Protein AF-A0A8S3PPD3-F1 (afdb_monomer_lite)

Structure (mmCIF, N/CA/C/O backbone):
data_AF-A0A8S3PPD3-F1
#
_entry.id   AF-A0A8S3PPD3-F1
#
loop_
_atom_site.group_PDB
_atom_site.id
_atom_site.type_symbol
_atom_site.label_atom_id
_atom_site.label_alt_id
_atom_site.label_comp_id
_atom_site.label_asym_id
_atom_site.label_entity_id
_atom_site.label_seq_id
_atom_site.pdbx_PDB_ins_code
_atom_site.Cartn_x
_atom_site.Cartn_y
_atom_site.Cartn_z
_atom_site.occupancy
_atom_site.B_iso_or_equiv
_atom_site.auth_seq_id
_atom_site.auth_comp_id
_atom_site.auth_asym_id
_atom_site.auth_atom_id
_atom_site.pdbx_PDB_model_num
ATOM 1 N N . MET A 1 1 ? 20.292 -18.242 -23.404 1.00 45.41 1 MET A N 1
ATOM 2 C CA . MET A 1 1 ? 20.779 -17.813 -22.073 1.00 45.41 1 MET A CA 1
ATOM 3 C C . MET A 1 1 ? 21.221 -16.346 -22.029 1.00 45.41 1 MET A C 1
ATOM 5 O O . MET A 1 1 ? 21.034 -15.741 -20.989 1.00 45.41 1 MET A O 1
ATOM 9 N N . ALA A 1 2 ? 21.745 -15.741 -23.108 1.00 45.78 2 ALA A N 1
ATOM 10 C CA . ALA A 1 2 ? 22.081 -14.305 -23.113 1.00 45.78 2 ALA A CA 1
ATOM 11 C C . ALA A 1 2 ? 20.842 -13.375 -23.102 1.00 45.78 2 ALA A C 1
ATOM 13 O O . ALA A 1 2 ? 20.784 -12.457 -22.293 1.00 45.78 2 ALA A O 1
ATOM 14 N N . GLY A 1 3 ? 19.808 -13.676 -23.903 1.00 55.38 3 GLY A N 1
ATOM 15 C CA . GLY A 1 3 ? 18.603 -12.830 -23.998 1.00 55.38 3 GLY A CA 1
ATOM 16 C C . GLY A 1 3 ? 17.792 -12.694 -22.700 1.00 55.38 3 GLY A C 1
ATOM 17 O O . GLY A 1 3 ? 17.202 -11.651 -22.455 1.00 55.38 3 GLY A O 1
ATOM 18 N N . THR A 1 4 ? 17.827 -13.696 -21.817 1.00 67.12 4 THR A N 1
ATOM 19 C CA . THR A 1 4 ? 17.145 -13.640 -20.510 1.00 67.12 4 THR A CA 1
ATOM 20 C C . THR A 1 4 ? 17.831 -12.687 -19.528 1.00 67.12 4 THR A C 1
ATOM 22 O O . THR A 1 4 ? 17.169 -12.085 -18.693 1.00 67.12 4 THR A O 1
ATOM 25 N N . LEU A 1 5 ? 19.156 -12.521 -19.627 1.00 77.75 5 LEU A N 1
ATOM 26 C CA . LEU A 1 5 ? 19.912 -11.634 -18.735 1.00 77.75 5 LEU A CA 1
ATOM 27 C C . LEU A 1 5 ? 19.758 -10.158 -19.135 1.00 77.75 5 LEU A C 1
ATOM 29 O O . LEU A 1 5 ? 19.720 -9.277 -18.275 1.00 77.75 5 LEU A O 1
ATOM 33 N N . GLU A 1 6 ? 19.676 -9.886 -20.438 1.00 85.25 6 GLU A N 1
ATOM 34 C CA . GLU A 1 6 ? 19.395 -8.547 -20.966 1.00 85.25 6 GLU A CA 1
ATOM 35 C C . GLU A 1 6 ? 17.991 -8.085 -20.568 1.00 85.25 6 GLU A C 1
ATOM 37 O O . GLU A 1 6 ? 17.833 -6.981 -20.045 1.00 85.25 6 GLU A O 1
ATOM 42 N N . GLU A 1 7 ? 16.995 -8.960 -20.721 1.00 85.56 7 GLU A N 1
ATOM 43 C CA . GLU A 1 7 ? 15.620 -8.715 -20.286 1.00 85.56 7 GLU A CA 1
ATOM 44 C C . GLU A 1 7 ? 15.545 -8.418 -18.780 1.00 85.56 7 GLU A C 1
ATOM 46 O O . GLU A 1 7 ? 14.998 -7.392 -18.376 1.00 85.56 7 GLU A O 1
ATOM 51 N N . GLU A 1 8 ? 16.177 -9.246 -17.938 1.00 86.88 8 GLU A N 1
ATOM 52 C CA . GLU A 1 8 ? 16.233 -9.019 -16.489 1.00 86.88 8 GLU A CA 1
ATOM 53 C C . GLU A 1 8 ? 16.840 -7.662 -16.127 1.00 86.88 8 GLU A C 1
ATOM 55 O O . GLU A 1 8 ? 16.386 -6.993 -15.190 1.00 86.88 8 GLU A O 1
ATOM 60 N N . ARG A 1 9 ? 17.874 -7.236 -16.856 1.00 91.50 9 ARG A N 1
ATOM 61 C CA . ARG A 1 9 ? 18.538 -5.952 -16.633 1.00 91.50 9 ARG A CA 1
ATOM 62 C C . ARG A 1 9 ? 17.625 -4.784 -16.995 1.00 91.50 9 ARG A C 1
ATOM 64 O O . ARG A 1 9 ? 17.488 -3.863 -16.191 1.00 91.50 9 ARG A O 1
ATOM 71 N N . VAL A 1 10 ? 16.970 -4.840 -18.153 1.00 92.75 10 VAL A N 1
ATOM 72 C CA . VAL A 1 10 ? 16.033 -3.797 -18.592 1.00 92.75 10 VAL A CA 1
ATOM 73 C C . VAL A 1 10 ? 14.841 -3.710 -17.640 1.00 92.75 10 VAL A C 1
ATOM 75 O O . VAL A 1 10 ? 14.527 -2.627 -17.150 1.00 92.75 10 VAL A O 1
ATOM 78 N N . ASN A 1 11 ? 14.238 -4.841 -17.276 1.00 91.12 11 ASN A N 1
ATOM 79 C CA . ASN A 1 11 ? 13.141 -4.886 -16.308 1.00 91.12 11 ASN A CA 1
ATOM 80 C C . ASN A 1 11 ? 13.554 -4.331 -14.939 1.00 91.12 11 ASN A C 1
ATOM 82 O O . ASN A 1 11 ? 12.767 -3.658 -14.280 1.00 91.12 11 ASN A O 1
ATOM 86 N N . SER A 1 12 ? 14.803 -4.550 -14.520 1.00 92.88 12 SER A N 1
ATOM 87 C CA . SER A 1 12 ? 15.338 -3.956 -13.288 1.00 92.88 12 SER A CA 1
ATOM 88 C C . SER A 1 12 ? 15.370 -2.434 -13.353 1.00 92.88 12 SER A C 1
ATOM 90 O O . SER A 1 12 ? 14.947 -1.769 -12.411 1.00 92.88 12 SER A O 1
ATOM 92 N N . TRP A 1 13 ? 15.835 -1.878 -14.472 1.00 95.19 13 TRP A N 1
ATOM 93 C CA . TRP A 1 13 ? 15.856 -0.436 -14.697 1.00 95.19 13 TRP A CA 1
ATOM 94 C C . TRP A 1 13 ? 14.452 0.165 -14.740 1.00 95.19 13 TRP A C 1
ATOM 96 O O . TRP A 1 13 ? 14.219 1.222 -14.150 1.00 95.19 13 TRP A O 1
ATOM 106 N N . ILE A 1 14 ? 13.514 -0.528 -15.390 1.00 93.94 14 ILE A N 1
ATOM 107 C CA . ILE A 1 14 ? 12.107 -0.134 -15.429 1.00 93.94 14 ILE A CA 1
ATOM 108 C C . ILE A 1 14 ? 11.523 -0.157 -14.014 1.00 93.94 14 ILE A C 1
ATOM 110 O O . ILE A 1 14 ? 10.925 0.833 -13.606 1.00 93.94 14 ILE A O 1
ATOM 114 N N . LEU A 1 15 ? 11.734 -1.222 -13.235 1.00 92.50 15 LEU A N 1
ATOM 115 C CA . LEU A 1 15 ? 11.273 -1.325 -11.846 1.00 92.50 15 LEU A CA 1
ATOM 116 C C . LEU A 1 15 ? 11.822 -0.188 -10.971 1.00 92.50 15 LEU A C 1
ATOM 118 O O . LEU A 1 15 ? 11.056 0.456 -10.255 1.00 92.50 15 LEU A O 1
ATOM 122 N N . ASP A 1 16 ? 13.129 0.076 -11.052 1.00 94.69 16 ASP A N 1
ATOM 123 C CA . ASP A 1 16 ? 13.794 1.133 -10.283 1.00 94.69 16 ASP A CA 1
ATOM 124 C C . ASP A 1 16 ? 13.198 2.517 -10.610 1.00 94.69 16 ASP A C 1
ATOM 126 O O . ASP A 1 16 ? 12.883 3.292 -9.705 1.00 94.69 16 ASP A O 1
ATOM 130 N N . TYR A 1 17 ? 12.971 2.808 -11.895 1.00 93.62 17 TYR A N 1
ATOM 131 C CA . TYR A 1 17 ? 12.319 4.045 -12.338 1.00 93.62 17 TYR A CA 1
ATOM 132 C C . TYR A 1 17 ? 10.849 4.127 -11.898 1.00 93.62 17 TYR A C 1
ATOM 134 O O . TYR A 1 17 ? 10.391 5.168 -11.426 1.00 93.62 17 TYR A O 1
ATOM 142 N N . SER A 1 18 ? 10.116 3.018 -12.014 1.00 91.00 18 SER A N 1
ATOM 143 C CA . SER A 1 18 ? 8.699 2.919 -11.637 1.00 91.00 18 SER A CA 1
ATOM 144 C C . SER A 1 18 ? 8.497 3.233 -10.160 1.00 91.00 18 SER A C 1
ATOM 146 O O . SER A 1 18 ? 7.611 4.008 -9.807 1.00 91.00 18 SER A O 1
ATOM 148 N N . TYR A 1 19 ? 9.359 2.671 -9.307 1.00 93.69 19 TYR A N 1
ATOM 149 C CA . TYR A 1 19 ? 9.385 2.970 -7.882 1.00 93.69 19 TYR A CA 1
ATOM 150 C C . TYR A 1 19 ? 9.611 4.464 -7.626 1.00 93.69 19 TYR A C 1
ATOM 152 O O . TYR A 1 19 ? 8.834 5.073 -6.895 1.00 93.69 19 TYR A O 1
ATOM 160 N N . GLN A 1 20 ? 10.627 5.071 -8.252 1.00 93.19 20 GLN A N 1
ATOM 161 C CA . GLN A 1 20 ? 10.942 6.490 -8.048 1.00 93.19 20 GLN A CA 1
ATOM 162 C C . GLN A 1 20 ? 9.770 7.395 -8.434 1.00 93.19 20 GLN A C 1
ATOM 164 O O . GLN A 1 20 ? 9.452 8.354 -7.727 1.00 93.19 20 GLN A O 1
ATOM 169 N N . ARG A 1 21 ? 9.108 7.077 -9.550 1.00 90.56 21 ARG A N 1
ATOM 170 C CA . ARG A 1 21 ? 7.933 7.811 -10.016 1.00 90.56 21 ARG A CA 1
ATOM 171 C C . ARG A 1 21 ? 6.769 7.687 -9.034 1.00 90.56 21 ARG A C 1
ATOM 173 O O . ARG A 1 21 ? 6.219 8.710 -8.640 1.00 90.56 21 ARG A O 1
ATOM 180 N N . ALA A 1 22 ? 6.440 6.466 -8.612 1.00 91.06 22 ALA A N 1
ATOM 181 C CA . ALA A 1 22 ? 5.359 6.216 -7.661 1.00 91.06 22 ALA A CA 1
ATOM 182 C C . ALA A 1 22 ? 5.630 6.865 -6.294 1.00 91.06 22 ALA A C 1
ATOM 184 O O . ALA A 1 22 ? 4.721 7.430 -5.694 1.00 91.06 22 ALA A O 1
ATOM 185 N N . TRP A 1 23 ? 6.881 6.841 -5.824 1.00 93.94 23 TRP A N 1
ATOM 186 C CA . TRP A 1 23 ? 7.288 7.525 -4.600 1.00 93.94 23 TRP A CA 1
ATOM 187 C C . TRP A 1 23 ? 7.068 9.037 -4.691 1.00 93.94 23 TRP A C 1
ATOM 189 O O . TRP A 1 23 ? 6.458 9.619 -3.796 1.00 93.94 23 TRP A O 1
ATOM 199 N N . LYS A 1 24 ? 7.525 9.674 -5.778 1.00 91.69 24 LYS A N 1
ATOM 200 C CA . LYS A 1 24 ? 7.346 11.117 -5.994 1.00 91.69 24 LYS A CA 1
ATOM 201 C C . LYS A 1 24 ? 5.865 11.493 -6.054 1.00 91.69 24 LYS A C 1
ATOM 203 O O . LYS A 1 24 ? 5.446 12.437 -5.395 1.00 91.69 24 LYS A O 1
ATOM 208 N N . GLU A 1 25 ? 5.078 10.734 -6.812 1.00 89.69 25 GLU A N 1
ATOM 209 C CA . GLU A 1 25 ? 3.637 10.949 -6.951 1.00 89.69 25 GLU A CA 1
ATOM 210 C C . GLU A 1 25 ? 2.911 10.814 -5.608 1.00 89.69 25 GLU A C 1
ATOM 212 O O . GLU A 1 25 ? 2.180 11.724 -5.213 1.00 89.69 25 GLU A O 1
ATOM 217 N N . PHE A 1 26 ? 3.177 9.737 -4.866 1.00 91.88 26 PHE A N 1
ATOM 218 C CA . PHE A 1 26 ? 2.572 9.506 -3.558 1.00 91.88 26 PHE A CA 1
ATOM 219 C C . PHE A 1 26 ? 3.004 10.548 -2.525 1.00 91.88 26 PHE A C 1
ATOM 221 O O . PHE A 1 26 ? 2.173 11.033 -1.764 1.00 91.88 26 PHE A O 1
ATOM 228 N N . SER A 1 27 ? 4.276 10.948 -2.518 1.00 91.44 27 SER A N 1
ATOM 229 C CA . SER A 1 27 ? 4.781 11.956 -1.578 1.00 91.44 27 SER A CA 1
ATOM 230 C C . SER A 1 27 ? 4.134 13.326 -1.789 1.00 91.44 27 SER A C 1
ATOM 232 O O . SER A 1 27 ? 3.940 14.065 -0.829 1.00 91.44 27 SER A O 1
ATOM 234 N N . SER A 1 28 ? 3.770 13.664 -3.030 1.00 88.56 28 SER A N 1
ATOM 235 C CA . SER A 1 28 ? 3.112 14.936 -3.348 1.00 88.56 28 SER A CA 1
ATOM 236 C C . SER A 1 28 ? 1.588 14.880 -3.239 1.00 88.56 28 SER A C 1
ATOM 238 O O . SER A 1 28 ? 0.974 15.843 -2.794 1.00 88.56 28 SER A O 1
ATOM 240 N N . THR A 1 29 ? 0.964 13.777 -3.653 1.00 86.19 29 THR A N 1
ATOM 241 C CA . THR A 1 29 ? -0.501 13.698 -3.820 1.00 86.19 29 THR A CA 1
ATOM 242 C C . THR A 1 29 ? -1.188 12.791 -2.805 1.00 86.19 29 THR A C 1
ATOM 244 O O . THR A 1 29 ? -2.415 12.752 -2.746 1.00 86.19 29 THR A O 1
ATOM 247 N N . SER A 1 30 ? -0.420 12.043 -2.004 1.00 85.38 30 SER A N 1
ATOM 248 C CA . SER A 1 30 ? -0.921 10.963 -1.142 1.00 85.38 30 SER A CA 1
ATOM 249 C C . SER A 1 30 ? -1.735 9.900 -1.902 1.00 85.38 30 SER A C 1
ATOM 251 O O . SER A 1 30 ? -2.558 9.193 -1.321 1.00 85.38 30 SER A O 1
ATOM 253 N N . ASN A 1 31 ? -1.515 9.790 -3.213 1.00 82.12 31 ASN A N 1
ATOM 254 C CA . ASN A 1 31 ? -2.191 8.873 -4.117 1.00 82.12 31 ASN A CA 1
ATOM 255 C C . ASN A 1 31 ? -1.187 8.351 -5.160 1.00 82.12 31 ASN A C 1
ATOM 257 O O . ASN A 1 31 ? -0.106 8.901 -5.346 1.00 82.12 31 ASN A O 1
ATOM 261 N N . ILE A 1 32 ? -1.539 7.256 -5.817 1.00 79.56 32 ILE A N 1
ATOM 262 C CA . ILE A 1 32 ? -0.849 6.707 -6.984 1.00 79.56 32 ILE A CA 1
ATOM 263 C C . ILE A 1 32 ? -1.956 6.425 -7.988 1.00 79.56 32 ILE A C 1
ATOM 265 O O . ILE A 1 32 ? -2.876 5.695 -7.615 1.00 79.56 32 ILE A O 1
ATOM 269 N N . ASP A 1 33 ? -1.876 6.957 -9.217 1.00 68.44 33 ASP A N 1
ATOM 270 C CA . ASP A 1 33 ? -2.872 6.723 -10.274 1.00 68.44 33 ASP A CA 1
ATOM 271 C C . ASP A 1 33 ? -3.251 5.234 -10.346 1.00 68.44 33 ASP A C 1
ATOM 273 O O . ASP A 1 33 ? -2.504 4.364 -10.806 1.00 68.44 33 ASP A O 1
ATOM 277 N N . LEU A 1 34 ? -4.449 4.952 -9.835 1.00 55.00 34 LEU A N 1
ATOM 278 C CA . LEU A 1 34 ? -4.896 3.609 -9.496 1.00 55.00 34 LEU A CA 1
ATOM 279 C C . LEU A 1 34 ? -5.211 2.756 -10.716 1.00 55.00 34 LEU A C 1
ATOM 281 O O . LEU A 1 34 ? -5.407 1.553 -10.552 1.00 55.00 34 LEU A O 1
ATOM 285 N N . GLN A 1 35 ? -5.311 3.351 -11.904 1.00 54.78 35 GLN A N 1
ATOM 286 C CA . GLN A 1 35 ? -5.691 2.623 -13.106 1.00 54.78 35 GLN A CA 1
ATOM 287 C C . GLN A 1 35 ? -4.474 2.369 -13.995 1.00 54.78 35 GLN A C 1
ATOM 289 O O . GLN A 1 35 ? -4.112 1.218 -14.216 1.00 54.78 35 GLN A O 1
ATOM 294 N N . THR A 1 36 ? -3.783 3.419 -14.439 1.00 59.03 36 THR A N 1
ATOM 295 C CA . THR A 1 36 ? -2.658 3.268 -15.376 1.00 59.03 36 THR A CA 1
ATOM 296 C C . THR A 1 36 ? -1.403 2.753 -14.675 1.00 59.03 36 THR A C 1
ATOM 298 O O . THR A 1 36 ? -0.745 1.823 -15.146 1.00 59.03 36 THR A O 1
ATOM 301 N N . THR A 1 37 ? -1.075 3.339 -13.521 1.00 69.19 37 THR A N 1
ATOM 302 C CA . THR A 1 37 ? 0.147 2.999 -12.784 1.00 69.19 37 THR A CA 1
ATOM 303 C C . THR A 1 37 ? 0.003 1.651 -12.086 1.00 69.19 37 THR A C 1
ATOM 305 O O . THR A 1 37 ? 0.972 0.904 -12.004 1.00 69.19 37 THR A O 1
ATOM 308 N N . ARG A 1 38 ? -1.205 1.270 -11.658 1.00 70.06 38 ARG A N 1
ATOM 309 C CA . ARG A 1 38 ? -1.473 -0.048 -11.068 1.00 70.06 38 ARG A CA 1
ATOM 310 C C . ARG A 1 38 ? -1.205 -1.196 -12.030 1.00 70.06 38 ARG A C 1
ATOM 312 O O . ARG A 1 38 ? -0.471 -2.104 -11.657 1.00 70.06 38 ARG A O 1
ATOM 319 N N . ASP A 1 39 ? -1.795 -1.176 -13.223 1.00 72.31 39 ASP A N 1
ATOM 320 C CA . ASP A 1 39 ? -1.636 -2.270 -14.191 1.00 72.31 39 ASP A CA 1
ATOM 321 C C . ASP A 1 39 ? -0.163 -2.434 -14.575 1.00 72.31 39 ASP A C 1
ATOM 323 O O . ASP A 1 39 ? 0.359 -3.544 -14.688 1.00 72.31 39 ASP A O 1
ATOM 327 N N . PHE A 1 40 ? 0.539 -1.309 -14.668 1.00 80.62 40 PHE A N 1
ATOM 328 C CA . PHE A 1 40 ? 1.968 -1.287 -14.902 1.00 80.62 40 PHE A CA 1
ATOM 329 C C . PHE A 1 40 ? 2.788 -1.819 -13.716 1.00 80.62 40 PHE A C 1
ATOM 331 O O . PHE A 1 40 ? 3.659 -2.660 -13.927 1.00 80.62 40 PHE A O 1
ATOM 338 N N . ILE A 1 41 ? 2.499 -1.405 -12.473 1.00 82.00 41 ILE A N 1
ATOM 339 C CA . ILE A 1 41 ? 3.146 -1.942 -11.262 1.00 82.00 41 ILE A CA 1
ATOM 340 C C . ILE A 1 41 ? 2.892 -3.450 -11.166 1.00 82.00 41 ILE A C 1
ATOM 342 O O . ILE A 1 41 ? 3.817 -4.223 -10.942 1.00 82.00 41 ILE A O 1
ATOM 346 N N . GLN A 1 42 ? 1.647 -3.874 -11.371 1.00 77.25 42 GLN A N 1
ATOM 347 C CA . GLN A 1 42 ? 1.222 -5.269 -11.368 1.00 77.25 42 GLN A CA 1
ATOM 348 C C . GLN A 1 42 ? 1.989 -6.091 -12.404 1.00 77.25 42 GLN A C 1
ATOM 350 O O . GLN A 1 42 ? 2.397 -7.216 -12.118 1.00 77.25 42 GLN A O 1
ATOM 355 N N . TRP A 1 43 ? 2.197 -5.534 -13.594 1.00 83.50 43 TRP A N 1
ATOM 356 C CA . TRP A 1 43 ? 2.994 -6.163 -14.630 1.00 83.50 43 TRP A CA 1
ATOM 357 C C . TRP A 1 43 ? 4.473 -6.221 -14.233 1.00 83.50 43 TRP A C 1
ATOM 359 O O . TRP A 1 43 ? 5.024 -7.319 -14.159 1.00 83.50 43 TRP A O 1
ATOM 369 N N . ILE A 1 44 ? 5.109 -5.094 -13.895 1.00 85.69 44 ILE A N 1
ATOM 370 C CA . ILE A 1 44 ? 6.564 -5.038 -13.679 1.00 85.69 44 ILE A CA 1
ATOM 371 C C . ILE A 1 44 ? 7.025 -5.884 -12.487 1.00 85.69 44 ILE A C 1
ATOM 373 O O . ILE A 1 44 ? 8.067 -6.527 -12.565 1.00 85.69 44 ILE A O 1
ATOM 377 N N . VAL A 1 45 ? 6.237 -5.978 -11.408 1.00 82.31 45 VAL A N 1
ATOM 378 C CA . VAL A 1 45 ? 6.576 -6.834 -10.250 1.00 82.31 45 VAL A CA 1
ATOM 379 C C . VAL A 1 45 ? 6.463 -8.333 -10.550 1.00 82.31 45 VAL A C 1
ATOM 381 O O . VAL A 1 45 ? 6.931 -9.153 -9.760 1.00 82.31 45 VAL A O 1
ATOM 384 N N . THR A 1 46 ? 5.847 -8.703 -11.678 1.00 79.56 46 THR A N 1
ATOM 385 C CA . THR A 1 46 ? 5.793 -10.092 -12.166 1.00 79.56 46 THR A CA 1
ATOM 386 C C . THR A 1 46 ? 6.876 -10.408 -13.195 1.00 79.56 46 THR A C 1
ATOM 388 O O . THR A 1 46 ? 7.090 -11.584 -13.490 1.00 79.56 46 THR A O 1
ATOM 391 N N . GLN A 1 47 ? 7.578 -9.393 -13.709 1.00 81.62 47 GLN A N 1
ATOM 392 C CA . GLN A 1 47 ? 8.618 -9.569 -14.718 1.00 81.62 47 GLN A CA 1
ATOM 393 C C . GLN A 1 47 ? 9.952 -10.017 -14.104 1.00 81.62 47 GLN A C 1
ATOM 395 O O . GLN A 1 47 ? 10.288 -9.583 -12.997 1.00 81.62 47 GLN A O 1
ATOM 400 N N . PRO A 1 48 ? 10.744 -10.846 -14.818 1.00 77.94 48 PRO A N 1
ATOM 401 C CA . PRO A 1 48 ? 12.092 -11.234 -14.402 1.00 77.94 48 PRO A CA 1
ATOM 402 C C . PRO A 1 48 ? 12.965 -9.998 -14.209 1.00 77.94 48 PRO A C 1
ATOM 404 O O . PRO A 1 48 ? 13.059 -9.163 -15.100 1.00 77.94 48 PRO A O 1
ATOM 407 N N . CYS A 1 49 ? 13.593 -9.869 -13.040 1.00 83.88 49 CYS A N 1
ATOM 408 C CA . CYS A 1 49 ? 14.495 -8.768 -12.725 1.00 83.88 49 CYS A CA 1
ATOM 409 C C . CYS A 1 49 ? 15.681 -9.250 -11.883 1.00 83.88 49 CYS A C 1
ATOM 411 O O . CYS A 1 49 ? 15.627 -10.282 -11.208 1.00 83.88 49 CYS A O 1
ATOM 413 N N . MET A 1 50 ? 16.762 -8.475 -11.896 1.00 84.19 50 MET A N 1
ATOM 414 C CA . MET A 1 50 ? 17.955 -8.723 -11.101 1.00 84.19 50 MET A CA 1
ATOM 415 C C . MET A 1 50 ? 17.651 -8.488 -9.623 1.00 84.19 50 MET A C 1
ATOM 417 O O . MET A 1 50 ? 17.567 -7.350 -9.159 1.00 84.19 50 MET A O 1
ATOM 421 N N . ILE A 1 51 ? 17.515 -9.570 -8.866 1.00 83.75 51 ILE A N 1
ATOM 422 C CA . ILE A 1 51 ? 17.087 -9.516 -7.469 1.00 83.75 51 ILE A CA 1
ATOM 423 C C . ILE A 1 51 ? 18.217 -8.988 -6.578 1.00 83.75 51 ILE A C 1
ATOM 425 O O . ILE A 1 51 ? 19.240 -9.643 -6.395 1.00 83.75 51 ILE A O 1
ATOM 429 N N . THR A 1 52 ? 17.993 -7.832 -5.957 1.00 89.88 52 THR A N 1
ATOM 430 C CA . THR A 1 52 ? 18.860 -7.244 -4.924 1.00 89.88 52 THR A CA 1
ATOM 431 C C . THR A 1 52 ? 18.046 -6.947 -3.666 1.00 89.88 52 THR A C 1
ATOM 433 O O . THR A 1 52 ? 16.815 -6.885 -3.723 1.00 89.88 52 THR A O 1
ATOM 436 N N . THR A 1 53 ? 18.707 -6.753 -2.520 1.00 90.38 53 THR A N 1
ATOM 437 C CA . THR A 1 53 ? 18.026 -6.332 -1.280 1.00 90.38 53 THR A CA 1
ATOM 438 C C . THR A 1 53 ? 17.259 -5.026 -1.488 1.00 90.38 53 THR A C 1
ATOM 440 O O . THR A 1 53 ? 16.085 -4.957 -1.139 1.00 90.38 53 THR A O 1
ATOM 443 N N . GLU A 1 54 ? 17.879 -4.047 -2.154 1.00 92.88 54 GLU A N 1
ATOM 444 C CA . GLU A 1 54 ? 17.254 -2.767 -2.505 1.00 92.88 54 GLU A CA 1
ATOM 445 C C . GLU A 1 54 ? 15.990 -2.956 -3.352 1.00 92.88 54 GLU A C 1
ATOM 447 O O . GLU A 1 54 ? 14.943 -2.398 -3.041 1.00 92.88 54 GLU A O 1
ATOM 452 N N . ARG A 1 55 ? 16.019 -3.809 -4.384 1.00 91.81 55 ARG A N 1
ATOM 453 C CA . ARG A 1 55 ? 14.827 -4.041 -5.218 1.00 91.81 55 ARG A CA 1
ATOM 454 C C . ARG A 1 55 ? 13.725 -4.786 -4.488 1.00 91.81 55 ARG A C 1
ATOM 456 O O . ARG A 1 55 ? 12.556 -4.483 -4.704 1.00 91.81 55 ARG A O 1
ATOM 463 N N . LYS A 1 56 ? 14.069 -5.712 -3.588 1.00 90.94 56 LYS A N 1
ATOM 464 C CA . LYS A 1 56 ? 13.069 -6.321 -2.703 1.00 90.94 56 LYS A CA 1
ATOM 465 C C . LYS A 1 56 ? 12.407 -5.255 -1.827 1.00 90.94 56 LYS A C 1
ATOM 467 O O . LYS A 1 56 ? 11.184 -5.241 -1.741 1.00 90.94 56 LYS A O 1
ATOM 472 N N . GLN A 1 57 ? 13.181 -4.333 -1.246 1.00 93.00 57 GLN A N 1
ATOM 473 C CA . GLN A 1 57 ? 12.629 -3.211 -0.479 1.00 93.00 57 GLN A CA 1
ATOM 474 C C . GLN A 1 57 ? 11.730 -2.328 -1.359 1.00 93.00 57 GLN A C 1
ATOM 476 O O . GLN A 1 57 ? 10.585 -2.089 -0.987 1.00 93.00 57 GLN A O 1
ATOM 481 N N . LYS A 1 58 ? 12.192 -1.925 -2.553 1.00 94.12 58 LYS A N 1
ATOM 482 C CA . LYS A 1 58 ? 11.415 -1.123 -3.517 1.00 94.12 58 LYS A CA 1
ATOM 483 C C . LYS A 1 58 ? 10.085 -1.777 -3.876 1.00 94.12 58 LYS A C 1
ATOM 485 O O . LYS A 1 58 ? 9.063 -1.106 -3.816 1.00 94.12 58 LYS A O 1
ATOM 490 N N . VAL A 1 59 ? 10.067 -3.074 -4.194 1.00 91.94 59 VAL A N 1
ATOM 491 C CA . VAL A 1 59 ? 8.826 -3.810 -4.499 1.00 91.94 59 VAL A CA 1
ATOM 492 C C . VAL A 1 59 ? 7.878 -3.787 -3.304 1.00 91.94 59 VAL A C 1
ATOM 494 O O . VAL A 1 59 ? 6.704 -3.467 -3.463 1.00 91.94 59 VAL A O 1
ATOM 497 N N . GLN A 1 60 ? 8.368 -4.088 -2.101 1.00 92.62 60 GLN A N 1
ATOM 498 C CA . GLN A 1 60 ? 7.503 -4.129 -0.923 1.00 92.62 60 GLN A CA 1
ATOM 499 C C . GLN A 1 60 ? 6.956 -2.746 -0.555 1.00 92.62 60 GLN A C 1
ATOM 501 O O . GLN A 1 60 ? 5.776 -2.634 -0.231 1.00 92.62 60 GLN A O 1
ATOM 506 N N . ILE A 1 61 ? 7.772 -1.693 -0.663 1.00 94.31 61 ILE A N 1
ATOM 507 C CA . ILE A 1 61 ? 7.330 -0.311 -0.450 1.00 94.31 61 ILE A CA 1
ATOM 508 C C . ILE A 1 61 ? 6.319 0.086 -1.526 1.00 94.31 61 ILE A C 1
ATOM 510 O O . ILE A 1 61 ? 5.256 0.591 -1.195 1.00 94.31 61 ILE A O 1
ATOM 514 N N . LEU A 1 62 ? 6.585 -0.198 -2.800 1.00 92.44 62 LEU A N 1
ATOM 515 C CA . LEU A 1 62 ? 5.676 0.112 -3.905 1.00 92.44 62 LEU A CA 1
ATOM 516 C C . LEU A 1 62 ? 4.285 -0.505 -3.690 1.00 92.44 62 LEU A C 1
ATOM 518 O O . LEU A 1 62 ? 3.269 0.180 -3.787 1.00 92.44 62 LEU A O 1
ATOM 522 N N . LEU A 1 63 ? 4.241 -1.785 -3.316 1.00 90.62 63 LEU A N 1
ATOM 523 C CA . LEU A 1 63 ? 3.000 -2.496 -3.007 1.00 90.62 63 LEU A CA 1
ATOM 524 C C . LEU A 1 63 ? 2.308 -1.989 -1.740 1.00 90.62 63 LEU A C 1
ATOM 526 O O . LEU A 1 63 ? 1.073 -1.999 -1.670 1.00 90.62 63 LEU A O 1
ATOM 530 N N . PHE A 1 64 ? 3.088 -1.552 -0.752 1.00 93.75 64 PHE A N 1
ATOM 531 C CA . PHE A 1 64 ? 2.585 -0.904 0.450 1.00 93.75 64 PHE A CA 1
ATOM 532 C C . PHE A 1 64 ? 1.914 0.434 0.115 1.00 93.75 64 PHE A C 1
ATOM 534 O O . PHE A 1 64 ? 0.769 0.642 0.509 1.00 93.75 64 PHE A O 1
ATOM 541 N N . LEU A 1 65 ? 2.557 1.293 -0.684 1.00 93.06 65 LEU A N 1
ATOM 542 C CA . LEU A 1 65 ? 2.003 2.585 -1.101 1.00 93.06 65 LEU A CA 1
ATOM 543 C C . LEU A 1 65 ? 0.691 2.428 -1.877 1.00 93.06 65 LEU A C 1
ATOM 545 O O . LEU A 1 65 ? -0.259 3.169 -1.628 1.00 93.06 65 LEU A O 1
ATOM 549 N N . CYS A 1 66 ? 0.584 1.429 -2.761 1.00 89.19 66 CYS A N 1
ATOM 550 C CA . CYS A 1 66 ? -0.680 1.145 -3.442 1.00 89.19 66 CYS A CA 1
ATOM 551 C C . CYS A 1 66 ? -1.810 0.821 -2.451 1.00 89.19 66 CYS A C 1
ATOM 553 O O . CYS A 1 66 ? -2.907 1.362 -2.567 1.00 89.19 66 CYS A O 1
ATOM 555 N N . ARG A 1 67 ? -1.533 -0.006 -1.435 1.00 90.69 67 ARG A N 1
ATOM 556 C CA . ARG A 1 67 ? -2.517 -0.356 -0.398 1.00 90.69 67 ARG A CA 1
ATOM 557 C C . ARG A 1 67 ? -2.869 0.829 0.495 1.00 90.69 67 ARG A C 1
ATOM 559 O O . ARG A 1 67 ? -4.012 0.926 0.929 1.00 90.69 67 ARG A O 1
ATOM 566 N N . LEU A 1 68 ? -1.925 1.736 0.748 1.00 93.69 68 LEU A N 1
ATOM 567 C CA . LEU A 1 68 ? -2.209 2.997 1.432 1.00 93.69 68 LEU A CA 1
ATOM 568 C C . LEU A 1 68 ? -3.090 3.918 0.581 1.00 93.69 68 LEU A C 1
ATOM 570 O O . LEU A 1 68 ? -3.989 4.554 1.118 1.00 93.69 68 LEU A O 1
ATOM 574 N N . SER A 1 69 ? -2.896 3.968 -0.735 1.00 90.56 69 SER A N 1
ATOM 575 C CA . SER A 1 69 ? -3.770 4.753 -1.616 1.00 90.56 69 SER A CA 1
ATOM 576 C C . SER A 1 69 ? -5.223 4.241 -1.568 1.00 90.56 69 SER A C 1
ATOM 578 O O . SER A 1 69 ? -6.171 5.009 -1.382 1.00 90.56 69 SER A O 1
ATOM 580 N N . ASP A 1 70 ? -5.408 2.917 -1.618 1.00 87.56 70 ASP A N 1
ATOM 581 C CA . ASP A 1 70 ? -6.737 2.291 -1.518 1.00 87.56 70 ASP A CA 1
ATOM 582 C C . ASP A 1 70 ? -7.322 2.262 -0.109 1.00 87.56 70 ASP A C 1
ATOM 584 O O . ASP A 1 70 ? -8.529 2.104 0.057 1.00 87.56 70 ASP A O 1
ATOM 588 N N . GLY A 1 71 ? -6.479 2.382 0.915 1.00 91.00 71 GLY A N 1
ATOM 589 C CA . GLY A 1 71 ? -6.858 2.169 2.308 1.00 91.00 71 GLY A CA 1
ATOM 590 C C . GLY A 1 71 ? -7.869 3.171 2.860 1.00 91.00 71 GLY A C 1
ATOM 591 O O . GLY A 1 71 ? -8.372 2.961 3.959 1.00 91.00 71 GLY A O 1
ATOM 592 N N . SER A 1 72 ? -8.187 4.226 2.103 1.00 91.06 72 SER A N 1
ATOM 593 C CA . SER A 1 72 ? -9.284 5.152 2.399 1.00 91.06 72 SER A CA 1
ATOM 594 C C . SER A 1 72 ? -10.668 4.506 2.266 1.00 91.06 72 SER A C 1
ATOM 596 O O . SER A 1 72 ? -11.615 4.977 2.891 1.00 91.06 72 SER A O 1
ATOM 598 N N . ASP A 1 73 ? -10.787 3.418 1.501 1.00 89.25 73 ASP A N 1
ATOM 599 C CA . ASP A 1 73 ? -12.009 2.634 1.340 1.00 89.25 73 ASP A CA 1
ATOM 600 C C . ASP A 1 73 ? -11.892 1.290 2.079 1.00 89.25 73 ASP A C 1
ATOM 602 O O . ASP A 1 73 ? -11.210 0.356 1.641 1.00 89.25 73 ASP A O 1
ATOM 606 N N . HIS A 1 74 ? -12.622 1.159 3.192 1.00 90.06 74 HIS A N 1
ATOM 607 C CA . HIS A 1 74 ? -12.641 -0.069 3.991 1.00 90.06 74 HIS A CA 1
ATOM 608 C C . HIS A 1 74 ? -13.301 -1.260 3.280 1.00 90.06 74 HIS A C 1
ATOM 610 O O . HIS A 1 74 ? -13.267 -2.364 3.824 1.00 90.06 74 HIS A O 1
ATOM 616 N N . THR A 1 75 ? -13.910 -1.090 2.102 1.00 88.62 75 THR A N 1
ATOM 617 C CA . THR A 1 75 ? -14.555 -2.164 1.324 1.00 88.62 75 THR A CA 1
ATOM 618 C C . THR A 1 75 ? -13.649 -2.758 0.243 1.00 88.62 75 THR A C 1
ATOM 620 O O . THR A 1 75 ? -13.943 -3.836 -0.285 1.00 88.62 75 THR A O 1
ATOM 623 N N . THR A 1 76 ? -12.505 -2.125 -0.041 1.00 86.25 76 THR A N 1
ATOM 624 C CA . THR A 1 76 ? -11.531 -2.631 -1.013 1.00 86.25 76 THR A CA 1
ATOM 625 C C . THR A 1 76 ? -10.864 -3.919 -0.508 1.00 86.25 76 THR A C 1
ATOM 627 O O . THR A 1 76 ? -10.406 -4.001 0.635 1.00 86.25 76 THR A O 1
ATOM 630 N N . ARG A 1 77 ? -10.827 -4.956 -1.360 1.00 82.88 77 ARG A N 1
ATOM 631 C CA . ARG A 1 77 ? -10.283 -6.292 -1.053 1.00 82.88 77 ARG A CA 1
ATOM 632 C C . ARG A 1 77 ? -9.264 -6.722 -2.093 1.00 82.88 77 ARG A C 1
ATOM 634 O O . ARG A 1 77 ? -9.515 -6.619 -3.289 1.00 82.88 77 ARG A O 1
ATOM 641 N N . TYR A 1 78 ? -8.150 -7.269 -1.620 1.00 76.94 78 TYR A N 1
ATOM 642 C CA . TYR A 1 78 ? -7.046 -7.754 -2.451 1.00 76.94 78 TYR A CA 1
ATOM 643 C C . TYR A 1 78 ? -7.061 -9.272 -2.675 1.00 76.94 78 TYR A C 1
ATOM 645 O O . TYR A 1 78 ? -6.347 -9.760 -3.545 1.00 76.94 78 TYR A O 1
ATOM 653 N N . SER A 1 79 ? -7.914 -10.010 -1.966 1.00 74.00 79 SER A N 1
ATOM 654 C CA . SER A 1 79 ? -8.141 -11.442 -2.183 1.00 74.00 79 SER A CA 1
ATOM 655 C C . SER A 1 79 ? -9.632 -11.710 -2.374 1.00 74.00 79 SER A C 1
ATOM 657 O O . SER A 1 79 ? -10.474 -11.142 -1.672 1.00 74.00 79 SER A O 1
ATOM 659 N N . VAL A 1 80 ? -9.960 -12.559 -3.350 1.00 62.16 80 VAL A N 1
ATOM 660 C CA . VAL A 1 80 ? -11.328 -13.030 -3.597 1.00 62.16 80 VAL A CA 1
ATOM 661 C C . VAL A 1 80 ? -11.708 -13.921 -2.410 1.00 62.16 80 VAL A C 1
ATOM 663 O O . VAL A 1 80 ? -10.979 -14.855 -2.108 1.00 62.16 80 VAL A O 1
ATOM 666 N N . ASN A 1 81 ? -12.806 -13.615 -1.714 1.00 64.44 81 ASN A N 1
ATOM 667 C CA . ASN A 1 81 ? -13.279 -14.304 -0.492 1.00 64.44 81 ASN A CA 1
ATOM 668 C C . ASN A 1 81 ? -12.560 -13.950 0.821 1.00 64.44 81 ASN A C 1
ATOM 670 O O . ASN A 1 81 ? -12.652 -14.695 1.792 1.00 64.44 81 ASN A O 1
ATOM 674 N N . SER A 1 82 ? -11.875 -12.808 0.878 1.00 77.12 82 SER A N 1
ATOM 675 C CA . SER A 1 82 ? -11.274 -12.317 2.117 1.00 77.12 82 SER A CA 1
ATOM 676 C C . SER A 1 82 ? -12.038 -11.118 2.677 1.00 77.12 82 SER A C 1
ATOM 678 O O . SER A 1 82 ? -12.368 -10.189 1.938 1.00 77.12 82 SER A O 1
ATOM 680 N N . ASP A 1 83 ? -12.259 -11.104 3.992 1.00 82.81 83 ASP A N 1
ATOM 681 C CA . ASP A 1 83 ? -12.783 -9.942 4.730 1.00 82.81 83 ASP A CA 1
ATOM 682 C C . ASP A 1 83 ? -11.681 -8.961 5.156 1.00 82.81 83 ASP A C 1
ATOM 684 O O . ASP A 1 83 ? -11.950 -7.948 5.806 1.00 82.81 83 ASP A O 1
ATOM 688 N N . ILE A 1 84 ? -10.436 -9.251 4.775 1.00 89.38 84 ILE A N 1
ATOM 689 C CA . ILE A 1 84 ? -9.259 -8.458 5.108 1.00 89.38 84 ILE A CA 1
ATOM 690 C C . ILE A 1 84 ? -9.229 -7.190 4.248 1.00 89.38 84 ILE A C 1
ATOM 692 O O . ILE A 1 84 ? -9.237 -7.237 3.015 1.00 89.38 84 ILE A O 1
ATOM 696 N N . THR A 1 85 ? -9.196 -6.039 4.913 1.00 91.75 85 THR A N 1
ATOM 697 C CA . THR A 1 85 ? -9.133 -4.717 4.276 1.00 91.75 85 THR A CA 1
ATOM 698 C C . THR A 1 85 ? -7.773 -4.452 3.620 1.00 91.75 85 THR A C 1
ATOM 700 O O . THR A 1 85 ? -6.768 -5.091 3.940 1.00 91.75 85 THR A O 1
ATOM 703 N N . ALA A 1 86 ? -7.706 -3.460 2.725 1.00 91.75 86 ALA A N 1
ATOM 704 C CA . ALA A 1 86 ? -6.449 -3.053 2.086 1.00 91.75 86 ALA A CA 1
ATOM 705 C C . ALA A 1 86 ? -5.351 -2.672 3.102 1.00 91.75 86 ALA A C 1
ATOM 707 O O . ALA A 1 86 ? -4.190 -3.036 2.920 1.00 91.75 86 ALA A O 1
ATOM 708 N N . LEU A 1 87 ? -5.715 -2.001 4.202 1.00 95.38 87 LEU A N 1
ATOM 709 C CA . LEU A 1 87 ? -4.771 -1.621 5.261 1.00 95.38 87 LEU A CA 1
ATOM 710 C C . LEU A 1 87 ? -4.308 -2.812 6.107 1.00 95.38 87 LEU A C 1
ATOM 712 O O . LEU A 1 87 ? -3.162 -2.836 6.547 1.00 95.38 87 LEU A O 1
ATOM 716 N N . GLU A 1 88 ? -5.156 -3.820 6.311 1.00 94.38 88 GLU A N 1
ATOM 717 C CA . GLU A 1 88 ? -4.729 -5.067 6.949 1.00 94.38 88 GLU A CA 1
ATOM 718 C C . GLU A 1 88 ? -3.743 -5.840 6.058 1.00 94.38 88 GLU A C 1
ATOM 720 O O . GLU A 1 88 ? -2.719 -6.317 6.544 1.00 94.38 88 GLU A O 1
ATOM 725 N N . GLU A 1 89 ? -3.991 -5.903 4.745 1.00 91.19 89 GLU A N 1
ATOM 726 C CA . GLU A 1 89 ? -3.041 -6.474 3.781 1.00 91.19 89 GLU A CA 1
ATOM 727 C C . GLU A 1 89 ? -1.715 -5.700 3.745 1.00 91.19 89 GLU A C 1
ATOM 729 O O . GLU A 1 89 ? -0.652 -6.302 3.594 1.00 91.19 89 GLU A O 1
ATOM 734 N N . ALA A 1 90 ? -1.749 -4.379 3.945 1.00 94.56 90 ALA A N 1
ATOM 735 C CA . ALA A 1 90 ? -0.555 -3.533 3.963 1.00 94.56 90 ALA A CA 1
ATOM 736 C C . ALA A 1 90 ? 0.426 -3.920 5.083 1.00 94.56 90 ALA A C 1
ATOM 738 O O . ALA A 1 90 ? 1.640 -3.771 4.929 1.00 94.56 90 ALA A O 1
ATOM 739 N N . LEU A 1 91 ? -0.067 -4.487 6.191 1.00 94.50 91 LEU A N 1
ATOM 740 C CA . LEU A 1 91 ? 0.782 -4.964 7.287 1.00 94.50 91 LEU A CA 1
ATOM 741 C C . LEU A 1 91 ? 1.717 -6.101 6.854 1.00 94.50 91 LEU A C 1
ATOM 743 O O . LEU A 1 91 ? 2.822 -6.212 7.391 1.00 94.50 91 LEU A O 1
ATOM 747 N N . LYS A 1 92 ? 1.320 -6.910 5.860 1.00 92.44 92 LYS A N 1
ATOM 748 C CA . LYS A 1 92 ? 2.176 -7.969 5.301 1.00 92.44 92 LYS A CA 1
ATOM 749 C C . LYS A 1 92 ? 3.399 -7.383 4.597 1.00 92.44 92 LYS A C 1
ATOM 751 O O . LYS A 1 92 ? 4.494 -7.934 4.713 1.00 92.44 92 LYS A O 1
ATOM 756 N N . ASN A 1 93 ? 3.246 -6.240 3.921 1.00 92.44 93 ASN A N 1
ATOM 757 C CA . ASN A 1 93 ? 4.373 -5.552 3.292 1.00 92.44 93 ASN A CA 1
ATOM 758 C C . ASN A 1 93 ? 5.339 -4.998 4.343 1.00 92.44 93 ASN A C 1
ATOM 760 O O . ASN A 1 93 ? 6.542 -5.177 4.194 1.00 92.44 93 ASN A O 1
ATOM 764 N N . ILE A 1 94 ? 4.839 -4.425 5.445 1.00 93.69 94 ILE A N 1
ATOM 765 C CA . ILE A 1 94 ? 5.703 -3.970 6.551 1.00 93.69 94 ILE A CA 1
ATOM 766 C C . ILE A 1 94 ? 6.514 -5.138 7.123 1.00 93.69 94 ILE A C 1
ATOM 768 O O . ILE A 1 94 ? 7.728 -5.024 7.275 1.00 93.69 94 ILE A O 1
ATOM 772 N N . ALA A 1 95 ? 5.863 -6.275 7.388 1.00 92.19 95 ALA A N 1
ATOM 773 C CA . ALA A 1 95 ? 6.541 -7.481 7.867 1.00 92.19 95 ALA A CA 1
ATOM 774 C C . ALA A 1 95 ? 7.586 -8.012 6.867 1.00 92.19 95 ALA A C 1
ATOM 776 O O . ALA A 1 95 ? 8.601 -8.564 7.277 1.00 92.19 95 ALA A O 1
ATOM 777 N N . SER A 1 96 ? 7.366 -7.811 5.565 1.00 90.94 96 SER A N 1
ATOM 778 C CA . SER A 1 96 ? 8.309 -8.200 4.508 1.00 90.94 96 SER A CA 1
ATOM 779 C C . SER A 1 96 ? 9.482 -7.222 4.358 1.00 90.94 96 SER A C 1
ATOM 781 O O . SER A 1 96 ? 10.565 -7.630 3.948 1.00 90.94 96 SER A O 1
ATOM 783 N N . ILE A 1 97 ? 9.288 -5.941 4.692 1.00 91.12 97 ILE A N 1
ATOM 784 C CA . ILE A 1 97 ? 10.334 -4.903 4.678 1.00 91.12 97 ILE A CA 1
ATOM 785 C C . ILE A 1 97 ? 11.256 -5.044 5.890 1.00 91.12 97 ILE A C 1
ATOM 787 O O . ILE A 1 97 ? 12.464 -4.886 5.752 1.00 91.12 97 ILE A O 1
ATOM 791 N N . GLU A 1 98 ? 10.710 -5.367 7.062 1.00 91.12 98 GLU A N 1
ATOM 792 C CA . GLU A 1 98 ? 11.440 -5.450 8.333 1.00 91.12 98 GLU A CA 1
ATOM 793 C C . GLU A 1 98 ? 12.734 -6.287 8.293 1.00 91.12 98 GLU A C 1
ATOM 795 O O . GLU A 1 98 ? 13.766 -5.760 8.706 1.00 91.12 98 GLU A O 1
ATOM 800 N N . PRO A 1 99 ? 12.766 -7.522 7.748 1.00 90.81 99 PRO A N 1
ATOM 801 C CA . PRO A 1 99 ? 14.010 -8.289 7.649 1.00 90.81 99 PRO A CA 1
ATOM 802 C C . PRO A 1 99 ? 14.977 -7.746 6.589 1.00 90.81 99 PRO A C 1
ATOM 804 O O . PRO A 1 99 ? 16.156 -8.094 6.596 1.00 90.81 99 PRO A O 1
ATOM 807 N N . LEU A 1 100 ? 14.488 -6.933 5.649 1.00 88.81 100 LEU A N 1
ATOM 808 C CA . LEU A 1 100 ? 15.299 -6.350 4.583 1.00 88.81 100 LEU A CA 1
ATOM 809 C C . LEU A 1 100 ? 15.966 -5.049 5.022 1.00 88.81 100 LEU A C 1
ATOM 811 O O . LEU A 1 100 ? 16.927 -4.630 4.381 1.00 88.81 100 LEU A O 1
ATOM 815 N N . VAL A 1 101 ? 15.465 -4.391 6.068 1.00 86.19 101 VAL A N 1
ATOM 816 C CA . VAL A 1 101 ? 16.014 -3.126 6.556 1.00 86.19 101 VAL A CA 1
ATOM 817 C C . VAL A 1 101 ? 16.858 -3.335 7.811 1.00 86.19 101 VAL A C 1
ATOM 819 O O . VAL A 1 101 ? 16.602 -4.205 8.639 1.00 86.19 101 VAL A O 1
ATOM 822 N N . GLY A 1 102 ? 17.910 -2.531 7.959 1.00 83.44 102 GLY A N 1
ATOM 823 C CA . GLY A 1 102 ? 18.767 -2.598 9.140 1.00 83.44 102 GLY A CA 1
ATOM 824 C C . GLY A 1 102 ? 18.023 -2.212 10.424 1.00 83.44 102 GLY A C 1
ATOM 825 O O . GLY A 1 102 ? 17.053 -1.453 10.392 1.00 83.44 102 GLY A O 1
ATOM 826 N N . LYS A 1 103 ? 18.550 -2.648 11.580 1.00 86.75 103 LYS A N 1
ATOM 827 C CA . LYS A 1 103 ? 17.987 -2.368 12.921 1.00 86.75 103 LYS A CA 1
ATOM 828 C C . LYS A 1 103 ? 17.702 -0.883 13.189 1.00 86.75 103 LYS A C 1
ATOM 830 O O . LYS A 1 103 ? 16.831 -0.577 13.995 1.00 86.75 103 LYS A O 1
ATOM 835 N N . LYS A 1 104 ? 18.392 0.029 12.492 1.00 88.56 104 LYS A N 1
ATOM 836 C CA . LYS A 1 104 ? 18.177 1.482 12.578 1.00 88.56 104 LYS A CA 1
ATOM 837 C C . LYS A 1 104 ? 16.726 1.903 12.290 1.00 88.56 104 LYS A C 1
ATOM 839 O O . LYS A 1 104 ? 16.255 2.860 12.888 1.00 88.56 104 LYS A O 1
ATOM 844 N N . HIS A 1 105 ? 16.000 1.164 11.446 1.00 88.25 105 HIS A N 1
ATOM 845 C CA . HIS A 1 105 ? 14.615 1.489 11.080 1.00 88.25 105 HIS A CA 1
ATOM 846 C C . HIS A 1 105 ? 13.554 0.733 11.896 1.00 88.25 105 HIS A C 1
ATOM 848 O O . HIS A 1 105 ? 12.365 0.960 11.684 1.00 88.25 105 HIS A O 1
ATOM 854 N N . ALA A 1 106 ? 13.938 -0.140 12.835 1.00 88.19 106 ALA A N 1
ATOM 855 C CA . ALA A 1 106 ? 12.989 -0.997 13.556 1.00 88.19 106 ALA A CA 1
ATOM 856 C C . ALA A 1 106 ? 11.925 -0.190 14.326 1.00 88.19 106 ALA A C 1
ATOM 858 O O . ALA A 1 106 ? 10.732 -0.460 14.213 1.00 88.19 106 ALA A O 1
ATOM 859 N N . ASN A 1 107 ? 12.339 0.863 15.038 1.00 87.88 107 ASN A N 1
ATOM 860 C CA . ASN A 1 107 ? 11.420 1.727 15.792 1.00 87.88 107 ASN A CA 1
ATOM 861 C C . ASN A 1 107 ? 10.449 2.491 14.876 1.00 87.88 107 ASN A C 1
ATOM 863 O O . ASN A 1 107 ? 9.278 2.689 15.214 1.00 87.88 107 ASN A O 1
ATOM 867 N N . CYS A 1 108 ? 10.942 2.917 13.712 1.00 90.25 108 CYS A N 1
ATOM 868 C CA . CYS A 1 108 ? 10.153 3.611 12.705 1.00 90.25 108 CYS A CA 1
ATOM 869 C C . CYS A 1 108 ? 9.092 2.675 12.100 1.00 90.25 108 CYS A C 1
ATOM 871 O O . CYS A 1 108 ? 7.904 3.000 12.095 1.00 90.25 108 CYS A O 1
ATOM 873 N N . LEU A 1 109 ? 9.497 1.463 11.701 1.00 90.75 109 LEU A N 1
ATOM 874 C CA . LEU A 1 109 ? 8.588 0.437 11.188 1.00 90.75 109 LEU A CA 1
ATOM 875 C C . LEU A 1 109 ? 7.538 0.009 12.218 1.00 90.75 109 LEU A C 1
ATOM 877 O O . LEU A 1 109 ? 6.381 -0.190 11.852 1.00 90.75 109 LEU A O 1
ATOM 881 N N . GLU A 1 110 ? 7.899 -0.082 13.498 1.00 90.62 110 GLU A N 1
ATOM 882 C CA . GLU A 1 110 ? 6.951 -0.400 14.570 1.00 90.62 110 GLU A CA 1
ATOM 883 C C . GLU A 1 110 ? 5.908 0.714 14.766 1.00 90.62 110 GLU A C 1
ATOM 885 O O . GLU A 1 110 ? 4.704 0.458 14.909 1.00 90.62 110 GLU A O 1
ATOM 890 N N . SER A 1 111 ? 6.347 1.972 14.690 1.00 91.62 111 SER A N 1
ATOM 891 C CA . SER A 1 111 ? 5.454 3.135 14.735 1.00 91.62 111 SER A CA 1
ATOM 892 C C . SER A 1 111 ? 4.511 3.159 13.529 1.00 91.62 111 SER A C 1
ATOM 894 O O . SER A 1 111 ? 3.301 3.350 13.686 1.00 91.62 111 SER A O 1
ATOM 896 N N . MET A 1 112 ? 5.035 2.883 12.332 1.00 94.12 112 MET A N 1
ATOM 897 C CA . MET A 1 112 ? 4.257 2.782 11.098 1.00 94.12 112 MET A CA 1
ATOM 898 C C . MET A 1 112 ? 3.235 1.641 11.167 1.00 94.12 112 MET A C 1
ATOM 900 O O . MET A 1 112 ? 2.058 1.859 10.885 1.00 94.12 112 MET A O 1
ATOM 904 N N . ARG A 1 113 ? 3.643 0.454 11.631 1.00 94.75 113 ARG A N 1
ATOM 905 C CA . ARG A 1 113 ? 2.773 -0.711 11.860 1.00 94.75 113 ARG A CA 1
ATOM 906 C C . ARG A 1 113 ? 1.606 -0.360 12.777 1.00 94.75 113 ARG A C 1
ATOM 908 O O . ARG A 1 113 ? 0.453 -0.621 12.437 1.00 94.75 113 ARG A O 1
ATOM 915 N N . THR A 1 114 ? 1.892 0.275 13.910 1.00 94.19 114 THR A N 1
ATOM 916 C CA . THR A 1 114 ? 0.867 0.719 14.865 1.00 94.19 114 THR A CA 1
ATOM 917 C C . THR A 1 114 ? -0.081 1.744 14.233 1.00 94.19 114 THR A C 1
ATOM 919 O O . THR A 1 114 ? -1.298 1.676 14.418 1.00 94.19 114 THR A O 1
ATOM 922 N N . SER A 1 115 ? 0.458 2.674 13.441 1.00 95.38 115 SER A N 1
ATOM 923 C CA . SER A 1 115 ? -0.319 3.695 12.733 1.00 95.38 115 SER A CA 1
ATOM 924 C C . SER A 1 115 ? -1.274 3.088 11.696 1.00 95.38 115 SER A C 1
ATOM 926 O O . SER A 1 115 ? -2.455 3.440 11.679 1.00 95.38 115 SER A O 1
ATOM 928 N N . VAL A 1 116 ? -0.802 2.116 10.905 1.00 97.06 116 VAL A N 1
ATOM 929 C CA . VAL A 1 116 ? -1.616 1.369 9.931 1.00 97.06 116 VAL A CA 1
ATOM 930 C C . VAL A 1 116 ? -2.728 0.591 10.633 1.00 97.06 116 VAL A C 1
ATOM 932 O O . VAL A 1 116 ? -3.888 0.718 10.245 1.00 97.06 116 VAL A O 1
ATOM 935 N N . LYS A 1 117 ? -2.418 -0.146 11.713 1.00 96.44 117 LYS A N 1
ATOM 936 C CA . LYS A 1 117 ? -3.437 -0.874 12.496 1.00 96.44 117 LYS A CA 1
ATOM 937 C C . LYS A 1 117 ? -4.527 0.055 13.026 1.00 96.44 117 LYS A C 1
ATOM 939 O O . LYS A 1 117 ? -5.709 -0.279 12.984 1.00 96.44 117 LYS A O 1
ATOM 944 N N . LYS A 1 118 ? -4.128 1.223 13.538 1.00 96.12 118 LYS A N 1
ATOM 945 C CA . LYS A 1 118 ? -5.060 2.237 14.036 1.00 96.12 118 LYS A CA 1
ATOM 946 C C . LYS A 1 118 ? -5.963 2.739 12.910 1.00 96.12 118 LYS A C 1
ATOM 948 O O . LYS A 1 118 ? -7.174 2.807 13.088 1.00 96.12 118 LYS A O 1
ATOM 953 N N . GLN A 1 119 ? -5.394 3.072 11.752 1.00 97.44 119 GLN A N 1
ATOM 954 C CA . GLN A 1 119 ? -6.178 3.600 10.637 1.00 97.44 119 GLN A CA 1
ATOM 955 C C . GLN A 1 119 ? -7.091 2.568 9.984 1.00 97.44 119 GLN A C 1
ATOM 957 O O . GLN A 1 119 ? -8.195 2.937 9.602 1.00 97.44 119 GLN A O 1
ATOM 962 N N . ALA A 1 120 ? -6.708 1.290 9.948 1.00 97.25 120 ALA A N 1
ATOM 963 C CA . ALA A 1 120 ? -7.580 0.216 9.468 1.00 97.25 120 ALA A CA 1
ATOM 964 C C . ALA A 1 120 ? -8.939 0.201 10.195 1.00 97.25 120 ALA A C 1
ATOM 966 O O . ALA A 1 120 ? -9.981 0.023 9.569 1.00 97.25 120 ALA A O 1
ATOM 967 N N . VAL A 1 121 ? -8.937 0.472 11.504 1.00 97.06 121 VAL A N 1
ATOM 968 C CA . VAL A 1 121 ? -10.163 0.601 12.307 1.00 97.06 121 VAL A CA 1
ATOM 969 C C . VAL A 1 121 ? -10.864 1.933 12.034 1.00 97.06 121 VAL A C 1
ATOM 971 O O . VAL A 1 121 ? -12.059 1.961 11.751 1.00 97.06 121 VAL A O 1
ATOM 974 N N . LEU A 1 122 ? -10.127 3.049 12.092 1.00 96.75 122 LEU A N 1
ATOM 975 C CA . LEU A 1 122 ? -10.724 4.383 11.982 1.00 96.75 122 LEU A CA 1
ATOM 976 C C . LEU A 1 122 ? -11.366 4.651 10.615 1.00 96.75 122 LEU A C 1
ATOM 978 O O . LEU A 1 122 ? -12.319 5.419 10.544 1.00 96.75 122 LEU A O 1
ATOM 982 N N . VAL A 1 123 ? -10.863 4.054 9.531 1.00 96.25 123 VAL A N 1
ATOM 983 C CA . VAL A 1 123 ? -11.482 4.188 8.202 1.00 96.25 123 VAL A CA 1
ATOM 984 C C . VAL A 1 123 ? -12.876 3.556 8.179 1.00 96.25 123 VAL A C 1
ATOM 986 O O . VAL A 1 123 ? -13.783 4.155 7.609 1.00 96.25 123 VAL A O 1
ATOM 989 N N . CYS A 1 124 ? -13.082 2.428 8.866 1.00 95.62 124 CYS A N 1
ATOM 990 C CA . CYS A 1 124 ? -14.413 1.832 9.013 1.00 95.62 124 CYS A CA 1
ATOM 991 C C . CYS A 1 124 ? -15.351 2.769 9.794 1.00 95.62 124 CYS A C 1
ATOM 993 O O . CYS A 1 124 ? -16.446 3.078 9.337 1.00 95.62 124 CYS A O 1
ATOM 995 N N . CYS A 1 125 ? -14.881 3.316 10.923 1.00 95.38 125 CYS A N 1
ATOM 996 C CA . CYS A 1 125 ? -15.657 4.259 11.737 1.00 95.38 125 CYS A CA 1
ATOM 997 C C . CYS A 1 125 ? -16.034 5.546 10.981 1.00 95.38 125 CYS A C 1
ATOM 999 O O . CYS A 1 125 ? -17.145 6.041 11.131 1.00 95.38 125 CYS A O 1
ATOM 1001 N N . ARG A 1 126 ? -15.139 6.085 10.141 1.00 94.81 126 ARG A N 1
ATOM 1002 C CA . ARG A 1 126 ? -15.441 7.262 9.299 1.00 94.81 126 ARG A CA 1
ATOM 1003 C C . ARG A 1 126 ? -16.511 6.988 8.248 1.00 94.81 126 ARG A C 1
ATOM 1005 O O . ARG A 1 126 ? -17.215 7.914 7.859 1.00 94.81 126 ARG A O 1
ATOM 1012 N N . ALA A 1 127 ? -16.613 5.744 7.791 1.00 93.69 127 ALA A N 1
ATOM 1013 C CA . ALA A 1 127 ? -17.633 5.302 6.850 1.00 93.69 127 ALA A CA 1
ATOM 1014 C C . ALA A 1 127 ? -18.961 4.922 7.531 1.00 93.69 127 ALA A C 1
ATOM 1016 O O . ALA A 1 127 ? -19.856 4.429 6.852 1.00 93.69 127 ALA A O 1
ATOM 1017 N N . ASP A 1 128 ? -19.094 5.159 8.845 1.00 94.56 128 ASP A N 1
ATOM 1018 C CA . ASP A 1 128 ? -20.258 4.778 9.659 1.00 94.56 128 ASP A CA 1
ATOM 1019 C C . ASP A 1 128 ? -20.448 3.247 9.796 1.00 94.56 128 ASP A C 1
ATOM 1021 O O . ASP A 1 128 ? -21.483 2.772 10.257 1.00 94.56 128 ASP A O 1
ATOM 1025 N N . ASP A 1 129 ? -19.428 2.452 9.441 1.00 94.75 129 ASP A N 1
ATOM 1026 C CA . ASP A 1 129 ? -19.427 0.987 9.548 1.00 94.75 129 ASP A CA 1
ATOM 1027 C C . ASP A 1 129 ? -18.663 0.529 10.805 1.00 94.75 129 ASP A C 1
ATOM 1029 O O . ASP A 1 129 ? -17.527 0.038 10.772 1.00 94.75 129 ASP A O 1
ATOM 1033 N N . PHE A 1 130 ? -19.288 0.741 11.965 1.00 94.62 130 PHE A N 1
ATOM 1034 C CA . PHE A 1 130 ? -18.713 0.379 13.265 1.00 94.62 130 PHE A CA 1
ATOM 1035 C C . PHE A 1 130 ? -18.609 -1.131 13.486 1.00 94.62 130 PHE A C 1
ATOM 1037 O O . PHE A 1 130 ? -17.731 -1.570 14.230 1.00 94.62 130 PHE A O 1
ATOM 1044 N N . GLU A 1 131 ? -19.459 -1.934 12.843 1.00 94.00 131 GLU A N 1
ATOM 1045 C CA . GLU A 1 131 ? -19.377 -3.394 12.928 1.00 94.00 131 GLU A CA 1
ATOM 1046 C C . GLU A 1 131 ? -18.137 -3.911 12.189 1.00 94.00 131 GLU A C 1
ATOM 1048 O O . GLU A 1 131 ? -17.337 -4.636 12.788 1.00 94.00 131 GLU A O 1
ATOM 1053 N N . ALA A 1 132 ? -17.870 -3.437 10.964 1.00 93.75 132 ALA A N 1
ATOM 1054 C CA . ALA A 1 132 ? -16.604 -3.735 10.296 1.00 93.75 132 ALA A CA 1
ATOM 1055 C C . ALA A 1 132 ? -15.404 -3.231 11.115 1.00 93.75 132 ALA A C 1
ATOM 1057 O O . ALA A 1 132 ? -14.404 -3.941 11.254 1.00 93.75 132 ALA A O 1
ATOM 1058 N N . GLY A 1 133 ? -15.515 -2.044 11.724 1.00 95.31 133 GLY A N 1
ATOM 1059 C CA . GLY A 1 133 ? -14.493 -1.499 12.621 1.00 95.31 133 GLY A CA 1
ATOM 1060 C C . GLY A 1 133 ? -14.193 -2.409 13.819 1.00 95.31 133 GLY A C 1
ATOM 1061 O O . GLY A 1 133 ? -13.022 -2.649 14.128 1.00 95.31 133 GLY A O 1
ATOM 1062 N N . LYS A 1 134 ? -15.225 -2.975 14.463 1.00 95.44 134 LYS A N 1
ATOM 1063 C CA . LYS A 1 134 ? -15.091 -3.960 15.554 1.00 95.44 134 LYS A CA 1
ATOM 1064 C C . LYS A 1 134 ? -14.383 -5.222 15.088 1.00 95.44 134 LYS A C 1
ATOM 1066 O O . LYS A 1 134 ? -13.524 -5.737 15.806 1.00 95.44 134 LYS A O 1
ATOM 1071 N N . ASP A 1 135 ? -14.722 -5.723 13.908 1.00 95.06 135 ASP A N 1
ATOM 1072 C CA . ASP A 1 135 ? -14.133 -6.953 13.389 1.00 95.06 135 ASP A CA 1
ATOM 1073 C C . ASP A 1 135 ? -12.664 -6.765 13.006 1.00 95.06 135 ASP A C 1
ATOM 1075 O O . ASP A 1 135 ? -11.819 -7.566 13.417 1.00 95.06 135 ASP A O 1
ATOM 1079 N N . VAL A 1 136 ? -12.326 -5.663 12.328 1.00 95.81 136 VAL A N 1
ATOM 1080 C CA . VAL A 1 136 ? -10.931 -5.269 12.068 1.00 95.81 136 VAL A CA 1
ATOM 1081 C C . VAL A 1 136 ? -10.169 -5.109 13.386 1.00 95.81 136 VAL A C 1
ATOM 1083 O O . VAL A 1 136 ? -9.060 -5.628 13.539 1.00 95.81 136 VAL A O 1
ATOM 1086 N N . PHE A 1 137 ? -10.773 -4.449 14.380 1.00 96.25 137 PHE A N 1
ATOM 1087 C CA . PHE A 1 137 ? -10.162 -4.255 15.691 1.00 96.25 137 PHE A CA 1
ATOM 1088 C C . PHE A 1 137 ? -9.833 -5.593 16.375 1.00 96.25 137 PHE A C 1
ATOM 1090 O O . PHE A 1 137 ? -8.692 -5.809 16.794 1.00 96.25 137 PHE A O 1
ATOM 1097 N N . LYS A 1 138 ? -10.790 -6.532 16.419 1.00 94.69 138 LYS A N 1
ATOM 1098 C CA . LYS A 1 138 ? -10.595 -7.880 16.986 1.00 94.69 138 LYS A CA 1
ATOM 1099 C C . LYS A 1 138 ? -9.507 -8.670 16.255 1.00 94.69 138 LYS A C 1
ATOM 1101 O O . LYS A 1 138 ? -8.782 -9.437 16.891 1.00 94.69 138 LYS A O 1
ATOM 1106 N N . ARG A 1 139 ? -9.385 -8.520 14.930 1.00 94.31 139 ARG A N 1
ATOM 1107 C CA . ARG A 1 139 ? -8.351 -9.209 14.142 1.00 94.31 139 ARG A CA 1
ATOM 1108 C C . ARG A 1 139 ? -6.951 -8.675 14.442 1.00 94.31 139 ARG A C 1
ATOM 1110 O O . ARG A 1 139 ? -6.042 -9.482 14.641 1.00 94.31 139 ARG A O 1
ATOM 1117 N N . LEU A 1 140 ? -6.790 -7.353 14.521 1.00 93.00 140 LEU A N 1
ATOM 1118 C CA . LEU A 1 140 ? -5.482 -6.691 14.603 1.00 93.00 140 LEU A CA 1
ATOM 1119 C C . LEU A 1 140 ? -4.919 -6.518 16.020 1.00 93.00 140 LEU A C 1
ATOM 1121 O O . LEU A 1 140 ? -3.698 -6.497 16.189 1.00 93.00 140 LEU A O 1
ATOM 1125 N N . TRP A 1 141 ? -5.778 -6.398 17.035 1.00 92.88 141 TRP A N 1
ATOM 1126 C CA . TRP A 1 141 ? -5.383 -5.972 18.386 1.00 92.88 141 TRP A CA 1
ATOM 1127 C C . TRP A 1 141 ? -5.473 -7.080 19.448 1.00 92.88 141 TRP A C 1
ATOM 1129 O O . TRP A 1 141 ? -5.659 -6.804 20.629 1.00 92.88 141 TRP A O 1
ATOM 1139 N N . LYS A 1 142 ? -5.299 -8.350 19.055 1.00 87.69 142 LYS A N 1
ATOM 1140 C CA . LYS A 1 142 ? -5.408 -9.511 19.966 1.00 87.69 142 LYS A CA 1
ATOM 1141 C C . LYS A 1 142 ? -4.420 -9.487 21.140 1.00 87.69 142 LYS A C 1
ATOM 1143 O O . LYS A 1 142 ? -4.734 -10.004 22.207 1.00 87.69 142 LYS A O 1
ATOM 1148 N N . LYS A 1 143 ? -3.208 -8.963 20.928 1.00 84.31 143 LYS A N 1
ATOM 1149 C CA . LYS A 1 143 ? -2.120 -8.944 21.921 1.00 84.31 143 LYS A CA 1
ATOM 1150 C C . LYS A 1 143 ? -1.319 -7.635 21.824 1.00 84.31 143 LYS A C 1
ATOM 1152 O O . LYS A 1 143 ? -0.275 -7.635 21.176 1.00 84.31 143 LYS A O 1
ATOM 1157 N N . PRO A 1 144 ? -1.795 -6.526 22.421 1.00 83.06 144 PRO A N 1
ATOM 1158 C CA . PRO A 1 144 ? -1.044 -5.274 22.449 1.00 83.06 144 PRO A CA 1
ATOM 1159 C C . PRO A 1 144 ? 0.186 -5.422 23.352 1.00 83.06 144 PRO A C 1
ATOM 1161 O O . PRO A 1 144 ? 0.075 -5.742 24.538 1.00 83.06 144 PRO A O 1
ATOM 1164 N N . SER A 1 145 ? 1.363 -5.197 22.782 1.00 79.94 145 SER A N 1
ATOM 1165 C CA . SER A 1 145 ? 2.650 -5.440 23.438 1.00 79.94 145 SER A CA 1
ATOM 1166 C C . SER A 1 145 ? 3.264 -4.155 23.996 1.00 79.94 145 SER A C 1
ATOM 1168 O O . SER A 1 145 ? 3.684 -4.110 25.155 1.00 79.94 145 SER A O 1
ATOM 1170 N N . SER A 1 146 ? 3.260 -3.082 23.204 1.00 84.81 146 SER A N 1
ATOM 1171 C CA . SER A 1 146 ? 3.906 -1.817 23.551 1.00 84.81 146 SER A CA 1
ATOM 1172 C C . SER A 1 146 ? 2.969 -0.864 24.302 1.00 84.81 146 SER A C 1
ATOM 1174 O O . SER A 1 146 ? 1.742 -0.944 24.204 1.00 84.81 146 SER A O 1
ATOM 1176 N N . LYS A 1 147 ? 3.539 0.096 25.045 1.00 85.38 147 LYS A N 1
ATOM 1177 C CA . LYS A 1 147 ? 2.762 1.175 25.689 1.00 85.38 147 LYS A CA 1
ATOM 1178 C C . LYS A 1 147 ? 1.956 1.981 24.661 1.00 85.38 147 LYS A C 1
ATOM 1180 O O . LYS A 1 147 ? 0.830 2.382 24.937 1.00 85.38 147 LYS A O 1
ATOM 1185 N N . VAL A 1 148 ? 2.518 2.173 23.467 1.00 85.38 148 VAL A N 1
ATOM 1186 C CA . VAL A 1 148 ? 1.860 2.872 22.355 1.00 85.38 148 VAL A CA 1
ATOM 1187 C C . VAL A 1 148 ? 0.651 2.077 21.859 1.00 85.38 148 VAL A C 1
ATOM 1189 O O . VAL A 1 148 ? -0.421 2.651 21.679 1.00 85.38 148 VAL A O 1
ATOM 1192 N N . GLU A 1 149 ? 0.795 0.757 21.705 1.00 89.25 149 GLU A N 1
ATOM 1193 C CA . GLU A 1 149 ? -0.305 -0.125 21.313 1.00 89.25 149 GLU A CA 1
ATOM 1194 C C . GLU A 1 149 ? -1.427 -0.143 22.360 1.00 89.25 149 GLU A C 1
ATOM 1196 O O . GLU A 1 149 ? -2.595 -0.045 21.998 1.00 89.25 149 GLU A O 1
ATOM 1201 N N . LYS A 1 150 ? -1.093 -0.193 23.656 1.00 90.94 150 LYS A N 1
ATOM 1202 C CA . LYS A 1 150 ? -2.085 -0.150 24.747 1.00 90.94 150 LYS A CA 1
ATOM 1203 C C . LYS A 1 150 ? -2.895 1.150 24.743 1.00 90.94 150 LYS A C 1
ATOM 1205 O O . LYS A 1 150 ? -4.122 1.102 24.737 1.00 90.94 150 LYS A O 1
ATOM 1210 N N . ASN A 1 151 ? -2.227 2.299 24.628 1.00 90.25 151 ASN A N 1
ATOM 1211 C CA . ASN A 1 151 ? -2.905 3.594 24.523 1.00 90.25 151 ASN A CA 1
ATOM 1212 C C . ASN A 1 151 ? -3.792 3.684 23.267 1.00 90.25 151 ASN A C 1
ATOM 1214 O O . ASN A 1 151 ? -4.854 4.307 23.291 1.00 90.25 151 ASN A O 1
ATOM 1218 N N . ALA A 1 152 ? -3.363 3.097 22.144 1.00 91.50 152 ALA A N 1
ATOM 1219 C CA . ALA A 1 152 ? -4.175 3.051 20.931 1.00 91.50 152 ALA A CA 1
ATOM 1220 C C . ALA A 1 152 ? -5.431 2.191 21.134 1.00 91.50 152 ALA A C 1
ATOM 1222 O O . ALA A 1 152 ? -6.520 2.625 20.768 1.00 91.50 152 ALA A O 1
ATOM 1223 N N . VAL A 1 153 ? -5.294 1.023 21.768 1.00 94.19 153 VAL A N 1
ATOM 1224 C CA . VAL A 1 153 ? -6.408 0.125 22.103 1.00 94.19 153 VAL A CA 1
ATOM 1225 C C . VAL A 1 153 ? -7.465 0.827 22.951 1.00 94.19 153 VAL A C 1
ATOM 1227 O O . VAL A 1 153 ? -8.633 0.805 22.575 1.00 94.19 153 VAL A O 1
ATOM 1230 N N . GLU A 1 154 ? -7.071 1.502 24.032 1.00 93.69 154 GLU A N 1
ATOM 1231 C CA . GLU A 1 154 ? -8.010 2.208 24.917 1.00 93.69 154 GLU A CA 1
ATOM 1232 C C . GLU A 1 154 ? -8.807 3.292 24.178 1.00 93.69 154 GLU A C 1
ATOM 1234 O O . GLU A 1 154 ? -10.023 3.406 24.335 1.00 93.69 154 GLU A O 1
ATOM 1239 N N . ASN A 1 155 ? -8.137 4.082 23.334 1.00 93.88 155 ASN A N 1
ATOM 1240 C CA . ASN A 1 155 ? -8.801 5.129 22.558 1.00 93.88 155 ASN A CA 1
ATOM 1241 C C . ASN A 1 155 ? -9.725 4.551 21.479 1.00 93.88 155 ASN A C 1
ATOM 1243 O O . ASN A 1 155 ? -10.838 5.039 21.301 1.00 93.88 155 ASN A O 1
ATOM 1247 N N . LEU A 1 156 ? -9.291 3.499 20.778 1.00 95.06 156 LEU A N 1
ATOM 1248 C CA . LEU A 1 156 ? -10.104 2.833 19.760 1.00 95.06 156 LEU A CA 1
ATOM 1249 C C . LEU A 1 156 ? -11.341 2.165 20.369 1.00 95.06 156 LEU A C 1
ATOM 1251 O O . LEU A 1 156 ? -12.414 2.247 19.783 1.00 95.06 156 LEU A O 1
ATOM 1255 N N . GLN A 1 157 ? -11.226 1.565 21.556 1.00 94.69 157 GLN A N 1
ATOM 1256 C CA . GLN A 1 157 ? -12.371 1.000 22.273 1.00 94.69 157 GLN A CA 1
ATOM 1257 C C . GLN A 1 157 ? -13.416 2.067 22.609 1.00 94.69 157 GLN A C 1
ATOM 1259 O O . GLN A 1 157 ? -14.601 1.827 22.398 1.00 94.69 157 GLN A O 1
ATOM 1264 N N . LYS A 1 158 ? -12.989 3.252 23.068 1.00 94.69 158 LYS A N 1
ATOM 1265 C CA . LYS A 1 158 ? -13.897 4.382 23.334 1.00 94.69 158 LYS A CA 1
ATOM 1266 C C . LYS A 1 158 ? -14.625 4.837 22.067 1.00 94.69 158 LYS A C 1
ATOM 1268 O O . LYS A 1 158 ? -15.841 4.981 22.097 1.00 94.69 158 LYS A O 1
ATOM 1273 N N . VAL A 1 159 ? -13.898 4.979 20.957 1.00 94.94 159 VAL A N 1
ATOM 1274 C CA . VAL A 1 159 ? -14.461 5.373 19.651 1.00 94.94 159 VAL A CA 1
ATOM 1275 C C . VAL A 1 159 ? -15.465 4.347 19.125 1.00 94.94 159 VAL A C 1
ATOM 1277 O O . VAL A 1 159 ? -16.532 4.700 18.637 1.00 94.94 159 VAL A O 1
ATOM 1280 N N . ILE A 1 160 ? -15.134 3.059 19.220 1.00 94.44 160 ILE A N 1
ATOM 1281 C CA . ILE A 1 160 ? -16.021 1.979 18.779 1.00 94.44 160 ILE A CA 1
ATOM 1282 C C . ILE A 1 160 ? -17.269 1.899 19.667 1.00 94.44 160 ILE A C 1
ATOM 1284 O O . ILE A 1 160 ? -18.355 1.620 19.171 1.00 94.44 160 ILE A O 1
ATOM 1288 N N . ALA A 1 161 ? -17.127 2.116 20.977 1.00 93.56 161 ALA A N 1
ATOM 1289 C CA . ALA A 1 161 ? -18.245 2.074 21.914 1.00 93.56 161 ALA A CA 1
ATOM 1290 C C . ALA A 1 161 ? -19.193 3.269 21.753 1.00 93.56 161 ALA A C 1
ATOM 1292 O O . ALA A 1 161 ? -20.393 3.115 21.967 1.00 93.56 161 ALA A O 1
ATOM 1293 N N . SER A 1 162 ? -18.675 4.440 21.369 1.00 92.69 162 SER A N 1
ATOM 1294 C CA . SER A 1 162 ? -19.499 5.633 21.181 1.00 92.69 162 SER A CA 1
ATOM 1295 C C . SER A 1 162 ? -20.382 5.569 19.933 1.00 92.69 162 SER A C 1
ATOM 1297 O O . SER A 1 162 ? -21.373 6.290 19.891 1.00 92.69 162 SER A O 1
ATOM 1299 N N . ASN A 1 163 ? -20.047 4.730 18.936 1.00 92.88 163 ASN A N 1
ATOM 1300 C CA . ASN A 1 163 ? -20.703 4.688 17.616 1.00 92.88 163 ASN A CA 1
ATOM 1301 C C . ASN A 1 163 ? -20.899 6.092 17.012 1.00 92.88 163 ASN A C 1
ATOM 1303 O O . ASN A 1 163 ? -21.931 6.401 16.422 1.00 92.88 163 ASN A O 1
ATOM 1307 N N . ASP A 1 164 ? -19.908 6.960 17.213 1.00 92.62 164 ASP A N 1
ATOM 1308 C CA . ASP A 1 164 ? -19.959 8.353 16.791 1.00 92.62 164 ASP A CA 1
ATOM 1309 C C . ASP A 1 164 ? -18.893 8.595 15.725 1.00 92.62 164 ASP A C 1
ATOM 1311 O O . ASP A 1 164 ? -17.692 8.576 16.010 1.00 92.62 164 ASP A O 1
ATOM 1315 N N . LYS A 1 165 ? -19.330 8.806 14.480 1.00 91.44 165 LYS A N 1
ATOM 1316 C CA . LYS A 1 165 ? -18.433 9.067 13.343 1.00 91.44 165 LYS A CA 1
ATOM 1317 C C . LYS A 1 165 ? -17.724 10.418 13.464 1.00 91.44 165 LYS A C 1
ATOM 1319 O O . LYS A 1 165 ? -16.667 10.622 12.867 1.00 91.44 165 LYS A O 1
ATOM 1324 N N . ASP A 1 166 ? -18.290 11.320 14.261 1.00 91.62 166 ASP A N 1
ATOM 1325 C CA . ASP A 1 166 ? -17.806 12.668 14.518 1.00 91.62 166 ASP A CA 1
ATOM 1326 C C . ASP A 1 166 ? -16.947 12.763 15.790 1.00 91.62 166 ASP A C 1
ATOM 1328 O O . ASP A 1 166 ? -16.498 13.861 16.143 1.00 91.62 166 ASP A O 1
ATOM 1332 N N . HIS A 1 167 ? -16.650 11.622 16.428 1.00 94.38 167 HIS A N 1
ATOM 1333 C CA . HIS A 1 167 ? -15.859 11.539 17.651 1.00 94.38 167 HIS A CA 1
ATOM 1334 C C . HIS A 1 167 ? -14.521 12.283 17.500 1.00 94.38 167 HI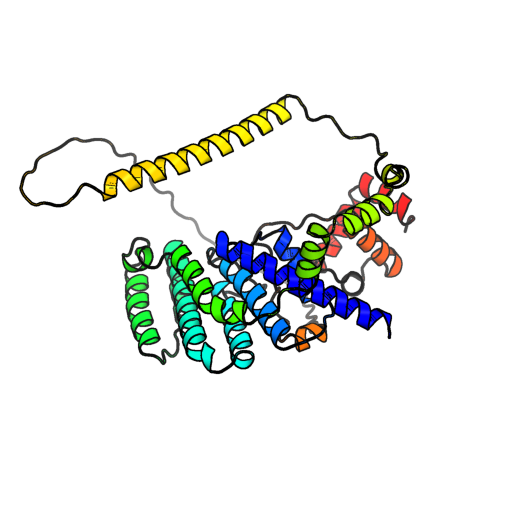S A C 1
ATOM 1336 O O . HIS A 1 167 ? -13.787 12.108 16.521 1.00 94.38 167 HIS A O 1
ATOM 1342 N N . SER A 1 168 ? -14.143 13.073 18.511 1.00 94.06 168 SER A N 1
ATOM 1343 C CA . SER A 1 168 ? -12.951 13.945 18.497 1.00 94.06 168 SER A CA 1
ATOM 1344 C C . SER A 1 168 ? -11.668 13.218 18.072 1.00 94.06 168 SER A C 1
ATOM 1346 O O . SER A 1 168 ? -10.890 13.711 17.256 1.00 94.06 168 SER A O 1
ATOM 1348 N N . TYR A 1 169 ? -11.477 11.991 18.562 1.00 94.06 169 TYR A N 1
ATOM 1349 C CA . TYR A 1 169 ? -10.361 11.125 18.173 1.00 94.06 169 TYR A CA 1
ATOM 1350 C C . TYR A 1 169 ? -10.329 10.779 16.672 1.00 94.06 169 TYR A C 1
ATOM 1352 O O . TYR A 1 169 ? -9.240 10.708 16.099 1.00 94.06 169 TYR A O 1
ATOM 1360 N N . ILE A 1 170 ? -11.480 10.581 16.019 1.00 93.50 170 ILE A N 1
ATOM 1361 C CA . ILE A 1 170 ? -11.562 10.329 14.572 1.00 93.50 170 ILE A CA 1
ATOM 1362 C C . ILE A 1 170 ? -11.146 11.588 13.805 1.00 93.50 170 ILE A C 1
ATOM 1364 O O . ILE A 1 170 ? -10.294 11.496 12.915 1.00 93.50 170 ILE A O 1
ATOM 1368 N N . LYS A 1 171 ? -11.691 12.752 14.192 1.00 93.00 171 LYS A N 1
ATOM 1369 C CA . LYS A 1 171 ? -11.385 14.062 13.589 1.00 93.00 171 LYS A CA 1
ATOM 1370 C C . LYS A 1 171 ? -9.906 14.427 13.715 1.00 93.00 171 LYS A C 1
ATOM 1372 O O . LYS A 1 171 ? -9.296 14.865 12.748 1.00 93.00 171 LYS A O 1
ATOM 1377 N N . PHE A 1 172 ? -9.293 14.166 14.870 1.00 93.69 172 PHE A N 1
ATOM 1378 C CA . PHE A 1 172 ? -7.866 14.428 15.092 1.00 93.69 172 PHE A CA 1
ATOM 1379 C C . PHE A 1 172 ? -6.937 13.514 14.273 1.00 93.69 172 PHE A C 1
ATOM 1381 O O . PHE A 1 172 ? -5.837 13.908 13.868 1.00 93.69 172 PHE A O 1
ATOM 1388 N N . ASN A 1 173 ? -7.345 12.262 14.054 1.00 94.00 173 ASN A N 1
ATOM 1389 C CA . ASN A 1 173 ? -6.546 11.265 13.349 1.00 94.00 173 ASN A CA 1
ATOM 1390 C C . ASN A 1 173 ? -6.955 11.170 11.874 1.00 94.00 173 ASN A C 1
ATOM 1392 O O . ASN A 1 173 ? -7.281 10.078 11.428 1.00 94.00 173 ASN A O 1
ATOM 1396 N N . THR A 1 174 ? -6.947 12.256 11.099 1.00 94.94 174 THR A N 1
ATOM 1397 C CA . THR A 1 174 ? -7.348 12.214 9.675 1.00 94.94 174 THR A CA 1
ATOM 1398 C C . THR A 1 174 ? -6.527 11.217 8.841 1.00 94.94 174 THR A C 1
ATOM 1400 O O . THR A 1 174 ? -5.401 10.852 9.198 1.00 94.94 174 THR A O 1
ATOM 1403 N N . TYR A 1 175 ? -7.101 10.755 7.722 1.00 95.44 175 TYR A N 1
ATOM 1404 C CA . TYR A 1 175 ? -6.409 9.837 6.811 1.00 95.44 175 TYR A CA 1
ATOM 1405 C C . TYR A 1 175 ? -5.204 10.509 6.142 1.00 95.44 175 TYR A C 1
ATOM 1407 O O . TYR A 1 175 ? -4.115 9.948 6.123 1.00 95.44 175 TYR A O 1
ATOM 1415 N N . GLU A 1 176 ? -5.359 11.758 5.706 1.00 94.12 176 GLU A N 1
ATOM 1416 C CA . GLU A 1 176 ? -4.285 12.553 5.103 1.00 94.12 176 GLU A CA 1
ATOM 1417 C C . GLU A 1 176 ? -3.068 12.692 6.030 1.00 94.12 176 GLU A C 1
ATOM 1419 O O . GLU A 1 176 ? -1.932 12.442 5.625 1.00 94.12 176 GLU A O 1
ATOM 1424 N N . ARG A 1 177 ? -3.294 13.000 7.316 1.00 94.94 177 ARG A N 1
ATOM 1425 C CA . ARG A 1 177 ? -2.213 13.090 8.309 1.00 94.94 177 ARG A CA 1
ATOM 1426 C C . ARG A 1 177 ? -1.485 11.760 8.483 1.00 94.94 177 ARG A C 1
ATOM 1428 O O . ARG A 1 177 ? -0.288 11.740 8.758 1.00 94.94 177 ARG A O 1
ATOM 1435 N N . PHE A 1 178 ? -2.199 10.646 8.356 1.00 96.62 178 PHE A N 1
ATOM 1436 C CA . PHE A 1 178 ? -1.595 9.320 8.381 1.00 96.62 178 PHE A CA 1
ATOM 1437 C C . PHE A 1 178 ? -0.721 9.050 7.151 1.00 96.62 178 PHE A C 1
ATOM 1439 O O . PHE A 1 178 ? 0.375 8.513 7.315 1.00 96.62 178 PHE A O 1
ATOM 1446 N N . LEU A 1 179 ? -1.168 9.432 5.953 1.00 95.81 179 LEU A N 1
ATOM 1447 C CA . LEU A 1 179 ? -0.390 9.247 4.726 1.00 95.81 179 LEU A CA 1
ATOM 1448 C C . LEU A 1 179 ? 0.897 10.077 4.766 1.00 95.81 179 LEU A C 1
ATOM 1450 O O . LEU A 1 179 ? 1.970 9.519 4.553 1.00 95.81 179 LEU A O 1
ATOM 1454 N N . LYS A 1 180 ? 0.813 11.350 5.180 1.00 95.00 180 LYS A N 1
ATOM 1455 C CA . LYS A 1 180 ? 1.984 12.223 5.393 1.00 95.00 180 LYS A CA 1
ATOM 1456 C C . LYS A 1 180 ? 3.002 11.599 6.356 1.00 95.00 180 LYS A C 1
ATOM 1458 O O . LYS A 1 180 ? 4.164 11.437 6.000 1.00 95.00 180 LYS A O 1
ATOM 1463 N N . LYS A 1 181 ? 2.550 11.116 7.519 1.00 95.19 181 LYS A N 1
ATOM 1464 C CA . LYS A 1 181 ? 3.419 10.390 8.466 1.00 95.19 181 LYS A CA 1
ATOM 1465 C C . LYS A 1 181 ? 4.012 9.106 7.888 1.00 95.19 181 LYS A C 1
ATOM 1467 O O . LYS A 1 181 ? 5.118 8.726 8.248 1.00 95.19 181 LYS A O 1
ATOM 1472 N N . SER A 1 182 ? 3.281 8.411 7.019 1.00 95.12 182 SER A N 1
ATOM 1473 C CA . SER A 1 182 ? 3.782 7.191 6.377 1.00 95.12 182 SER A CA 1
ATOM 1474 C C . SER A 1 182 ? 4.919 7.494 5.400 1.00 95.12 182 SER A C 1
ATOM 1476 O O . SER A 1 182 ? 5.859 6.709 5.323 1.00 95.12 182 SER A O 1
ATOM 1478 N N . VAL A 1 183 ? 4.869 8.640 4.711 1.00 95.44 183 VAL A N 1
ATOM 1479 C CA . VAL A 1 183 ? 5.992 9.140 3.903 1.00 95.44 183 VAL A CA 1
ATOM 1480 C C . VAL A 1 183 ? 7.184 9.445 4.806 1.00 95.44 183 VAL A C 1
ATOM 1482 O O . VAL A 1 183 ? 8.246 8.885 4.571 1.00 95.44 183 VAL A O 1
ATOM 1485 N N . GLU A 1 184 ? 6.994 10.213 5.888 1.00 94.38 184 GLU A N 1
ATOM 1486 C CA . GLU A 1 184 ? 8.061 10.532 6.858 1.00 94.38 184 GLU A CA 1
ATOM 1487 C C . GLU A 1 184 ? 8.774 9.273 7.377 1.00 94.38 184 GLU A C 1
ATOM 1489 O O . GLU A 1 184 ? 9.999 9.235 7.452 1.00 94.38 184 GLU A O 1
ATOM 1494 N N . TYR A 1 185 ? 8.022 8.213 7.689 1.00 93.44 185 TYR A N 1
ATOM 1495 C CA . TYR A 1 185 ? 8.596 6.951 8.158 1.00 93.44 185 TYR A CA 1
ATOM 1496 C C . TYR A 1 185 ? 9.443 6.223 7.107 1.00 93.44 185 TYR A C 1
ATOM 1498 O O . TYR A 1 185 ? 10.389 5.508 7.451 1.00 93.44 185 TYR A O 1
ATOM 1506 N N . LEU A 1 186 ? 9.087 6.367 5.834 1.00 94.12 186 LEU A N 1
ATOM 1507 C CA . LEU A 1 186 ? 9.742 5.688 4.723 1.00 94.12 186 LEU A CA 1
ATOM 1508 C C . LEU A 1 186 ? 10.851 6.531 4.078 1.00 94.12 186 LEU A C 1
ATOM 1510 O O . LEU A 1 186 ? 11.681 5.947 3.383 1.00 94.12 186 LEU A O 1
ATOM 1514 N N . SER A 1 187 ? 10.903 7.847 4.320 1.00 94.12 187 SER A N 1
ATOM 1515 C CA . SER A 1 187 ? 11.881 8.761 3.712 1.00 94.12 187 SER A CA 1
ATOM 1516 C C . SER A 1 187 ? 13.319 8.310 3.946 1.00 94.12 187 SER A C 1
ATOM 1518 O O . SER A 1 187 ? 14.040 8.102 2.980 1.00 94.12 187 SER A O 1
ATOM 1520 N N . ASP A 1 188 ? 13.706 7.995 5.187 1.00 92.56 188 ASP A N 1
ATOM 1521 C CA . ASP A 1 188 ? 15.077 7.544 5.482 1.00 92.56 188 ASP A CA 1
ATOM 1522 C C . ASP A 1 188 ? 15.465 6.254 4.734 1.00 92.56 188 ASP A C 1
ATOM 1524 O O . ASP A 1 188 ? 16.643 5.995 4.477 1.00 92.56 188 ASP A O 1
ATOM 1528 N N . ILE A 1 189 ? 14.481 5.394 4.437 1.00 93.12 189 ILE A N 1
ATOM 1529 C CA . ILE A 1 189 ? 14.695 4.173 3.654 1.00 93.12 189 ILE A CA 1
ATOM 1530 C C . ILE A 1 189 ? 14.819 4.547 2.173 1.00 93.12 189 ILE A C 1
ATOM 1532 O O . ILE A 1 189 ? 15.757 4.097 1.518 1.00 93.12 189 ILE A O 1
ATOM 1536 N N . HIS A 1 190 ? 13.914 5.385 1.661 1.00 94.12 190 HIS A N 1
ATOM 1537 C CA . HIS A 1 190 ? 13.937 5.876 0.285 1.00 94.12 190 HIS A CA 1
ATOM 1538 C C . HIS A 1 190 ? 15.250 6.592 -0.052 1.00 94.12 190 HIS A C 1
ATOM 1540 O O . HIS A 1 190 ? 15.872 6.271 -1.061 1.00 94.12 190 HIS A O 1
ATOM 1546 N N . ASP A 1 191 ? 15.705 7.488 0.820 1.00 94.31 191 ASP A N 1
ATOM 1547 C CA . ASP A 1 191 ? 16.910 8.301 0.630 1.00 94.31 191 ASP A CA 1
ATOM 1548 C C . ASP A 1 191 ? 18.192 7.456 0.621 1.00 94.31 191 ASP A C 1
ATOM 1550 O O . ASP A 1 191 ? 19.235 7.889 0.134 1.00 94.31 191 ASP A O 1
ATOM 1554 N N . SER A 1 192 ? 18.126 6.222 1.132 1.00 93.25 192 SER A N 1
ATOM 1555 C CA . SER A 1 192 ? 19.237 5.271 1.062 1.00 93.25 192 SER A CA 1
ATOM 1556 C C . SER A 1 192 ? 19.368 4.566 -0.293 1.00 93.25 192 SER A C 1
ATOM 1558 O O . SER A 1 192 ? 20.353 3.860 -0.515 1.00 93.25 192 SER A O 1
ATOM 1560 N N . PHE A 1 193 ? 18.386 4.714 -1.188 1.00 94.81 193 PHE A N 1
ATOM 1561 C CA . PHE A 1 193 ? 18.364 4.021 -2.473 1.00 94.81 193 PHE A CA 1
ATOM 1562 C C . PHE A 1 193 ? 19.171 4.740 -3.545 1.00 94.81 193 PHE A C 1
ATOM 1564 O O . PHE A 1 193 ? 19.334 5.959 -3.554 1.00 94.81 193 PHE A O 1
ATOM 1571 N N . SER A 1 194 ? 19.655 3.953 -4.502 1.00 94.06 194 SER A N 1
ATOM 1572 C CA . SER A 1 194 ? 20.365 4.485 -5.656 1.00 94.06 194 SER A CA 1
ATOM 1573 C C . SER A 1 194 ? 19.408 5.198 -6.615 1.00 94.06 194 SER A C 1
ATOM 1575 O O . SER A 1 194 ? 18.289 4.738 -6.873 1.00 94.06 194 SER A O 1
ATOM 1577 N N . ILE A 1 195 ? 19.875 6.310 -7.194 1.00 93.38 195 ILE A N 1
ATOM 1578 C CA . ILE A 1 195 ? 19.151 7.017 -8.256 1.00 93.38 195 ILE A CA 1
ATOM 1579 C C . ILE A 1 195 ? 18.968 6.049 -9.439 1.00 93.38 195 ILE A C 1
ATOM 1581 O O . ILE A 1 195 ? 19.964 5.486 -9.904 1.00 93.38 195 ILE A O 1
ATOM 1585 N N . PRO A 1 196 ? 17.746 5.852 -9.971 1.00 95.31 196 PRO A N 1
ATOM 1586 C CA . PRO A 1 196 ? 17.516 4.910 -11.063 1.00 95.31 196 PRO A CA 1
ATOM 1587 C C . PRO A 1 196 ? 18.343 5.232 -12.309 1.00 95.31 196 PRO A C 1
ATOM 1589 O O . PRO A 1 196 ? 18.380 6.375 -12.760 1.00 95.31 196 PRO A O 1
ATOM 1592 N N . TYR A 1 197 ? 18.933 4.206 -12.927 1.00 95.31 197 TYR A N 1
ATOM 1593 C CA . TYR A 1 197 ? 19.759 4.361 -14.129 1.00 95.31 197 TYR A CA 1
ATOM 1594 C C . TYR A 1 197 ? 19.042 5.117 -15.260 1.00 95.31 197 TYR A C 1
ATOM 1596 O O . TYR A 1 197 ? 19.620 6.030 -15.840 1.00 95.31 197 TYR A O 1
ATOM 1604 N N . LEU A 1 198 ? 17.768 4.802 -15.538 1.00 94.75 198 LEU A N 1
ATOM 1605 C CA . LEU A 1 198 ? 17.000 5.493 -16.587 1.00 94.75 198 LEU A CA 1
ATOM 1606 C C . LEU A 1 198 ? 16.847 6.989 -16.313 1.00 94.75 198 LEU A C 1
ATOM 1608 O O . LEU A 1 198 ? 16.845 7.775 -17.254 1.00 94.75 198 LEU A O 1
ATOM 1612 N N . LEU A 1 199 ? 16.749 7.383 -15.041 1.00 92.44 199 LEU A N 1
ATOM 1613 C CA . LEU A 1 199 ? 16.668 8.790 -14.670 1.00 92.44 199 LEU A CA 1
ATOM 1614 C C . LEU A 1 199 ? 18.015 9.484 -14.898 1.00 92.44 199 LEU A C 1
ATOM 1616 O O . LEU A 1 199 ? 18.056 10.539 -15.520 1.00 92.44 199 LEU A O 1
ATOM 1620 N N . GLN A 1 200 ? 19.119 8.838 -14.508 1.00 93.62 200 GLN A N 1
ATOM 1621 C CA . GLN A 1 200 ? 20.469 9.346 -14.779 1.00 93.62 200 GLN A CA 1
ATOM 1622 C C . GLN A 1 200 ? 20.719 9.532 -16.285 1.00 93.62 200 GLN A C 1
ATOM 1624 O O . GLN A 1 200 ? 21.294 10.535 -16.705 1.00 93.62 200 GLN A O 1
ATOM 1629 N N . GLN A 1 201 ? 20.275 8.577 -17.112 1.00 92.50 201 GLN A N 1
ATOM 1630 C CA . GLN A 1 201 ? 20.404 8.676 -18.568 1.00 92.50 201 GLN A CA 1
ATOM 1631 C C . GLN A 1 201 ? 19.519 9.780 -19.156 1.00 92.50 201 GLN A C 1
ATOM 1633 O O . GLN A 1 201 ? 19.985 10.522 -20.019 1.00 92.50 201 GLN A O 1
ATOM 1638 N N . ALA A 1 202 ? 18.281 9.931 -18.676 1.00 89.81 202 ALA A N 1
ATOM 1639 C CA . ALA A 1 202 ? 17.392 11.007 -19.108 1.00 89.81 202 ALA A CA 1
ATOM 1640 C C . ALA A 1 202 ? 17.987 12.392 -18.798 1.00 89.81 202 ALA A C 1
ATOM 1642 O O . ALA A 1 202 ? 18.065 13.241 -19.683 1.00 89.81 202 ALA A O 1
ATOM 1643 N N . GLU A 1 203 ? 18.507 12.593 -17.586 1.00 89.25 203 GLU A N 1
ATOM 1644 C CA . GLU A 1 203 ? 19.173 13.843 -17.201 1.00 89.25 203 GLU A CA 1
ATOM 1645 C C . GLU A 1 203 ? 20.447 14.107 -18.018 1.00 89.25 203 GLU A C 1
ATOM 1647 O O . GLU A 1 203 ? 20.747 15.249 -18.370 1.00 89.25 203 GLU A O 1
ATOM 1652 N N . SER A 1 204 ? 21.221 13.062 -18.326 1.00 88.06 204 SER A N 1
ATOM 1653 C CA . SER A 1 204 ? 22.412 13.183 -19.173 1.00 88.06 204 SER A CA 1
ATOM 1654 C C . 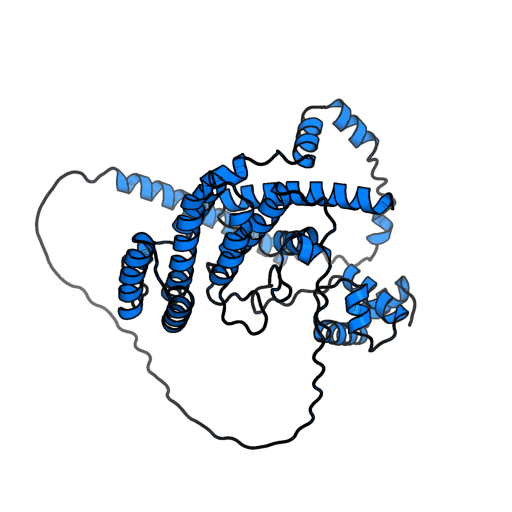SER A 1 204 ? 22.054 13.584 -20.606 1.00 88.06 204 SER A C 1
ATOM 1656 O O . SER A 1 204 ? 22.730 14.431 -21.192 1.00 88.06 204 SER A O 1
ATOM 1658 N N . TYR A 1 205 ? 20.970 13.027 -21.151 1.00 86.44 205 TYR A N 1
ATOM 1659 C CA . TYR A 1 205 ? 20.440 13.386 -22.464 1.00 86.44 205 TYR A CA 1
ATOM 1660 C C . TYR A 1 205 ? 19.950 14.841 -22.510 1.00 86.44 205 TYR A C 1
ATOM 1662 O O . TYR A 1 205 ? 20.266 15.570 -23.450 1.00 86.44 205 TYR A O 1
ATOM 1670 N N . GLU A 1 206 ? 19.242 15.308 -21.480 1.00 84.25 206 GLU A N 1
ATOM 1671 C CA . GLU A 1 206 ? 18.794 16.705 -21.384 1.00 84.25 206 GLU A CA 1
ATOM 1672 C C . GLU A 1 206 ? 19.962 17.702 -21.346 1.00 84.25 206 GLU A C 1
ATOM 1674 O O . GLU A 1 206 ? 19.878 18.781 -21.931 1.00 84.25 206 GLU A O 1
ATOM 1679 N N . LYS A 1 207 ? 21.081 17.326 -20.720 1.00 86.69 207 LYS A N 1
ATOM 1680 C CA . LYS A 1 207 ? 22.289 18.163 -20.625 1.00 86.69 207 LYS A CA 1
ATOM 1681 C C . LYS A 1 207 ? 23.159 18.144 -21.887 1.00 86.69 207 LYS A C 1
ATOM 1683 O O . LYS A 1 207 ? 24.033 18.997 -22.024 1.00 86.69 207 LYS A O 1
ATOM 1688 N N . ASN A 1 208 ? 22.963 17.187 -22.796 1.00 83.75 208 ASN A N 1
ATOM 1689 C CA . ASN A 1 208 ? 23.828 16.986 -23.958 1.00 83.75 208 ASN A CA 1
ATOM 1690 C C . ASN A 1 208 ? 23.095 17.264 -25.281 1.00 83.75 208 ASN A C 1
ATOM 1692 O O . ASN A 1 208 ? 22.509 16.364 -25.887 1.00 83.75 208 ASN A O 1
ATOM 1696 N N . SER A 1 209 ? 23.199 18.504 -25.771 1.00 79.38 209 SER A N 1
ATOM 1697 C CA . SER A 1 209 ? 22.590 18.951 -27.034 1.00 79.38 209 SER A CA 1
ATOM 1698 C C . SER A 1 209 ? 22.989 18.095 -28.242 1.00 79.38 209 SER A C 1
ATOM 1700 O O . SER A 1 209 ? 22.164 17.855 -29.120 1.00 79.38 209 SER A O 1
ATOM 1702 N N . HIS A 1 210 ? 24.219 17.570 -28.271 1.00 76.00 210 HIS A N 1
ATOM 1703 C CA . HIS A 1 210 ? 24.691 16.720 -29.364 1.00 76.00 210 HIS A CA 1
ATOM 1704 C C . HIS A 1 210 ? 23.985 15.357 -29.382 1.00 76.00 210 HIS A C 1
ATOM 1706 O O . HIS A 1 210 ? 23.594 14.881 -30.444 1.00 76.00 210 HIS A O 1
ATOM 1712 N N . MET A 1 211 ? 23.741 14.745 -28.215 1.00 71.38 211 MET A N 1
ATOM 1713 C CA . MET A 1 211 ? 22.934 13.518 -28.147 1.00 71.38 211 MET A CA 1
ATOM 1714 C C . MET A 1 211 ? 21.476 13.764 -28.546 1.00 71.38 211 MET A C 1
ATOM 1716 O O . MET A 1 211 ? 20.872 12.906 -29.191 1.00 71.38 211 MET A O 1
ATOM 1720 N N . GLN A 1 212 ? 20.923 14.935 -28.215 1.00 72.12 212 GLN A N 1
ATOM 1721 C CA . GLN A 1 212 ? 19.577 15.317 -28.647 1.00 72.12 212 GLN A CA 1
ATOM 1722 C C . GLN A 1 212 ? 19.480 15.445 -30.167 1.00 72.12 212 GLN A C 1
ATOM 1724 O O . GLN A 1 212 ? 18.514 14.974 -30.766 1.00 72.12 212 GLN A O 1
ATOM 1729 N N . GLU A 1 213 ? 20.479 16.049 -30.807 1.00 72.44 213 GLU A N 1
ATOM 1730 C CA . GLU A 1 213 ? 20.561 16.136 -32.267 1.00 72.44 213 GLU A CA 1
ATOM 1731 C C . GLU A 1 213 ? 20.779 14.767 -32.922 1.00 72.44 213 GLU A C 1
ATOM 1733 O O . GLU A 1 213 ? 20.113 14.450 -33.909 1.00 72.44 213 GLU A O 1
ATOM 1738 N N . LEU A 1 214 ? 21.629 13.914 -32.342 1.00 71.81 214 LEU A N 1
ATOM 1739 C CA . LEU A 1 214 ? 21.892 12.563 -32.842 1.00 71.81 214 LEU A CA 1
ATOM 1740 C C . LEU A 1 214 ? 20.633 11.676 -32.793 1.00 71.81 214 LEU A C 1
ATOM 1742 O O . LEU A 1 214 ? 20.325 10.977 -33.764 1.00 71.81 214 LEU A O 1
ATOM 1746 N N . MET A 1 215 ? 19.853 11.736 -31.705 1.00 65.94 215 MET A N 1
ATOM 1747 C CA . MET A 1 215 ? 18.569 11.028 -31.613 1.00 65.94 215 MET A CA 1
ATOM 1748 C C . MET A 1 215 ? 17.499 11.630 -32.529 1.00 65.94 215 MET A C 1
ATOM 1750 O O . MET A 1 215 ? 16.763 10.869 -33.156 1.00 65.94 215 MET A O 1
ATOM 1754 N N . LYS A 1 216 ? 17.439 12.960 -32.693 1.00 65.44 216 LYS A N 1
ATOM 1755 C CA . LYS A 1 216 ? 16.560 13.603 -33.692 1.00 65.44 216 LYS A CA 1
ATOM 1756 C C . LYS A 1 216 ? 16.900 13.170 -35.124 1.00 65.44 216 LYS A C 1
ATOM 1758 O O . LYS A 1 216 ? 15.995 13.001 -35.934 1.00 65.44 216 LYS A O 1
ATOM 1763 N N . GLY A 1 217 ? 18.181 12.955 -35.432 1.00 58.44 217 GLY A N 1
ATOM 1764 C CA . GLY A 1 217 ? 18.641 12.455 -36.733 1.00 58.44 217 GLY A CA 1
ATOM 1765 C C . GLY A 1 217 ? 18.364 10.965 -36.967 1.00 58.44 217 GLY A C 1
ATOM 1766 O O . GLY A 1 217 ? 18.159 10.556 -38.110 1.00 58.44 217 GLY A O 1
ATOM 1767 N N . THR A 1 218 ? 18.319 10.168 -35.894 1.00 55.25 218 THR A N 1
ATOM 1768 C CA . THR A 1 218 ? 18.040 8.720 -35.939 1.00 55.25 218 THR A CA 1
ATOM 1769 C C . THR A 1 218 ? 16.536 8.435 -35.987 1.00 55.25 218 THR A C 1
ATOM 1771 O O . THR A 1 218 ? 16.095 7.528 -36.689 1.00 55.25 218 THR A O 1
ATOM 1774 N N . ILE A 1 219 ? 15.722 9.260 -35.322 1.00 49.62 219 ILE A N 1
ATOM 1775 C CA . ILE A 1 219 ? 14.261 9.243 -35.430 1.00 49.62 219 ILE A CA 1
ATOM 1776 C C . ILE A 1 219 ? 13.849 10.123 -36.618 1.00 49.62 219 ILE A C 1
ATOM 1778 O O . ILE A 1 219 ? 13.183 11.148 -36.483 1.00 49.62 219 ILE A O 1
ATOM 1782 N N . LYS A 1 220 ? 14.199 9.698 -37.835 1.00 45.81 220 LYS A N 1
ATOM 1783 C CA . LYS A 1 220 ? 13.321 10.003 -38.964 1.00 45.81 220 LYS A CA 1
ATOM 1784 C C . LYS A 1 220 ? 12.114 9.097 -38.784 1.00 45.81 220 LYS A C 1
ATOM 1786 O O . LYS A 1 220 ? 12.150 7.946 -39.203 1.00 45.81 220 LYS A O 1
ATOM 1791 N N . PHE A 1 221 ? 11.051 9.594 -38.151 1.00 43.88 221 PHE A N 1
ATOM 1792 C CA . PHE A 1 221 ? 9.737 9.014 -38.399 1.00 43.88 221 PHE A CA 1
ATOM 1793 C C . PHE A 1 221 ? 9.490 9.169 -39.902 1.00 43.88 221 PHE A C 1
ATOM 1795 O O . PHE A 1 221 ? 9.053 10.217 -40.378 1.00 43.88 221 PHE A O 1
ATOM 1802 N N . SER A 1 222 ? 9.802 8.131 -40.675 1.00 40.97 222 SER A N 1
ATOM 1803 C CA . SER A 1 222 ? 9.079 7.857 -41.899 1.00 40.97 222 SER A CA 1
ATOM 1804 C C . SER A 1 222 ? 7.625 7.713 -41.467 1.00 40.97 222 SER A C 1
ATOM 1806 O O . SER A 1 222 ? 7.160 6.649 -41.062 1.00 40.97 222 SER A O 1
ATOM 1808 N N . ASN A 1 223 ? 6.883 8.819 -41.544 1.00 39.72 223 ASN A N 1
ATOM 1809 C CA . ASN A 1 223 ? 5.426 8.844 -41.407 1.00 39.72 223 ASN A CA 1
ATOM 1810 C C . ASN A 1 223 ? 4.728 7.847 -42.359 1.00 39.72 223 ASN A C 1
ATOM 1812 O O . ASN A 1 223 ? 3.518 7.667 -42.288 1.00 39.72 223 ASN A O 1
ATOM 1816 N N . THR A 1 224 ? 5.477 7.178 -43.230 1.00 44.69 224 THR A N 1
ATOM 1817 C CA . THR A 1 224 ? 5.047 6.145 -44.159 1.00 44.69 224 THR A CA 1
ATOM 1818 C C . THR A 1 224 ? 4.717 4.787 -43.528 1.00 44.69 224 THR A C 1
ATOM 1820 O O . THR A 1 224 ? 3.963 4.046 -44.149 1.00 44.69 224 THR A O 1
ATOM 1823 N N . GLU A 1 225 ? 5.178 4.442 -42.317 1.00 41.62 225 GLU A N 1
ATOM 1824 C CA . GLU A 1 225 ? 4.913 3.094 -41.751 1.00 41.62 225 GLU A CA 1
ATOM 1825 C C . GLU A 1 225 ? 3.859 3.058 -40.633 1.00 41.62 225 GLU A C 1
ATOM 1827 O O . GLU A 1 225 ? 3.241 2.020 -40.400 1.00 41.62 225 GLU A O 1
ATOM 1832 N N . ILE A 1 226 ? 3.535 4.197 -40.010 1.00 38.59 226 ILE A N 1
ATOM 1833 C CA . ILE A 1 226 ? 2.407 4.280 -39.058 1.00 38.59 226 ILE A CA 1
ATOM 1834 C C . ILE A 1 226 ? 1.064 4.491 -39.785 1.00 38.59 226 ILE A C 1
ATOM 1836 O O . ILE A 1 226 ? 0.004 4.174 -39.245 1.00 38.59 226 ILE A O 1
ATOM 1840 N N . GLN A 1 227 ? 1.078 4.927 -41.049 1.00 35.56 227 GLN A N 1
ATOM 1841 C CA . GLN A 1 227 ? -0.147 5.115 -41.836 1.00 35.56 227 GLN A CA 1
ATOM 1842 C C . GLN A 1 227 ? -0.798 3.813 -42.321 1.00 35.56 227 GLN A C 1
ATOM 1844 O O . GLN A 1 227 ? -1.981 3.826 -42.657 1.00 35.56 227 GLN A O 1
ATOM 1849 N N . GLN A 1 228 ? -0.096 2.674 -42.293 1.00 37.16 228 GLN A N 1
ATOM 1850 C CA . GLN A 1 228 ? -0.701 1.389 -42.670 1.00 37.16 228 GLN A CA 1
ATOM 1851 C C . GLN A 1 228 ? -1.637 0.813 -41.594 1.00 37.16 228 GLN A C 1
ATOM 1853 O O . GLN A 1 228 ? -2.454 -0.051 -41.903 1.00 37.16 228 GLN A O 1
ATOM 1858 N N . TYR A 1 229 ? -1.590 1.329 -40.359 1.00 33.44 229 TYR A N 1
ATOM 1859 C CA . TYR A 1 229 ? -2.504 0.923 -39.283 1.00 33.44 229 TYR A CA 1
ATOM 1860 C C . TYR A 1 229 ? -3.548 1.987 -38.914 1.00 33.44 229 TYR A C 1
ATOM 1862 O O . TYR A 1 229 ? -4.384 1.739 -38.046 1.00 33.44 229 TYR A O 1
ATOM 1870 N N . THR A 1 230 ? -3.556 3.146 -39.583 1.00 32.72 230 THR A N 1
ATOM 1871 C CA . THR A 1 230 ? -4.535 4.225 -39.339 1.00 32.72 230 THR A CA 1
ATOM 1872 C C . THR A 1 230 ? -5.406 4.583 -40.542 1.00 32.72 230 THR A C 1
ATOM 1874 O O . THR A 1 230 ? -6.179 5.533 -40.463 1.00 32.72 230 THR A O 1
ATOM 1877 N N . THR A 1 231 ? -5.403 3.796 -41.621 1.00 42.69 231 THR A N 1
ATOM 1878 C CA . THR A 1 231 ? -6.451 3.888 -42.654 1.00 42.69 231 THR A CA 1
ATOM 1879 C C . THR A 1 231 ? -7.551 2.857 -42.408 1.00 42.69 231 THR A C 1
ATOM 1881 O O . THR A 1 231 ? -7.656 1.824 -43.063 1.00 42.69 231 THR A O 1
ATOM 1884 N N . SER A 1 232 ? -8.419 3.163 -41.447 1.00 32.09 232 SER A N 1
ATOM 1885 C CA . SER A 1 232 ? -9.808 2.710 -41.492 1.00 32.09 232 SER A CA 1
ATOM 1886 C C . SER A 1 232 ? -10.669 3.964 -41.369 1.00 32.09 232 SER A C 1
ATOM 1888 O O . SER A 1 232 ? -10.637 4.638 -40.344 1.00 32.09 232 SER A O 1
ATOM 1890 N N . ASN A 1 233 ? -11.364 4.294 -42.457 1.00 41.84 233 ASN A N 1
ATOM 1891 C CA . ASN A 1 233 ? -12.081 5.540 -42.753 1.00 41.84 233 ASN A CA 1
ATOM 1892 C C . ASN A 1 233 ? -13.293 5.866 -41.847 1.00 41.84 233 ASN A C 1
ATOM 1894 O O . ASN A 1 233 ? -14.299 6.350 -42.344 1.00 41.84 233 ASN A O 1
ATOM 1898 N N . ASP A 1 234 ? -13.222 5.668 -40.531 1.00 39.09 234 ASP A N 1
ATOM 1899 C CA . ASP A 1 234 ? -14.336 5.974 -39.620 1.00 39.09 234 ASP A CA 1
ATOM 1900 C C . ASP A 1 234 ? -13.859 6.675 -38.339 1.00 39.09 234 ASP A C 1
ATOM 1902 O O . ASP A 1 234 ? -14.006 6.164 -37.229 1.00 39.09 234 ASP A O 1
ATOM 1906 N N . ILE A 1 235 ? -13.308 7.885 -38.467 1.00 36.12 235 ILE A N 1
ATOM 1907 C CA . ILE A 1 235 ? -13.331 8.849 -37.359 1.00 36.12 235 ILE A CA 1
ATOM 1908 C C . ILE A 1 235 ? -14.481 9.807 -37.652 1.00 36.12 235 ILE A C 1
ATOM 1910 O O . ILE A 1 235 ? -14.346 10.744 -38.437 1.00 36.12 235 ILE A O 1
ATOM 1914 N N . LYS A 1 236 ? -15.638 9.563 -37.029 1.00 47.03 236 LYS A N 1
ATOM 1915 C CA . LYS A 1 236 ? -16.697 10.574 -36.963 1.00 47.03 236 LYS A CA 1
ATOM 1916 C C . LYS A 1 236 ? -16.132 11.782 -36.218 1.00 47.03 236 LYS A C 1
ATOM 1918 O O . LYS A 1 236 ? -15.724 11.659 -35.065 1.00 47.03 236 LYS A O 1
ATOM 1923 N N . SER A 1 237 ? -16.101 12.931 -36.888 1.00 48.31 237 SER A N 1
ATOM 1924 C CA . SER A 1 237 ? -15.827 14.230 -36.276 1.00 48.31 237 SER A CA 1
ATOM 1925 C C . SER A 1 237 ? -16.698 14.408 -35.031 1.00 48.31 237 SER A C 1
ATOM 1927 O O . SER A 1 237 ? -17.908 14.168 -35.108 1.00 48.31 237 SER A O 1
ATOM 1929 N N . LEU A 1 238 ? -16.106 14.827 -33.904 1.00 47.50 238 LEU A N 1
ATOM 1930 C CA . LEU A 1 238 ? -16.875 15.194 -32.712 1.00 47.50 238 LEU A CA 1
ATOM 1931 C C . LEU A 1 238 ? -17.942 16.210 -33.109 1.00 47.50 238 LEU A C 1
ATOM 1933 O O . LEU A 1 238 ? -17.653 17.176 -33.818 1.00 47.50 238 LEU A O 1
ATOM 1937 N N . THR A 1 239 ? -19.175 15.987 -32.663 1.00 63.53 239 THR A N 1
ATOM 1938 C CA . THR A 1 239 ? -20.239 16.939 -32.959 1.00 63.53 239 THR A CA 1
ATOM 1939 C C . THR A 1 239 ? -19.949 18.256 -32.227 1.00 63.53 239 THR A C 1
ATOM 1941 O O . THR A 1 239 ? -19.349 18.234 -31.146 1.00 63.53 239 THR A O 1
ATOM 1944 N N . PRO A 1 240 ? -20.397 19.412 -32.748 1.00 55.09 240 PRO A N 1
ATOM 1945 C CA . PRO A 1 240 ? -20.217 20.703 -32.075 1.00 55.09 240 PRO A CA 1
ATOM 1946 C C . PRO A 1 240 ? -20.727 20.696 -30.625 1.00 55.09 240 PRO A C 1
ATOM 1948 O O . PRO A 1 240 ? -20.188 21.374 -29.756 1.00 55.09 240 PRO A O 1
ATOM 1951 N N . LYS A 1 241 ? -21.727 19.854 -30.339 1.00 54.47 241 LYS A N 1
ATOM 1952 C CA . LYS A 1 241 ? -22.309 19.670 -29.007 1.00 54.47 241 LYS A CA 1
ATOM 1953 C C . LYS A 1 241 ? -21.367 18.945 -28.039 1.00 54.47 241 LYS A C 1
ATOM 1955 O O . LYS A 1 241 ? -21.359 19.262 -26.853 1.00 54.47 241 LYS A O 1
ATOM 1960 N N . ASP A 1 242 ? -20.550 18.015 -28.535 1.00 53.66 242 ASP A N 1
ATOM 1961 C CA . ASP A 1 242 ? -19.541 17.300 -27.744 1.00 53.66 242 ASP A CA 1
ATOM 1962 C C . ASP A 1 242 ? -18.319 18.181 -27.463 1.00 53.66 242 ASP A C 1
ATOM 1964 O O . ASP A 1 242 ? -17.770 18.140 -26.362 1.00 53.66 242 ASP A O 1
ATOM 1968 N N . GLN A 1 243 ? -17.944 19.035 -28.422 1.00 57.28 243 GLN A N 1
ATOM 1969 C CA . GLN A 1 243 ? -16.910 20.056 -28.227 1.00 57.28 243 GLN A CA 1
ATOM 1970 C C . GLN A 1 243 ? -17.342 21.080 -27.171 1.00 57.28 243 GLN A C 1
ATOM 1972 O O . GLN A 1 243 ? -16.600 21.334 -26.225 1.00 57.28 243 GLN A O 1
ATOM 1977 N N . GLN A 1 244 ? -18.583 21.565 -27.249 1.00 59.81 244 GLN A N 1
ATOM 1978 C CA . GLN A 1 244 ? -19.131 22.510 -26.277 1.00 59.81 244 GLN A CA 1
ATOM 1979 C C . GLN A 1 244 ? -19.265 21.891 -24.872 1.00 59.81 244 GLN A C 1
ATOM 1981 O O . GLN A 1 244 ? -19.009 22.556 -23.869 1.00 59.81 244 GLN A O 1
ATOM 1986 N N . ASN A 1 245 ? -19.595 20.597 -24.770 1.00 61.44 245 ASN A N 1
ATOM 1987 C CA . ASN A 1 245 ? -19.627 19.873 -23.493 1.00 61.44 245 ASN A CA 1
ATOM 1988 C C . ASN A 1 245 ? -18.232 19.684 -22.880 1.00 61.44 245 ASN A C 1
ATOM 1990 O O . ASN A 1 245 ? -18.078 19.757 -21.658 1.00 61.44 245 ASN A O 1
ATOM 1994 N N . LEU A 1 246 ? -17.220 19.428 -23.712 1.00 57.00 246 LEU A N 1
ATOM 1995 C CA . LEU A 1 246 ? -15.833 19.316 -23.270 1.00 57.00 246 LEU A CA 1
ATOM 1996 C C . LEU A 1 246 ? -15.306 20.669 -22.784 1.00 57.00 246 LEU A C 1
ATOM 1998 O O . LEU A 1 246 ? -14.697 20.742 -21.719 1.00 57.00 246 LEU A O 1
ATOM 2002 N N . GLU A 1 247 ? -15.612 21.741 -23.507 1.00 66.25 247 GLU A N 1
ATOM 2003 C CA . GLU A 1 247 ? -15.228 23.102 -23.141 1.00 66.25 247 GLU A CA 1
ATOM 2004 C C . GLU A 1 247 ? -15.928 23.563 -21.854 1.00 66.25 247 GLU A C 1
ATOM 2006 O O . GLU A 1 247 ? -15.280 24.075 -20.945 1.00 66.25 247 GLU A O 1
ATOM 2011 N N . THR A 1 248 ? -17.213 23.229 -21.689 1.00 65.25 248 THR A N 1
ATOM 2012 C CA . THR A 1 248 ? -17.961 23.474 -20.442 1.00 65.25 248 THR A CA 1
ATOM 2013 C C . THR A 1 248 ? -17.384 22.677 -19.263 1.00 65.25 248 THR A C 1
ATOM 2015 O O . THR A 1 248 ? -17.325 23.179 -18.140 1.00 65.25 248 THR A O 1
ATOM 2018 N N . LYS A 1 249 ? -16.920 21.437 -19.486 1.00 66.38 249 LYS A N 1
ATOM 2019 C CA . LYS A 1 249 ? -16.236 20.641 -18.449 1.00 66.38 249 LYS A CA 1
ATOM 2020 C C . LYS A 1 249 ? -14.885 21.236 -18.060 1.00 66.38 249 LYS A C 1
ATOM 2022 O O . LYS A 1 249 ? -14.572 21.270 -16.875 1.00 66.38 249 LYS A O 1
ATOM 2027 N N . LEU A 1 250 ? -14.103 21.707 -19.028 1.00 60.78 250 LEU A N 1
ATOM 2028 C CA . LEU A 1 250 ? -12.809 22.341 -18.772 1.00 60.78 250 LEU A CA 1
ATOM 2029 C C . LEU A 1 250 ? -12.965 23.687 -18.054 1.00 60.78 250 LEU A C 1
ATOM 2031 O O . LEU A 1 250 ? -12.162 23.999 -17.178 1.00 60.78 250 LEU A O 1
ATOM 2035 N N . GLN A 1 251 ? -14.021 24.442 -18.361 1.00 70.38 251 GLN A N 1
ATOM 2036 C CA . GLN A 1 251 ? -14.335 25.696 -17.680 1.00 70.38 251 GLN A CA 1
ATOM 2037 C C . GLN A 1 251 ? -14.718 25.466 -16.212 1.00 70.38 251 GLN A C 1
ATOM 2039 O O . GLN A 1 251 ? -14.143 26.099 -15.331 1.00 70.38 251 GLN A O 1
ATOM 2044 N N . ARG A 1 252 ? -15.570 24.468 -15.929 1.00 68.56 252 ARG A N 1
ATOM 2045 C CA . ARG A 1 252 ? -15.918 24.084 -14.548 1.00 68.56 252 ARG A CA 1
ATOM 2046 C C . ARG A 1 252 ? -14.705 23.662 -13.724 1.00 68.56 252 ARG A C 1
ATOM 2048 O O . ARG A 1 252 ? -14.642 23.987 -12.549 1.00 68.56 252 ARG A O 1
ATOM 2055 N N . ILE A 1 253 ? -13.742 22.968 -14.338 1.00 60.84 253 ILE A N 1
ATOM 2056 C CA . ILE A 1 253 ? -12.494 22.569 -13.667 1.00 60.84 253 ILE A CA 1
ATOM 2057 C C . ILE A 1 253 ? -11.654 23.800 -13.290 1.00 60.84 253 ILE A C 1
ATOM 2059 O O . ILE A 1 253 ? -11.087 23.836 -12.198 1.00 60.84 253 ILE A O 1
ATOM 2063 N N . ARG A 1 254 ? -11.591 24.821 -14.158 1.00 67.88 254 ARG A N 1
ATOM 2064 C CA . ARG A 1 254 ? -10.890 26.083 -13.859 1.00 67.88 254 ARG A CA 1
ATOM 2065 C C . ARG A 1 254 ? -11.584 26.872 -12.750 1.00 67.88 254 ARG A C 1
ATOM 2067 O O . ARG A 1 254 ? -10.902 27.343 -11.848 1.00 67.88 254 ARG A O 1
ATOM 2074 N N . GLU A 1 255 ? -12.912 26.945 -12.777 1.00 63.50 255 GLU A N 1
ATOM 2075 C CA . GLU A 1 255 ? -13.714 27.622 -11.748 1.00 63.50 255 GLU A CA 1
ATOM 2076 C C . GLU A 1 255 ? -13.566 26.942 -10.379 1.00 63.50 255 GLU A C 1
ATOM 2078 O O . GLU A 1 255 ? -13.318 27.615 -9.385 1.00 63.50 255 GLU A O 1
ATOM 2083 N N . THR A 1 256 ? -13.595 25.604 -10.311 1.00 62.19 256 THR A N 1
ATOM 2084 C CA . THR A 1 256 ? -13.348 24.881 -9.048 1.00 62.19 256 THR A C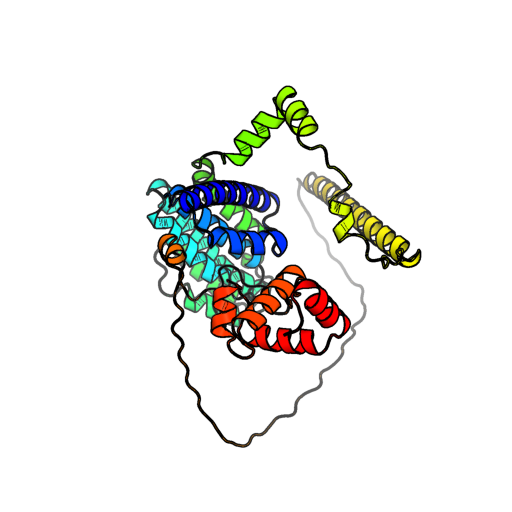A 1
ATOM 2085 C C . THR A 1 256 ? -11.938 25.076 -8.503 1.00 62.19 256 THR A C 1
ATOM 2087 O O . THR A 1 256 ? -11.743 25.010 -7.293 1.00 62.19 256 THR A O 1
ATOM 2090 N N . LYS A 1 257 ? -10.957 25.319 -9.379 1.00 64.00 257 LYS A N 1
ATOM 2091 C CA . LYS A 1 257 ? -9.576 25.572 -8.968 1.00 64.00 257 LYS A CA 1
ATOM 2092 C C . LYS A 1 257 ? -9.401 26.993 -8.418 1.00 64.00 257 LYS A C 1
ATOM 2094 O O . LYS A 1 257 ? -8.708 27.157 -7.427 1.00 64.00 257 LYS A O 1
ATOM 2099 N N . GLN A 1 258 ? -10.094 27.979 -8.995 1.00 60.88 258 GLN A N 1
ATOM 2100 C CA . GLN A 1 258 ? -10.134 29.348 -8.465 1.00 60.88 258 GLN A CA 1
ATOM 2101 C C . GLN A 1 258 ? -10.874 29.445 -7.124 1.00 60.88 258 GLN A C 1
ATOM 2103 O O . GLN A 1 258 ? -10.394 30.144 -6.243 1.00 60.88 258 GLN A O 1
ATOM 2108 N N . ILE A 1 259 ? -11.978 28.709 -6.936 1.00 58.19 259 ILE A N 1
ATOM 2109 C CA . ILE A 1 259 ? -12.709 28.668 -5.651 1.00 58.19 259 ILE A CA 1
ATOM 2110 C C . ILE A 1 259 ? -11.831 28.060 -4.542 1.00 58.19 259 ILE A C 1
ATOM 2112 O O . ILE A 1 259 ? -11.787 28.571 -3.431 1.00 58.19 259 ILE A O 1
ATOM 2116 N N . GLN A 1 260 ? -11.063 27.008 -4.851 1.00 47.91 260 GLN A N 1
ATOM 2117 C CA . GLN A 1 260 ? -10.120 26.424 -3.889 1.00 47.91 260 GLN A CA 1
ATOM 2118 C C . GLN A 1 260 ? -8.933 27.335 -3.552 1.00 47.91 260 GLN A C 1
ATOM 2120 O O . GLN A 1 260 ? -8.389 27.214 -2.459 1.00 47.91 260 GLN A O 1
ATOM 2125 N N . GLU A 1 261 ? -8.514 28.209 -4.469 1.00 50.75 261 GLU A N 1
ATOM 2126 C CA . GLU A 1 261 ? -7.447 29.189 -4.225 1.00 50.75 261 GLU A CA 1
ATOM 2127 C C . GLU A 1 261 ? -7.970 30.385 -3.400 1.00 50.75 261 GLU A C 1
ATOM 2129 O O . GLU A 1 261 ? -7.291 30.802 -2.464 1.00 50.75 261 GLU A O 1
ATOM 2134 N N . SER A 1 262 ? -9.207 30.855 -3.628 1.00 48.53 262 SER A N 1
ATOM 2135 C CA . SER A 1 262 ? -9.828 31.921 -2.818 1.00 48.53 262 SER A CA 1
ATOM 2136 C C . SER A 1 262 ? -10.203 31.477 -1.398 1.00 48.53 262 SER A C 1
ATOM 2138 O O . SER A 1 262 ? -10.004 32.232 -0.450 1.00 48.53 262 SER A O 1
ATOM 2140 N N . ASP A 1 263 ? -10.674 30.236 -1.226 1.00 47.22 263 ASP A N 1
ATOM 2141 C CA . ASP A 1 263 ? -11.003 29.672 0.096 1.00 47.22 263 ASP A CA 1
ATOM 2142 C C . ASP A 1 263 ? -9.742 29.468 0.964 1.00 47.22 263 ASP A C 1
ATOM 2144 O O . ASP A 1 263 ? -9.819 29.399 2.193 1.00 47.22 263 ASP A O 1
ATOM 2148 N N . MET A 1 264 ? -8.568 29.374 0.329 1.00 46.25 264 MET A N 1
ATOM 2149 C CA . MET A 1 264 ? -7.271 29.252 0.997 1.00 46.25 264 MET A CA 1
ATOM 2150 C C . MET A 1 264 ? -6.741 30.619 1.461 1.00 46.25 264 MET A C 1
ATOM 2152 O O . MET A 1 264 ? -6.212 30.713 2.567 1.00 46.25 264 MET A O 1
ATOM 2156 N N . GLU A 1 265 ? -6.960 31.682 0.676 1.00 49.06 265 GLU A N 1
ATOM 2157 C CA . GLU A 1 265 ? -6.622 33.066 1.049 1.00 49.06 265 GLU A CA 1
ATOM 2158 C C . GLU A 1 265 ? -7.565 33.637 2.131 1.00 49.06 265 GLU A C 1
ATOM 2160 O O . GLU A 1 265 ? -7.101 34.308 3.055 1.00 49.06 265 GLU A O 1
ATOM 2165 N N . GLU A 1 266 ? -8.869 33.322 2.110 1.00 44.69 266 GLU A N 1
ATOM 2166 C CA . GLU A 1 266 ? -9.800 33.738 3.179 1.00 44.69 266 GLU A CA 1
ATOM 2167 C C . GLU A 1 266 ? -9.512 33.041 4.522 1.00 44.69 266 GLU A C 1
ATOM 2169 O O . GLU A 1 266 ? -9.672 33.640 5.593 1.00 44.69 266 GLU A O 1
ATOM 2174 N N . MET A 1 267 ? -9.019 31.796 4.490 1.00 44.88 267 MET A N 1
ATOM 2175 C CA . MET A 1 267 ? -8.649 31.065 5.703 1.00 44.88 267 MET A CA 1
ATOM 2176 C C . MET A 1 267 ? -7.364 31.627 6.342 1.00 44.88 267 MET A C 1
ATOM 2178 O O . MET A 1 267 ? -7.297 31.694 7.570 1.00 44.88 267 MET A O 1
ATOM 2182 N N . GLU A 1 268 ? -6.400 32.125 5.556 1.00 40.28 268 GLU A N 1
ATOM 2183 C CA . GLU A 1 268 ? -5.191 32.795 6.074 1.00 40.28 268 GLU A CA 1
ATOM 2184 C C . GLU A 1 268 ? -5.478 34.169 6.709 1.00 40.28 268 GLU A C 1
ATOM 2186 O O . GLU A 1 268 ? -4.840 34.531 7.701 1.00 40.28 268 GLU A O 1
ATOM 2191 N N . ILE A 1 269 ? -6.486 34.908 6.229 1.00 43.75 269 ILE A N 1
ATOM 2192 C CA . ILE A 1 269 ? -6.886 36.203 6.818 1.00 43.75 269 ILE A CA 1
ATOM 2193 C C . ILE A 1 269 ? -7.595 36.013 8.175 1.00 43.75 269 ILE A C 1
ATOM 2195 O O . ILE A 1 269 ? -7.435 36.834 9.081 1.00 43.75 269 ILE A O 1
ATOM 2199 N N . SER A 1 270 ? -8.322 34.906 8.367 1.00 38.38 270 SER A N 1
ATOM 2200 C CA . SER A 1 270 ? -9.063 34.627 9.611 1.00 38.38 270 SER A CA 1
ATOM 2201 C C . SER A 1 270 ? -8.186 34.215 10.809 1.00 38.38 270 SER A C 1
ATOM 2203 O O . SER A 1 270 ? -8.608 34.347 11.959 1.00 38.38 270 SER A O 1
ATOM 2205 N N . VAL A 1 271 ? -6.953 33.751 10.567 1.00 39.09 271 VAL A N 1
ATOM 2206 C CA . VAL A 1 271 ? -6.048 33.239 11.616 1.00 39.09 271 VAL A CA 1
ATOM 2207 C C . VAL A 1 271 ? -5.250 34.359 12.300 1.00 39.09 271 VAL A C 1
ATOM 2209 O O . VAL A 1 271 ? -4.805 34.190 13.434 1.00 39.09 271 VAL A O 1
ATOM 2212 N N . ASN A 1 272 ? -5.125 35.533 11.675 1.00 37.88 272 ASN A N 1
ATOM 2213 C CA . ASN A 1 272 ? -4.262 36.610 12.174 1.00 37.88 272 ASN A CA 1
ATOM 2214 C C . ASN A 1 272 ? -4.919 37.598 13.153 1.00 37.88 272 ASN A C 1
ATOM 2216 O O . ASN A 1 272 ? -4.225 38.489 13.637 1.00 37.88 272 ASN A O 1
ATOM 2220 N N . ASN A 1 273 ? -6.213 37.461 13.470 1.00 39.94 273 ASN A N 1
ATOM 2221 C CA . ASN A 1 273 ? -6.962 38.540 14.128 1.00 39.94 273 ASN A CA 1
ATOM 2222 C C . ASN A 1 273 ? -7.646 38.226 15.466 1.00 39.94 273 ASN A C 1
ATOM 2224 O O . ASN A 1 273 ? -8.525 38.981 15.855 1.00 39.94 273 ASN A O 1
ATOM 2228 N N . ASN A 1 274 ? -7.231 37.205 16.223 1.00 31.20 274 ASN A N 1
ATOM 2229 C CA . ASN A 1 274 ? -7.773 36.997 17.575 1.00 31.20 274 ASN A CA 1
ATOM 2230 C C . ASN A 1 274 ? -6.676 36.767 18.623 1.00 31.20 274 ASN A C 1
ATOM 2232 O O . ASN A 1 274 ? -6.383 35.638 19.005 1.00 31.20 274 ASN A O 1
ATOM 2236 N N . ASN A 1 275 ? -6.125 37.871 19.130 1.00 29.67 275 ASN A N 1
ATOM 2237 C CA . ASN A 1 275 ? -5.732 37.977 20.531 1.00 29.67 275 ASN A CA 1
ATOM 2238 C C . ASN A 1 275 ? -6.626 39.038 21.189 1.00 29.67 275 ASN A C 1
ATOM 2240 O O . ASN A 1 275 ? -6.788 40.127 20.637 1.00 29.67 275 ASN A O 1
ATOM 2244 N N . THR A 1 276 ? -7.066 38.724 22.410 1.00 28.05 276 THR A N 1
ATOM 2245 C CA . THR A 1 276 ? -7.658 39.561 23.479 1.00 28.05 276 THR A CA 1
ATOM 2246 C C . THR A 1 276 ? -9.147 39.330 23.794 1.00 28.05 276 THR A C 1
ATOM 2248 O O . THR A 1 276 ? -9.984 39.145 22.922 1.00 28.05 276 THR A O 1
ATOM 2251 N N . GLU A 1 277 ? -9.383 39.280 25.106 1.00 28.70 277 GLU A N 1
ATOM 2252 C CA . GLU A 1 277 ? -10.496 38.798 25.926 1.00 28.70 277 GLU A CA 1
ATOM 2253 C C . GLU A 1 277 ? -11.887 39.456 25.790 1.00 28.70 277 GLU A C 1
ATOM 2255 O O . GLU A 1 277 ? -12.029 40.639 25.498 1.00 28.70 277 GLU A O 1
ATOM 2260 N N . SER A 1 278 ? -12.859 38.671 26.284 1.00 26.80 278 SER A N 1
ATOM 2261 C CA . SER A 1 278 ? -13.972 39.011 27.199 1.00 26.80 278 SER A CA 1
ATOM 2262 C C . SER A 1 278 ? -15.346 39.484 26.689 1.00 26.80 278 SER A C 1
ATOM 2264 O O . SER A 1 278 ? -15.489 40.474 25.984 1.00 26.80 278 SER A O 1
ATOM 2266 N N . ASP A 1 279 ? -16.324 38.771 27.261 1.00 23.86 279 ASP A N 1
ATOM 2267 C CA . ASP A 1 279 ? -17.632 39.169 27.795 1.00 23.86 279 ASP A CA 1
ATOM 2268 C C . ASP A 1 279 ? -18.953 39.055 27.010 1.00 23.86 279 ASP A C 1
ATOM 2270 O O . ASP A 1 279 ? -19.063 39.234 25.803 1.00 23.86 279 ASP A O 1
ATOM 2274 N N . GLU A 1 280 ? -19.927 38.666 27.839 1.00 27.27 280 GLU A N 1
ATOM 2275 C CA . GLU A 1 280 ? -21.348 38.316 27.749 1.00 27.27 280 GLU A CA 1
ATOM 2276 C C . GLU A 1 280 ? -22.204 38.890 26.603 1.00 27.27 280 GLU A C 1
ATOM 2278 O O . GLU A 1 280 ? -22.136 40.073 26.287 1.00 27.27 280 GLU A O 1
ATOM 2283 N N . THR A 1 281 ? -23.135 38.075 26.073 1.00 23.70 281 THR A N 1
ATOM 2284 C CA . THR A 1 281 ? -24.613 38.186 26.253 1.00 23.70 281 THR A CA 1
ATOM 2285 C C . THR A 1 281 ? -25.401 37.378 25.195 1.00 23.70 281 THR A C 1
ATOM 2287 O O . THR A 1 281 ? -25.138 37.446 23.998 1.00 23.70 281 THR A O 1
ATOM 2290 N N . GLU A 1 282 ? -26.390 36.602 25.655 1.00 25.88 282 GLU A N 1
ATOM 2291 C CA . GLU A 1 282 ? -27.589 36.165 24.897 1.00 25.88 282 GLU A CA 1
ATOM 2292 C C . GLU A 1 282 ? -28.498 37.391 24.588 1.00 25.88 282 GLU A C 1
ATOM 2294 O O . GLU A 1 282 ? -28.322 38.391 25.291 1.00 25.88 282 GLU A O 1
ATOM 2299 N N . PRO A 1 283 ? -29.488 37.384 23.643 1.00 34.34 283 PRO A N 1
ATOM 2300 C CA . PRO A 1 283 ? -30.427 36.273 23.392 1.00 34.34 283 PRO A CA 1
ATOM 2301 C C . PRO A 1 283 ? -31.043 36.090 21.965 1.00 34.34 283 PRO A C 1
ATOM 2303 O O . PRO A 1 283 ? -30.892 36.899 21.057 1.00 34.34 283 PRO A O 1
ATOM 2306 N N . GLU A 1 284 ? -31.797 34.983 21.869 1.00 26.38 284 GLU A N 1
ATOM 2307 C CA . GLU A 1 284 ? -33.097 34.737 21.196 1.00 26.38 284 GLU A CA 1
ATOM 2308 C C . GLU A 1 284 ? -33.326 34.644 19.659 1.00 26.38 284 GLU A C 1
ATOM 2310 O O . GLU A 1 284 ? -33.052 35.530 18.860 1.00 26.38 284 GLU A O 1
ATOM 2315 N N . GLU A 1 285 ? -33.986 33.516 19.331 1.00 24.28 285 GLU A N 1
ATOM 2316 C CA . GLU A 1 285 ? -35.057 33.236 18.352 1.00 24.28 285 GLU A CA 1
ATOM 2317 C C . GLU A 1 285 ? -35.003 33.782 16.908 1.00 24.28 285 GLU A C 1
ATOM 2319 O O . GLU A 1 285 ? -35.298 34.941 16.641 1.00 24.28 285 GLU A O 1
ATOM 2324 N N . ASN A 1 286 ? -34.971 32.862 15.926 1.00 24.73 286 ASN A N 1
ATOM 2325 C CA . ASN A 1 286 ? -36.203 32.593 15.171 1.00 24.73 286 ASN A CA 1
ATOM 2326 C C . ASN A 1 286 ? -36.219 31.284 14.365 1.00 24.73 286 ASN A C 1
ATOM 2328 O O . ASN A 1 286 ? -35.222 30.724 13.919 1.00 24.73 286 ASN A O 1
ATOM 2332 N N . THR A 1 287 ? -37.450 30.828 14.199 1.00 25.38 287 THR A N 1
ATOM 2333 C CA . THR A 1 287 ? -37.945 29.563 13.670 1.00 25.38 287 THR A CA 1
ATOM 2334 C C . THR A 1 287 ? -37.731 29.357 12.158 1.00 25.38 287 THR A C 1
ATOM 2336 O O . THR A 1 287 ? -37.783 30.300 11.375 1.00 25.38 287 THR A O 1
ATOM 2339 N N . SER A 1 288 ? -37.617 28.098 11.697 1.00 26.55 288 SER A N 1
ATOM 2340 C CA . SER A 1 288 ? -38.645 27.476 10.828 1.00 26.55 288 SER A CA 1
ATOM 2341 C C . SER A 1 288 ? -38.247 26.138 10.151 1.00 26.55 288 SER A C 1
ATOM 2343 O O . SER A 1 288 ? -37.288 26.021 9.401 1.00 26.55 288 SER A O 1
ATOM 2345 N N . ARG A 1 289 ? -39.146 25.153 10.339 1.00 26.06 289 ARG A N 1
ATOM 2346 C CA . ARG A 1 289 ? -39.670 24.182 9.343 1.00 26.06 289 ARG A CA 1
ATOM 2347 C C . ARG A 1 289 ? -38.824 22.976 8.892 1.00 26.06 289 ARG A C 1
ATOM 2349 O O . ARG A 1 289 ? -38.388 22.846 7.756 1.00 26.06 289 ARG A O 1
ATOM 2356 N N . LEU A 1 290 ? -38.853 21.964 9.759 1.00 23.69 290 LEU A N 1
ATOM 2357 C CA . LEU A 1 290 ? -39.475 20.641 9.551 1.00 23.69 290 LEU A CA 1
ATOM 2358 C C . LEU A 1 290 ? -39.851 20.228 8.099 1.00 23.69 290 LEU A C 1
ATOM 2360 O O . LEU A 1 290 ? -40.865 20.672 7.556 1.00 23.69 290 LEU A O 1
ATOM 2364 N N . ARG A 1 291 ? -39.180 19.197 7.561 1.00 25.81 291 ARG A N 1
ATOM 2365 C CA . ARG A 1 291 ? -39.813 18.223 6.647 1.00 25.81 291 ARG A CA 1
ATOM 2366 C C . ARG A 1 291 ? -39.384 16.789 6.962 1.00 25.81 291 ARG A C 1
ATOM 2368 O O . ARG A 1 291 ? -38.330 16.302 6.579 1.00 25.81 291 ARG A O 1
ATOM 2375 N N . LYS A 1 292 ? -40.288 16.124 7.678 1.00 24.19 292 LYS A N 1
ATOM 2376 C CA . LYS A 1 292 ? -40.346 14.700 8.016 1.00 24.19 292 LYS A CA 1
ATOM 2377 C C . LYS A 1 292 ? -40.840 13.932 6.777 1.00 24.19 292 LYS A C 1
ATOM 2379 O O . LYS A 1 292 ? -41.903 14.272 6.259 1.00 24.19 292 LYS A O 1
ATOM 2384 N N . ARG A 1 293 ? -40.162 12.866 6.337 1.00 24.52 293 ARG A N 1
ATOM 2385 C CA . ARG A 1 293 ? -40.820 11.767 5.600 1.00 24.52 293 ARG A CA 1
ATOM 2386 C C . ARG A 1 293 ? -40.493 10.430 6.258 1.00 24.52 293 ARG A C 1
ATOM 2388 O O . ARG A 1 293 ? -39.348 10.111 6.546 1.00 24.52 293 ARG A O 1
ATOM 2395 N N . LYS A 1 294 ? -41.585 9.734 6.562 1.00 25.25 294 LYS A N 1
ATOM 2396 C CA . LYS A 1 294 ? -41.744 8.495 7.320 1.00 25.25 294 LYS A CA 1
ATOM 2397 C C . LYS A 1 294 ? -41.460 7.258 6.457 1.00 25.25 294 LYS A C 1
ATOM 2399 O O . LYS A 1 294 ? -41.911 7.197 5.319 1.00 25.25 294 LYS A O 1
ATOM 2404 N N . SER A 1 295 ? -40.763 6.303 7.074 1.00 23.08 295 SER A N 1
ATOM 2405 C CA . SER A 1 295 ? -41.036 4.856 7.173 1.00 23.08 295 SER A CA 1
ATOM 2406 C C . SER A 1 295 ? -41.925 4.155 6.129 1.00 23.08 295 SER A C 1
ATOM 2408 O O . SER A 1 295 ? -43.097 4.497 5.978 1.00 23.08 295 SER A O 1
ATOM 2410 N N . GLY A 1 296 ? -41.421 3.026 5.618 1.00 23.88 296 GLY A N 1
ATOM 2411 C CA . GLY A 1 296 ? -42.204 1.864 5.184 1.00 23.88 296 GLY A CA 1
ATOM 2412 C C . GLY A 1 296 ? -41.484 0.571 5.600 1.00 23.88 296 GLY A C 1
ATOM 2413 O O . GLY A 1 296 ? -40.312 0.397 5.284 1.00 23.88 296 GLY A O 1
ATOM 2414 N N . GLN A 1 297 ? -42.164 -0.279 6.373 1.00 25.44 297 GLN A N 1
ATOM 2415 C CA . GLN A 1 297 ? -41.693 -1.549 6.943 1.00 25.44 297 GLN A CA 1
ATOM 2416 C C . GLN A 1 297 ? -42.015 -2.749 6.029 1.00 25.44 297 GLN A C 1
ATOM 2418 O O . GLN A 1 297 ? -43.086 -2.793 5.440 1.00 25.44 297 GLN A O 1
ATOM 2423 N N . GLN A 1 298 ? -41.080 -3.711 6.019 1.00 24.52 298 GLN A N 1
ATOM 2424 C CA . GLN A 1 298 ? -41.211 -5.182 6.104 1.00 24.52 298 GLN A CA 1
ATOM 2425 C C . GLN A 1 298 ? -42.189 -5.963 5.203 1.00 24.52 298 GLN A C 1
ATOM 2427 O O . GLN A 1 298 ? -43.390 -5.749 5.248 1.00 24.52 298 GLN A O 1
ATOM 2432 N N . THR A 1 299 ? -41.671 -7.028 4.572 1.00 22.08 299 THR A N 1
ATOM 2433 C CA . THR A 1 299 ? -42.195 -8.412 4.683 1.00 22.08 299 THR A CA 1
ATOM 2434 C C . THR A 1 299 ? -41.081 -9.435 4.394 1.00 22.08 299 THR A C 1
ATOM 2436 O O . THR A 1 299 ? -40.076 -9.126 3.756 1.00 22.08 299 THR A O 1
ATOM 2439 N N . SER A 1 300 ? -41.244 -10.646 4.927 1.00 21.53 300 SER A N 1
ATOM 2440 C CA . SER A 1 300 ? -40.249 -11.712 5.098 1.00 21.53 300 SER A CA 1
ATOM 2441 C C . SER A 1 300 ? -40.764 -13.089 4.627 1.00 21.53 300 SER A C 1
ATOM 2443 O O . SER A 1 300 ? -41.877 -13.437 5.005 1.00 21.53 300 SER A O 1
ATOM 2445 N N . THR A 1 301 ? -39.886 -13.847 3.929 1.00 22.36 301 THR A N 1
ATOM 2446 C CA . THR A 1 301 ? -39.681 -15.340 3.860 1.00 22.36 301 THR A CA 1
ATOM 2447 C C . THR A 1 301 ? -40.807 -16.265 3.311 1.00 22.36 301 THR A C 1
ATOM 2449 O O . THR A 1 301 ? -41.922 -15.775 3.174 1.00 22.36 301 THR A O 1
ATOM 2452 N N . PRO A 1 302 ? -40.600 -17.590 2.985 1.00 28.56 302 PRO A N 1
ATOM 2453 C CA . PRO A 1 302 ? -39.415 -18.495 3.060 1.00 28.56 302 PRO A CA 1
ATOM 2454 C C . PRO A 1 302 ? -39.131 -19.496 1.866 1.00 28.56 302 PRO A C 1
ATOM 2456 O O . PRO A 1 302 ? -39.925 -19.671 0.952 1.00 28.56 302 PRO A O 1
ATOM 2459 N N . LYS A 1 303 ? -37.966 -20.182 1.975 1.00 24.52 303 LYS A N 1
ATOM 2460 C CA . LYS A 1 303 ? -37.329 -21.391 1.338 1.00 24.52 303 LYS A CA 1
ATOM 2461 C C . LYS A 1 303 ? -38.151 -22.447 0.536 1.00 24.52 303 LYS A C 1
ATOM 2463 O O . LYS A 1 303 ? -39.231 -22.802 0.992 1.00 24.52 303 LYS A O 1
ATOM 2468 N N . LYS A 1 304 ? -37.499 -23.150 -0.437 1.00 22.88 304 LYS A N 1
ATOM 2469 C CA . LYS A 1 304 ? -37.128 -24.616 -0.412 1.00 22.88 304 LYS A CA 1
ATOM 2470 C C . LYS A 1 304 ? -36.511 -25.224 -1.729 1.00 22.88 304 LYS A C 1
ATOM 2472 O O . LYS A 1 304 ? -37.098 -25.018 -2.778 1.00 22.88 304 LYS A O 1
ATOM 2477 N N . PHE A 1 305 ? -35.431 -26.039 -1.560 1.00 22.09 305 PHE A N 1
ATOM 2478 C CA . PHE A 1 305 ? -34.941 -27.297 -2.243 1.00 22.09 305 PHE A CA 1
ATOM 2479 C C . PHE A 1 305 ? -34.680 -27.338 -3.780 1.00 22.09 305 PHE A C 1
ATOM 2481 O O . PHE A 1 305 ? -35.411 -26.695 -4.513 1.00 22.09 305 PHE A O 1
ATOM 2488 N N . ASP A 1 306 ? -33.765 -28.116 -4.399 1.00 22.28 306 ASP A N 1
ATOM 2489 C CA . ASP A 1 306 ? -32.601 -28.989 -4.065 1.00 22.28 306 ASP A CA 1
ATOM 2490 C C . ASP A 1 306 ? -31.983 -29.533 -5.395 1.00 22.28 306 ASP A C 1
ATOM 2492 O O . ASP A 1 306 ? -32.620 -29.412 -6.443 1.00 22.28 306 ASP A O 1
ATOM 2496 N N . ASN A 1 307 ? -30.811 -30.187 -5.310 1.00 25.06 307 ASN A N 1
ATOM 2497 C CA . ASN A 1 307 ? -29.999 -30.932 -6.302 1.00 25.06 307 ASN A CA 1
ATOM 2498 C C . ASN A 1 307 ? -29.129 -30.073 -7.245 1.00 25.06 307 ASN A C 1
ATOM 2500 O O . ASN A 1 307 ? -29.633 -29.259 -8.004 1.00 25.06 307 ASN A O 1
ATOM 2504 N N . GLY A 1 308 ? -27.799 -30.182 -7.306 1.00 21.09 308 GLY A N 1
ATOM 2505 C CA . GLY A 1 308 ? -26.894 -31.284 -6.977 1.00 21.09 308 GLY A CA 1
ATOM 2506 C C . GLY A 1 308 ? -26.112 -31.639 -8.248 1.00 21.09 308 GLY A C 1
ATOM 2507 O O . GLY A 1 308 ? -26.721 -32.139 -9.182 1.00 21.09 308 GLY A O 1
ATOM 2508 N N . ILE A 1 309 ? -24.816 -31.314 -8.298 1.00 24.52 309 ILE A N 1
ATOM 2509 C CA . ILE A 1 309 ? -23.716 -32.041 -8.967 1.00 24.52 309 ILE A CA 1
ATOM 2510 C C . ILE A 1 309 ? -22.422 -31.324 -8.564 1.00 24.52 309 ILE A C 1
ATOM 2512 O O . ILE A 1 309 ? -22.222 -30.137 -8.822 1.00 24.52 309 ILE A O 1
ATOM 2516 N N . SER A 1 310 ? -21.602 -32.074 -7.847 1.00 25.44 310 SER A N 1
ATOM 2517 C CA . SER A 1 310 ? -20.275 -31.739 -7.360 1.00 25.44 310 SER A CA 1
ATOM 2518 C C . SER A 1 310 ? -19.271 -31.966 -8.485 1.00 25.44 310 SER A C 1
ATOM 2520 O O . SER A 1 310 ? -19.224 -33.074 -9.001 1.00 25.44 310 SER A O 1
ATOM 2522 N N . ASP A 1 311 ? -18.444 -30.971 -8.793 1.00 24.06 311 ASP A N 1
ATOM 2523 C CA . ASP A 1 311 ? -17.143 -31.179 -9.435 1.00 24.06 311 ASP A CA 1
ATOM 2524 C C . ASP A 1 311 ? -16.125 -30.337 -8.662 1.00 24.06 311 ASP A C 1
ATOM 2526 O O . ASP A 1 311 ? -15.987 -29.125 -8.842 1.00 24.06 311 ASP A O 1
ATOM 2530 N N . ASP A 1 312 ? -15.496 -31.004 -7.701 1.00 26.58 312 ASP A N 1
ATOM 2531 C CA . ASP A 1 312 ? -14.428 -30.489 -6.858 1.00 26.58 312 ASP A CA 1
ATOM 2532 C C . ASP A 1 312 ? -13.110 -30.623 -7.636 1.00 26.58 312 ASP A C 1
ATOM 2534 O O . ASP A 1 312 ? -12.469 -31.672 -7.631 1.00 26.58 312 ASP A O 1
ATOM 2538 N N . GLU A 1 313 ? -12.726 -29.577 -8.373 1.00 26.70 313 GLU A N 1
ATOM 2539 C CA . GLU A 1 313 ? -11.407 -29.482 -9.005 1.00 26.70 313 GLU A CA 1
ATOM 2540 C C . GLU A 1 313 ? -10.571 -28.433 -8.258 1.00 26.70 313 GLU A C 1
ATOM 2542 O O . GLU A 1 313 ? -10.421 -27.277 -8.662 1.00 26.70 313 GLU A O 1
ATOM 2547 N N . SER A 1 314 ? -10.045 -28.860 -7.107 1.00 31.03 314 SER A N 1
ATOM 2548 C CA . SER A 1 314 ? -9.011 -28.167 -6.336 1.00 31.03 314 SER A CA 1
ATOM 2549 C C . SER A 1 314 ? -7.712 -28.103 -7.149 1.00 31.03 314 SER A C 1
ATOM 2551 O O . SER A 1 314 ? -6.827 -28.956 -7.065 1.00 31.03 314 SER A O 1
ATOM 2553 N N . GLY A 1 315 ? -7.621 -27.089 -8.010 1.00 25.38 315 GLY A N 1
ATOM 2554 C CA . GLY A 1 315 ? -6.428 -26.756 -8.776 1.00 25.38 315 GLY A CA 1
ATOM 2555 C C . GLY A 1 315 ? -5.468 -25.916 -7.941 1.00 25.38 315 GLY A C 1
ATOM 2556 O O . GLY A 1 315 ? -5.627 -24.704 -7.838 1.00 25.38 315 GLY A O 1
ATOM 2557 N N . SER A 1 316 ? -4.445 -26.553 -7.375 1.00 30.17 316 SER A N 1
ATOM 2558 C CA . SER A 1 316 ? -3.319 -25.888 -6.712 1.00 30.17 316 SER A CA 1
ATOM 2559 C C . SER A 1 316 ? -2.687 -24.815 -7.615 1.00 30.17 316 SER A C 1
ATOM 2561 O O . SER A 1 316 ? -2.149 -25.133 -8.683 1.00 30.17 316 SER A O 1
ATOM 2563 N N . GLU A 1 317 ? -2.723 -23.554 -7.184 1.00 33.00 317 GLU A N 1
ATOM 2564 C CA . GLU A 1 317 ? -2.102 -22.420 -7.872 1.00 33.00 317 GLU A CA 1
ATOM 2565 C C . GLU A 1 317 ? -0.571 -22.567 -7.872 1.00 33.00 317 GLU A C 1
ATOM 2567 O O . GLU A 1 317 ? 0.103 -22.418 -6.850 1.00 33.00 317 GLU A O 1
ATOM 2572 N N . LYS A 1 318 ? 0.023 -22.861 -9.034 1.00 33.25 318 LYS A N 1
ATOM 2573 C CA . LYS A 1 318 ? 1.483 -22.849 -9.190 1.00 33.25 318 LYS A CA 1
ATOM 2574 C C . LYS A 1 318 ? 1.979 -21.402 -9.234 1.00 33.25 318 LYS A C 1
ATOM 2576 O O . LYS A 1 318 ? 1.899 -20.731 -10.257 1.00 33.25 318 LYS A O 1
ATOM 2581 N N . ILE A 1 319 ? 2.516 -20.939 -8.108 1.00 42.44 319 ILE A N 1
ATOM 2582 C CA . ILE A 1 319 ? 3.212 -19.654 -7.960 1.00 42.44 319 ILE A CA 1
ATOM 2583 C C . ILE A 1 319 ? 4.369 -19.585 -8.964 1.00 42.44 319 ILE A C 1
ATOM 2585 O O . ILE A 1 319 ? 5.207 -20.489 -9.011 1.00 42.44 319 ILE A O 1
ATOM 2589 N N . SER A 1 320 ? 4.472 -18.494 -9.726 1.00 46.94 320 SER A N 1
ATOM 2590 C CA . SER A 1 320 ? 5.637 -18.249 -10.577 1.00 46.94 320 SER A CA 1
ATOM 2591 C C . SER A 1 320 ? 6.923 -18.222 -9.720 1.00 46.94 320 SER A C 1
ATOM 2593 O O . SER A 1 320 ? 6.967 -17.518 -8.706 1.00 46.94 320 SER A O 1
ATOM 2595 N N . PRO A 1 321 ? 8.000 -18.953 -10.089 1.00 39.78 321 PRO A N 1
ATOM 2596 C CA . PRO A 1 321 ? 9.217 -19.083 -9.272 1.00 39.78 321 PRO A CA 1
ATOM 2597 C C . PRO A 1 321 ? 9.837 -17.748 -8.842 1.00 39.78 321 PRO A C 1
ATOM 2599 O O . PRO A 1 321 ? 10.469 -17.652 -7.792 1.00 39.78 321 PRO A O 1
ATOM 2602 N N . LEU A 1 322 ? 9.630 -16.703 -9.641 1.00 49.00 322 LEU A N 1
ATOM 2603 C CA . LEU A 1 322 ? 10.112 -15.357 -9.379 1.00 49.00 322 LEU A CA 1
ATOM 2604 C C . LEU A 1 322 ? 9.301 -14.614 -8.306 1.00 49.00 322 LEU A C 1
ATOM 2606 O O . LEU A 1 322 ? 9.885 -13.948 -7.454 1.00 49.00 322 LEU A O 1
ATOM 2610 N N . ARG A 1 323 ? 7.976 -14.801 -8.278 1.00 54.56 323 ARG A N 1
ATOM 2611 C CA . ARG A 1 323 ? 7.078 -14.251 -7.252 1.00 54.56 323 ARG A CA 1
ATOM 2612 C C . ARG A 1 323 ? 7.499 -14.736 -5.860 1.00 54.56 323 ARG A C 1
ATOM 2614 O O . ARG A 1 323 ? 7.649 -13.941 -4.935 1.00 54.56 323 ARG A O 1
ATOM 2621 N N . LYS A 1 324 ? 7.860 -16.020 -5.764 1.00 58.81 324 LYS A N 1
ATOM 2622 C CA . LYS A 1 324 ? 8.449 -16.618 -4.558 1.00 58.81 324 LYS A CA 1
ATOM 2623 C C . LYS A 1 324 ? 9.807 -16.000 -4.191 1.00 58.81 324 LYS A C 1
ATOM 2625 O O . LYS A 1 324 ? 10.072 -15.761 -3.017 1.00 58.81 324 LYS A O 1
ATOM 2630 N N . ARG A 1 325 ? 10.666 -15.693 -5.172 1.00 54.56 325 ARG A N 1
ATOM 2631 C CA . ARG A 1 325 ? 11.986 -15.071 -4.931 1.00 54.56 325 ARG A CA 1
ATOM 2632 C C . ARG A 1 325 ? 11.904 -13.606 -4.471 1.00 54.56 325 ARG A C 1
ATOM 2634 O O . ARG A 1 325 ? 12.801 -13.154 -3.754 1.00 54.56 325 ARG A O 1
ATOM 2641 N N . LEU A 1 326 ? 10.842 -12.890 -4.848 1.00 58.28 326 LEU A N 1
ATOM 2642 C CA . LEU A 1 326 ? 10.527 -11.531 -4.381 1.00 58.28 326 LEU A CA 1
ATOM 2643 C C . LEU A 1 326 ? 9.740 -11.502 -3.055 1.00 58.28 326 LEU A C 1
ATOM 2645 O O . LEU A 1 326 ? 9.457 -10.419 -2.542 1.00 58.28 326 LEU A O 1
ATOM 2649 N N . GLY A 1 327 ? 9.421 -12.667 -2.477 1.00 57.72 327 GLY A N 1
ATOM 2650 C CA . GLY A 1 327 ? 8.673 -12.765 -1.220 1.00 57.72 327 GLY A CA 1
ATOM 2651 C C . GLY A 1 327 ? 7.199 -12.376 -1.361 1.00 57.72 327 GLY A C 1
ATOM 2652 O O . GLY A 1 327 ? 6.627 -11.795 -0.446 1.00 57.72 327 GLY A O 1
ATOM 2653 N N . LEU A 1 328 ? 6.594 -12.635 -2.522 1.00 61.47 328 LEU A N 1
ATOM 2654 C CA . LEU A 1 328 ? 5.185 -12.358 -2.791 1.00 61.47 328 LEU A CA 1
ATOM 2655 C C . LEU A 1 328 ? 4.377 -13.667 -2.655 1.00 61.47 328 LEU A C 1
ATOM 2657 O O . LEU A 1 328 ? 4.618 -14.624 -3.389 1.00 61.47 328 LEU A O 1
ATOM 2661 N N . GLU A 1 329 ? 3.428 -13.714 -1.716 1.00 52.31 329 GLU A N 1
ATOM 2662 C CA . GLU A 1 329 ? 2.547 -14.873 -1.453 1.00 52.31 329 GLU A CA 1
ATOM 2663 C C . GLU A 1 329 ? 1.501 -15.082 -2.566 1.00 52.31 329 GLU A C 1
ATOM 2665 O O . GLU A 1 329 ? 1.063 -14.111 -3.190 1.00 52.31 329 GLU A O 1
ATOM 2670 N N . ALA A 1 330 ? 1.091 -16.338 -2.800 1.00 45.38 330 ALA A N 1
ATOM 2671 C CA . ALA A 1 330 ? 0.267 -16.798 -3.933 1.00 45.38 330 ALA A CA 1
ATOM 2672 C C . ALA A 1 330 ? -1.140 -16.185 -4.006 1.00 45.38 330 ALA A C 1
ATOM 2674 O O . ALA A 1 330 ? -1.579 -15.778 -5.079 1.00 45.38 330 ALA A O 1
ATOM 2675 N N . GLU A 1 331 ? -1.804 -16.064 -2.857 1.00 38.53 331 GLU A N 1
ATOM 2676 C CA . GLU A 1 331 ? -3.270 -15.944 -2.765 1.00 38.53 331 GLU A CA 1
ATOM 2677 C C . GLU A 1 331 ? -3.800 -14.497 -2.782 1.00 38.53 331 GLU A C 1
ATOM 2679 O O . GLU A 1 331 ? -4.991 -14.240 -2.588 1.00 38.53 331 GLU A O 1
ATOM 2684 N N . SER A 1 332 ? -2.923 -13.511 -2.990 1.00 44.41 332 SER A N 1
ATOM 2685 C CA . SER A 1 332 ? -3.323 -12.105 -3.117 1.00 44.41 332 SER A CA 1
ATOM 2686 C C . SER A 1 332 ? -3.196 -11.643 -4.561 1.00 44.41 332 SER A C 1
ATOM 2688 O O . SER A 1 332 ? -2.136 -11.750 -5.175 1.00 44.41 332 SER A O 1
ATOM 2690 N N . SER A 1 333 ? -4.264 -11.094 -5.124 1.00 53.34 333 SER A N 1
ATOM 2691 C CA . SER A 1 333 ? -4.154 -10.229 -6.300 1.00 53.34 333 SER A CA 1
AT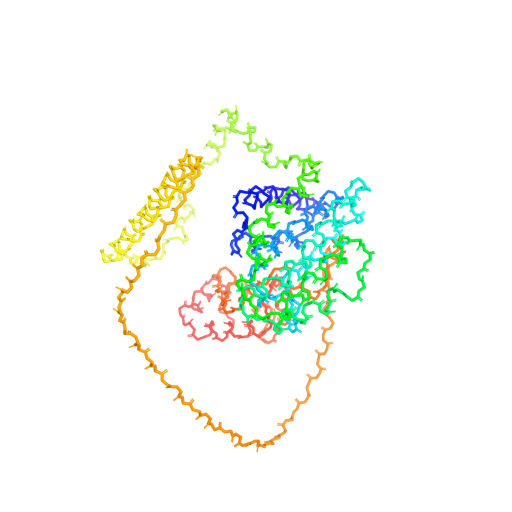OM 2692 C C . SER A 1 333 ? -3.252 -9.074 -5.872 1.00 53.34 333 SER A C 1
ATOM 2694 O O . SER A 1 333 ? -3.588 -8.357 -4.930 1.00 53.34 333 SER A O 1
ATOM 2696 N N . ILE A 1 334 ? -2.062 -8.952 -6.472 1.00 55.69 334 ILE A N 1
ATOM 2697 C CA . ILE A 1 334 ? -1.022 -8.030 -5.985 1.00 55.69 334 ILE A CA 1
ATOM 2698 C C . ILE A 1 334 ? -1.574 -6.593 -5.935 1.00 55.69 334 ILE A C 1
ATOM 2700 O O . ILE A 1 334 ? -1.235 -5.863 -4.997 1.00 55.69 334 ILE A O 1
ATOM 2704 N N . LEU A 1 335 ? -2.490 -6.260 -6.858 1.00 54.12 335 LEU A N 1
ATOM 2705 C CA . LEU A 1 335 ? -3.361 -5.087 -6.886 1.00 54.12 335 LEU A CA 1
ATOM 2706 C C . LEU A 1 335 ? -4.736 -5.487 -7.477 1.00 54.12 335 LEU A C 1
ATOM 2708 O O . LEU A 1 335 ? -4.811 -5.880 -8.638 1.00 54.12 335 LEU A O 1
ATOM 2712 N N . ASN A 1 336 ? -5.833 -5.418 -6.711 1.00 50.78 336 ASN A N 1
ATOM 2713 C CA . ASN A 1 336 ? -7.175 -5.743 -7.232 1.00 50.78 336 ASN A CA 1
ATOM 2714 C C . ASN A 1 336 ? -7.870 -4.506 -7.816 1.00 50.78 336 ASN A C 1
ATOM 2716 O O . ASN A 1 336 ? -7.896 -3.472 -7.142 1.00 50.78 336 ASN A O 1
ATOM 2720 N N . PRO A 1 337 ? -8.526 -4.586 -8.991 1.00 42.47 337 PRO A N 1
ATOM 2721 C CA . PRO A 1 337 ? -9.473 -3.557 -9.411 1.00 42.47 337 PRO A CA 1
ATOM 2722 C C . PRO A 1 337 ? -10.566 -3.405 -8.345 1.00 42.47 337 PRO A C 1
ATOM 2724 O O . PRO A 1 337 ? -11.036 -4.400 -7.786 1.00 42.47 337 PRO A O 1
ATOM 2727 N N . ARG A 1 338 ? -10.982 -2.167 -8.053 1.00 40.03 338 ARG A N 1
ATOM 2728 C CA . ARG A 1 338 ? -12.095 -1.912 -7.123 1.00 40.03 338 ARG A CA 1
ATOM 2729 C C . ARG A 1 338 ? -13.332 -2.712 -7.554 1.00 40.03 338 ARG A C 1
ATOM 2731 O O . ARG A 1 338 ? -13.586 -2.873 -8.753 1.00 40.03 338 ARG A O 1
ATOM 2738 N N . LYS A 1 339 ? -14.126 -3.186 -6.582 1.00 37.81 339 LYS A N 1
ATOM 2739 C CA . LYS A 1 339 ? -15.424 -3.837 -6.843 1.00 37.81 339 LYS A CA 1
ATOM 2740 C C . LYS A 1 339 ? -16.232 -2.974 -7.824 1.00 37.81 339 LYS A C 1
ATOM 2742 O O . LYS A 1 339 ? -16.528 -1.821 -7.536 1.00 37.81 339 LYS A O 1
ATOM 2747 N N . GLY A 1 340 ? -16.587 -3.549 -8.975 1.00 44.34 340 GLY A N 1
ATOM 2748 C CA . GLY A 1 340 ? -17.501 -2.936 -9.945 1.00 44.34 340 GLY A CA 1
ATOM 2749 C C . GLY A 1 340 ? -16.879 -2.373 -11.228 1.00 44.34 340 GLY A C 1
ATOM 2750 O O . GLY A 1 340 ? -17.634 -2.023 -12.132 1.00 44.34 340 GLY A O 1
ATOM 2751 N N . GLN A 1 341 ? -15.551 -2.337 -11.385 1.00 44.59 341 GLN A N 1
ATOM 2752 C CA . GLN A 1 341 ? -14.948 -1.917 -12.658 1.00 44.59 341 GLN A CA 1
ATOM 2753 C C . GLN A 1 341 ? -14.664 -3.118 -13.569 1.00 44.59 341 GLN A C 1
ATOM 2755 O O . GLN A 1 341 ? -13.764 -3.922 -13.332 1.00 44.59 341 GLN A O 1
ATOM 2760 N N . ARG A 1 342 ? -15.464 -3.252 -14.635 1.00 50.88 342 ARG A N 1
ATOM 2761 C CA . ARG A 1 342 ? -15.219 -4.217 -15.715 1.00 50.88 342 ARG A CA 1
ATOM 2762 C C . ARG A 1 342 ? -13.954 -3.791 -16.459 1.00 50.88 342 ARG A C 1
ATOM 2764 O O . ARG A 1 342 ? -13.986 -2.765 -17.127 1.00 50.88 342 ARG A O 1
ATOM 2771 N N . ILE A 1 343 ? -12.878 -4.575 -16.374 1.00 56.75 343 ILE A N 1
ATOM 2772 C CA . ILE A 1 343 ? -11.669 -4.348 -17.181 1.00 56.75 343 ILE A CA 1
ATOM 2773 C C . ILE A 1 343 ? -12.054 -4.520 -18.661 1.00 56.75 343 ILE A C 1
ATOM 2775 O O . ILE A 1 343 ? -12.380 -5.651 -19.065 1.00 56.75 343 ILE A O 1
ATOM 2779 N N . PRO A 1 344 ? -12.060 -3.444 -19.472 1.00 68.06 344 PRO A N 1
ATOM 2780 C CA . PRO A 1 344 ? -12.399 -3.539 -20.883 1.00 68.06 344 PRO A CA 1
ATOM 2781 C C . PRO A 1 344 ? -11.354 -4.390 -21.608 1.00 68.06 344 PRO A C 1
ATOM 2783 O O . PRO A 1 344 ? -10.207 -4.492 -21.185 1.00 68.06 344 PRO A O 1
ATOM 2786 N N . TRP A 1 345 ? -11.771 -5.074 -22.666 1.00 76.12 345 TRP A N 1
ATOM 2787 C CA . TRP A 1 345 ? -10.874 -5.900 -23.467 1.00 76.12 345 TRP A CA 1
ATOM 2788 C C . TRP A 1 345 ? -10.203 -5.062 -24.539 1.00 76.12 345 TRP A C 1
ATOM 2790 O O . TRP A 1 345 ? -10.890 -4.500 -25.397 1.00 76.12 345 TRP A O 1
ATOM 2800 N N . ASN A 1 346 ? -8.876 -5.043 -24.532 1.00 77.69 346 ASN A N 1
ATOM 2801 C CA . ASN A 1 346 ? -8.115 -4.331 -25.550 1.00 77.69 346 ASN A CA 1
ATOM 2802 C C . ASN A 1 346 ? -8.101 -5.139 -26.858 1.00 77.69 346 ASN A C 1
ATOM 2804 O O . ASN A 1 346 ? -8.260 -6.365 -26.858 1.00 77.69 346 ASN A O 1
ATOM 2808 N N . TYR A 1 347 ? -7.932 -4.468 -28.002 1.00 78.69 347 TYR A N 1
ATOM 2809 C CA . TYR A 1 347 ? -7.917 -5.155 -29.300 1.00 78.69 347 TYR A CA 1
ATOM 2810 C C . TYR A 1 347 ? -6.717 -6.099 -29.434 1.00 78.69 347 TYR A C 1
ATOM 2812 O O . TYR A 1 347 ? -6.891 -7.250 -29.823 1.00 78.69 347 TYR A O 1
ATOM 2820 N N . THR A 1 348 ? -5.524 -5.643 -29.042 1.00 76.75 348 THR A N 1
ATOM 2821 C CA . THR A 1 348 ? -4.290 -6.447 -29.014 1.00 76.75 348 THR A CA 1
ATOM 2822 C C . THR A 1 348 ? -4.453 -7.688 -28.141 1.00 76.75 348 THR A C 1
ATOM 2824 O O . THR A 1 348 ? -4.233 -8.803 -28.600 1.00 76.75 348 THR A O 1
ATOM 2827 N N . GLU A 1 349 ? -4.980 -7.502 -26.933 1.00 83.12 349 GLU A N 1
ATOM 2828 C CA . GLU A 1 349 ? -5.312 -8.586 -26.007 1.00 83.12 349 GLU A CA 1
ATOM 2829 C C . GLU A 1 349 ? -6.316 -9.581 -26.617 1.00 83.12 349 GLU A C 1
ATOM 2831 O O . GLU A 1 349 ? -6.164 -10.792 -26.493 1.00 83.12 349 GLU A O 1
ATOM 2836 N N . SER A 1 350 ? -7.329 -9.086 -27.333 1.00 84.69 350 SER A N 1
ATOM 2837 C CA . SER A 1 350 ? -8.326 -9.933 -28.004 1.00 84.69 350 SER A CA 1
ATOM 2838 C C . SER A 1 350 ? -7.745 -10.697 -29.190 1.00 84.69 350 SER A C 1
ATOM 2840 O O . SER A 1 350 ? -8.161 -11.823 -29.461 1.00 84.69 350 SER A O 1
ATOM 2842 N N . LYS A 1 351 ? -6.779 -10.094 -29.887 1.00 84.62 351 LYS A N 1
ATOM 2843 C CA . LYS A 1 351 ? -6.048 -10.703 -30.995 1.00 84.62 351 LYS A CA 1
ATOM 2844 C C . LYS A 1 351 ? -5.153 -11.830 -30.503 1.00 84.62 351 LYS A C 1
ATOM 2846 O O . LYS A 1 351 ? -5.196 -12.922 -31.063 1.00 84.62 351 LYS A O 1
ATOM 2851 N N . ASP A 1 352 ? -4.390 -11.603 -29.441 1.00 83.69 352 ASP A N 1
ATOM 2852 C CA . ASP A 1 352 ? -3.535 -12.640 -28.868 1.00 83.69 352 ASP A CA 1
ATOM 2853 C C . ASP A 1 352 ? -4.370 -13.755 -28.231 1.00 83.69 352 ASP A C 1
ATOM 2855 O O . ASP A 1 352 ? -4.098 -14.929 -28.480 1.00 83.69 352 ASP A O 1
ATOM 2859 N N . PHE A 1 353 ? -5.471 -13.417 -27.549 1.00 89.31 353 PHE A N 1
ATOM 2860 C CA . PHE A 1 353 ? -6.454 -14.399 -27.080 1.00 89.31 353 PHE A CA 1
ATOM 2861 C C . PHE A 1 353 ? -6.982 -15.281 -28.222 1.00 89.31 353 PHE A C 1
ATOM 2863 O O . PHE A 1 353 ? -6.993 -16.507 -28.108 1.00 89.31 353 PHE A O 1
ATOM 2870 N N . TYR A 1 354 ? -7.352 -14.679 -29.356 1.00 89.06 354 TYR A N 1
ATOM 2871 C CA . TYR A 1 354 ? -7.812 -15.409 -30.537 1.00 89.06 354 TYR A CA 1
ATOM 2872 C C . TYR A 1 354 ? -6.728 -16.331 -31.124 1.00 89.06 354 TYR A C 1
ATOM 2874 O O . TYR A 1 354 ? -7.022 -17.479 -31.463 1.00 89.06 354 TYR A O 1
ATOM 2882 N N . LYS A 1 355 ? -5.466 -15.879 -31.198 1.00 87.88 355 LYS A N 1
ATOM 2883 C CA . LYS A 1 355 ? -4.340 -16.725 -31.642 1.00 87.88 355 LYS A CA 1
ATOM 2884 C C . LYS A 1 355 ? -4.160 -17.943 -30.739 1.00 87.88 355 LYS A C 1
ATOM 2886 O O . LYS A 1 355 ? -3.948 -19.043 -31.245 1.00 87.88 355 LYS A O 1
ATOM 2891 N N . GLN A 1 356 ? -4.279 -17.764 -29.424 1.00 87.88 356 GLN A N 1
ATOM 2892 C CA . GLN A 1 356 ? -4.137 -18.874 -28.485 1.00 87.88 356 GLN A CA 1
ATOM 2893 C C . GLN A 1 356 ? -5.311 -19.851 -28.558 1.00 87.88 356 GLN A C 1
ATOM 2895 O O . GLN A 1 356 ? -5.093 -21.058 -28.496 1.00 87.88 356 GLN A O 1
ATOM 2900 N N . ILE A 1 357 ? -6.538 -19.379 -28.803 1.00 89.12 357 ILE A N 1
ATOM 2901 C CA . ILE A 1 357 ? -7.660 -20.286 -29.091 1.00 89.12 357 ILE A CA 1
ATOM 2902 C C . ILE A 1 357 ? -7.406 -21.071 -30.380 1.00 89.12 357 ILE A C 1
ATOM 2904 O O . ILE A 1 357 ? -7.646 -22.273 -30.412 1.00 89.12 357 ILE A O 1
ATOM 2908 N N . LYS A 1 358 ? -6.878 -20.432 -31.429 1.00 87.00 358 LYS A N 1
ATOM 2909 C CA . LYS A 1 358 ? -6.549 -21.123 -32.683 1.00 87.00 358 LYS A CA 1
ATOM 2910 C C . LYS A 1 358 ? -5.471 -22.195 -32.493 1.00 87.00 358 LYS A C 1
ATOM 2912 O O . LYS A 1 358 ? -5.530 -23.242 -33.126 1.00 87.00 358 LYS A O 1
ATOM 2917 N N . LYS A 1 359 ? -4.504 -21.947 -31.609 1.00 87.19 359 LYS A N 1
ATOM 2918 C CA . LYS A 1 359 ? -3.413 -22.880 -31.301 1.00 87.19 359 LYS A CA 1
ATOM 2919 C C . LYS A 1 359 ? -3.845 -24.035 -30.387 1.00 87.19 359 LYS A C 1
ATOM 2921 O O . LYS A 1 359 ? -3.399 -25.161 -30.586 1.00 87.19 359 LYS A O 1
ATOM 2926 N N . HIS A 1 360 ? -4.694 -23.772 -29.393 1.00 86.94 360 HIS A N 1
ATOM 2927 C CA . HIS A 1 360 ? -5.064 -24.751 -28.361 1.00 86.94 360 HIS A CA 1
ATOM 2928 C C . HIS A 1 360 ? -6.447 -25.366 -28.528 1.00 86.94 360 HIS A C 1
ATOM 2930 O O . HIS A 1 360 ? -6.744 -26.343 -27.848 1.00 86.94 360 HIS A O 1
ATOM 2936 N N . GLY A 1 361 ? -7.277 -24.831 -29.416 1.00 86.69 361 GLY A N 1
ATOM 2937 C CA . GLY A 1 361 ? -8.676 -25.207 -29.548 1.00 86.69 361 GLY A CA 1
ATOM 2938 C C . GLY A 1 361 ? -9.573 -24.542 -28.499 1.00 86.69 361 GLY A C 1
ATOM 2939 O O . GLY A 1 361 ? -9.158 -24.197 -27.388 1.00 86.69 361 GLY A O 1
ATOM 2940 N N . VAL A 1 362 ? -10.843 -24.363 -28.865 1.00 87.31 362 VAL A N 1
ATOM 2941 C CA . VAL A 1 362 ? -11.883 -23.820 -27.981 1.00 87.31 362 VAL A CA 1
ATOM 2942 C C . VAL A 1 362 ? -12.106 -24.776 -26.805 1.00 87.31 362 VAL A C 1
ATOM 2944 O O . VAL A 1 362 ? -12.249 -25.977 -27.004 1.00 87.31 362 VAL A O 1
ATOM 2947 N N . GLY A 1 363 ? -12.176 -24.249 -25.579 1.00 79.88 363 GLY A N 1
ATOM 2948 C CA . GLY A 1 363 ? -12.452 -25.042 -24.372 1.00 79.88 363 GLY A CA 1
ATOM 2949 C C . GLY A 1 363 ? -11.242 -25.268 -23.466 1.00 79.88 363 GLY A C 1
ATOM 2950 O O . GLY A 1 363 ? -11.419 -25.456 -22.266 1.00 79.88 363 GLY A O 1
ATOM 2951 N N . ASN A 1 364 ? -10.019 -25.124 -23.985 1.00 88.19 364 ASN A N 1
ATOM 2952 C CA . ASN A 1 364 ? -8.778 -25.283 -23.220 1.00 88.19 364 ASN A CA 1
ATOM 2953 C C . ASN A 1 364 ? -8.395 -24.013 -22.436 1.00 88.19 364 ASN A C 1
ATOM 2955 O O . ASN A 1 364 ? -7.266 -23.530 -22.514 1.00 88.19 364 ASN A O 1
ATOM 2959 N N . TRP A 1 365 ? -9.344 -23.454 -21.676 1.00 85.69 365 TRP A N 1
ATOM 2960 C CA . TRP A 1 365 ? -9.230 -22.125 -21.059 1.00 85.69 365 TRP A CA 1
ATOM 2961 C C . TRP A 1 365 ? -8.049 -21.989 -20.104 1.00 85.69 365 TRP A C 1
ATOM 2963 O O . TRP A 1 365 ? -7.369 -20.971 -20.158 1.00 85.69 365 TRP A O 1
ATOM 2973 N N . SER A 1 366 ? -7.766 -23.012 -19.288 1.00 81.44 366 SER A N 1
ATOM 2974 C CA . SER A 1 366 ? -6.616 -22.973 -18.375 1.00 81.44 366 SER A CA 1
ATOM 2975 C C . SER A 1 366 ? -5.301 -22.879 -19.147 1.00 81.44 366 SER A C 1
ATOM 2977 O O . SER A 1 366 ? -4.479 -22.020 -18.858 1.00 81.44 366 SER A O 1
ATOM 2979 N N . LYS A 1 367 ? -5.133 -23.699 -20.190 1.00 79.94 367 LYS A N 1
ATOM 2980 C CA . LYS A 1 367 ? -3.922 -23.705 -21.019 1.00 79.94 367 LYS A CA 1
ATOM 2981 C C . LYS A 1 367 ? -3.765 -22.402 -21.805 1.00 79.94 367 LYS A C 1
ATOM 2983 O O . LYS A 1 367 ? -2.682 -21.838 -21.856 1.00 79.94 367 LYS A O 1
ATOM 2988 N N . ILE A 1 368 ? -4.866 -21.890 -22.356 1.00 83.94 368 ILE A N 1
ATOM 2989 C CA . ILE A 1 368 ? -4.903 -20.598 -23.052 1.00 83.94 368 ILE A CA 1
ATOM 2990 C C . ILE A 1 368 ? -4.529 -19.459 -22.099 1.00 83.94 368 ILE A C 1
ATOM 2992 O O . ILE A 1 368 ? -3.746 -18.591 -22.466 1.00 83.94 368 ILE A O 1
ATOM 2996 N N . ARG A 1 369 ? -5.062 -19.458 -20.874 1.00 82.00 369 ARG A N 1
ATOM 2997 C CA . ARG A 1 369 ? -4.736 -18.458 -19.852 1.00 82.00 369 ARG A CA 1
ATOM 2998 C C . ARG A 1 369 ? -3.249 -18.482 -19.509 1.00 82.00 369 ARG A C 1
ATOM 3000 O O . ARG A 1 369 ? -2.626 -17.423 -19.467 1.00 82.00 369 ARG A O 1
ATOM 3007 N N . ASP A 1 370 ? -2.707 -19.676 -19.286 1.00 74.50 370 ASP A N 1
ATOM 3008 C CA . ASP A 1 370 ? -1.311 -19.862 -18.899 1.00 74.50 370 ASP A CA 1
ATOM 3009 C C . ASP A 1 370 ? -0.360 -19.390 -20.014 1.00 74.50 370 ASP A C 1
ATOM 3011 O O . ASP A 1 370 ? 0.646 -18.752 -19.720 1.00 74.50 370 ASP A O 1
ATOM 3015 N N . GLU A 1 371 ? -0.712 -19.612 -21.286 1.00 77.06 371 GLU A N 1
ATOM 3016 C CA . GLU A 1 371 ? 0.064 -19.136 -22.444 1.00 77.06 371 GLU A CA 1
ATOM 3017 C C . GLU A 1 371 ? -0.124 -17.649 -22.771 1.00 77.06 371 GLU A C 1
ATOM 3019 O O . GLU A 1 371 ? 0.755 -17.032 -23.368 1.00 77.06 371 GLU A O 1
ATOM 3024 N N . LEU A 1 372 ? -1.254 -17.050 -22.386 1.00 72.62 372 LEU A N 1
ATOM 3025 C CA . LEU A 1 372 ? -1.472 -15.604 -22.499 1.00 72.62 372 LEU A CA 1
ATOM 3026 C C . LEU A 1 372 ? -0.803 -14.812 -21.384 1.00 72.62 372 LEU A C 1
ATOM 3028 O O . LEU A 1 372 ? -0.764 -13.586 -21.469 1.00 72.62 372 LEU A O 1
ATOM 3032 N N . HIS A 1 373 ? -0.358 -15.489 -20.321 1.00 70.50 373 HIS A N 1
ATOM 3033 C CA . HIS A 1 373 ? 0.106 -14.853 -19.090 1.00 70.50 373 HIS A CA 1
ATOM 3034 C C . HIS A 1 373 ? -0.870 -13.764 -18.598 1.00 70.50 373 HIS A C 1
ATOM 3036 O O . HIS A 1 373 ? -0.466 -12.712 -18.108 1.00 70.50 373 HIS A O 1
ATOM 3042 N N . THR A 1 374 ? -2.175 -14.006 -18.768 1.00 67.00 374 THR A N 1
ATOM 3043 C CA . THR A 1 374 ? -3.229 -13.031 -18.467 1.00 67.00 374 THR A CA 1
ATOM 3044 C C . THR A 1 374 ? -3.741 -13.187 -17.039 1.00 67.00 374 THR A C 1
ATOM 3046 O O . THR A 1 374 ? -3.896 -14.295 -16.529 1.00 67.00 374 THR A O 1
ATOM 3049 N N . PHE A 1 375 ? -4.073 -12.061 -16.409 1.00 58.97 375 PHE A N 1
ATOM 3050 C CA . PHE A 1 375 ? -4.721 -12.017 -15.094 1.00 58.97 375 PHE A CA 1
ATOM 3051 C C . PHE A 1 375 ? -6.226 -12.320 -15.160 1.00 58.97 375 PHE A C 1
ATOM 3053 O O . PHE A 1 375 ? -6.907 -12.329 -14.134 1.00 58.97 375 PHE A O 1
ATOM 3060 N N . ARG A 1 376 ? -6.774 -12.539 -16.364 1.00 77.75 376 ARG A N 1
ATOM 3061 C CA . ARG A 1 376 ? -8.194 -12.838 -16.549 1.00 77.75 376 ARG A CA 1
ATOM 3062 C C . ARG A 1 376 ? -8.522 -14.278 -16.164 1.00 77.75 376 ARG A C 1
ATOM 3064 O O . ARG A 1 376 ? -7.791 -15.216 -16.477 1.00 77.75 376 ARG A O 1
ATOM 3071 N N . THR A 1 377 ? -9.661 -14.461 -15.504 1.00 78.06 377 THR A N 1
ATOM 3072 C CA . THR A 1 377 ? -10.123 -15.784 -15.063 1.00 78.06 377 THR A CA 1
ATOM 3073 C C . THR A 1 377 ? -10.649 -16.614 -16.234 1.00 78.06 377 THR A C 1
ATOM 3075 O O . THR A 1 377 ? -11.094 -16.072 -17.247 1.00 78.06 377 THR A O 1
ATOM 3078 N N . ASN A 1 378 ? -10.691 -17.942 -16.080 1.00 78.38 378 ASN A N 1
ATOM 3079 C CA . ASN A 1 378 ? -11.252 -18.846 -17.096 1.00 78.38 378 ASN A CA 1
ATOM 3080 C C . ASN A 1 378 ? -12.694 -18.463 -17.482 1.00 78.38 378 ASN A C 1
ATOM 3082 O O . ASN A 1 378 ? -13.074 -18.555 -18.649 1.00 78.38 378 ASN A O 1
ATOM 3086 N N . VAL A 1 379 ? -13.479 -17.971 -16.517 1.00 80.62 379 VAL A N 1
ATOM 3087 C CA . VAL A 1 379 ? -14.840 -17.465 -16.747 1.00 80.62 379 VAL A CA 1
ATOM 3088 C C . VAL A 1 379 ? -14.820 -16.236 -17.661 1.00 80.62 379 VAL A C 1
ATOM 3090 O O . VAL A 1 379 ? -15.556 -16.195 -18.644 1.00 80.62 379 VAL A O 1
ATOM 3093 N N . GLN A 1 380 ? -13.929 -15.273 -17.407 1.00 81.00 380 GLN A N 1
ATOM 3094 C CA . GLN A 1 380 ? -13.786 -14.074 -18.239 1.00 81.00 380 GLN A CA 1
ATOM 3095 C C . GLN A 1 380 ? -13.308 -14.399 -19.659 1.00 81.00 380 GLN A C 1
ATOM 3097 O O . GLN A 1 380 ? -13.769 -13.768 -20.609 1.00 81.00 380 GLN A O 1
ATOM 3102 N N . LEU A 1 381 ? -12.419 -15.386 -19.820 1.00 86.69 381 LEU A N 1
ATOM 3103 C CA . LEU A 1 381 ? -11.987 -15.867 -21.137 1.00 86.69 381 LEU A CA 1
ATOM 3104 C C . LEU A 1 381 ? -13.159 -16.485 -21.911 1.00 86.69 381 LEU A C 1
ATOM 3106 O O . LEU A 1 381 ? -13.390 -16.144 -23.072 1.00 86.69 381 LEU A O 1
ATOM 3110 N N . LYS A 1 382 ? -13.952 -17.337 -21.252 1.00 89.25 382 LYS A N 1
ATOM 3111 C CA . LYS A 1 382 ? -15.146 -17.956 -21.841 1.00 89.25 382 LYS A CA 1
ATOM 3112 C C . LYS A 1 382 ? -16.174 -16.905 -22.268 1.00 89.25 382 LYS A C 1
ATOM 3114 O O . LYS A 1 382 ? -16.696 -16.969 -23.381 1.00 89.25 382 LYS A O 1
ATOM 3119 N N . ASP A 1 383 ? -16.436 -15.916 -21.417 1.00 83.56 383 ASP A N 1
ATOM 3120 C CA . ASP A 1 383 ? -17.350 -14.814 -21.731 1.00 83.56 383 ASP A CA 1
ATOM 3121 C C . ASP A 1 383 ? -16.820 -13.922 -22.848 1.00 83.56 383 ASP A C 1
ATOM 3123 O O . ASP A 1 383 ? -17.582 -13.495 -23.717 1.00 83.56 383 ASP A O 1
ATOM 3127 N N . ARG A 1 384 ? -15.507 -13.690 -22.905 1.00 89.56 384 ARG A N 1
ATOM 3128 C CA . ARG A 1 384 ? -14.912 -12.965 -24.025 1.00 89.56 384 ARG A CA 1
ATOM 3129 C C . ARG A 1 384 ? -15.047 -13.715 -25.330 1.00 89.56 384 ARG A C 1
ATOM 3131 O O . ARG A 1 384 ? -15.365 -13.083 -26.331 1.00 89.56 384 ARG A O 1
ATOM 3138 N N . TRP A 1 385 ? -14.836 -15.027 -25.327 1.00 91.12 385 TRP A N 1
ATOM 3139 C CA . TRP A 1 385 ? -15.014 -15.837 -26.524 1.00 91.12 385 TRP A CA 1
ATOM 3140 C C . TRP A 1 385 ? -16.443 -15.725 -27.063 1.00 91.12 385 TRP A C 1
ATOM 3142 O O . TRP A 1 385 ? -16.627 -15.434 -28.242 1.00 91.12 385 TRP A O 1
ATOM 3152 N N . ARG A 1 386 ? -17.452 -15.808 -26.188 1.00 87.56 386 ARG A N 1
ATOM 3153 C CA . ARG A 1 386 ? -18.857 -15.556 -26.557 1.00 87.56 386 ARG A CA 1
ATOM 3154 C C . ARG A 1 386 ? -19.060 -14.153 -27.135 1.00 87.56 386 ARG A C 1
ATOM 3156 O O . ARG A 1 386 ? -19.700 -14.007 -28.168 1.00 87.56 386 ARG A O 1
ATOM 3163 N N . CYS A 1 387 ? -18.482 -13.125 -26.513 1.00 86.75 387 CYS A N 1
ATOM 3164 C CA . CYS A 1 387 ? -18.554 -11.749 -27.013 1.00 86.75 387 CYS A CA 1
ATOM 3165 C C . CYS A 1 387 ? -17.868 -11.558 -28.374 1.00 86.75 387 CYS A C 1
ATOM 3167 O O . CYS A 1 387 ? -18.339 -10.752 -29.170 1.00 86.75 387 CYS A O 1
ATOM 3169 N N . ILE A 1 388 ? -16.764 -12.263 -28.642 1.00 87.00 388 ILE A N 1
ATOM 3170 C CA . ILE A 1 388 ? -16.087 -12.237 -29.946 1.00 87.00 388 ILE A CA 1
ATOM 3171 C C . ILE A 1 388 ? -16.978 -12.891 -31.002 1.00 87.00 388 ILE A C 1
ATOM 3173 O O . ILE A 1 388 ? -17.161 -12.308 -32.064 1.00 87.00 388 ILE A O 1
ATOM 3177 N N . LEU A 1 389 ? -17.572 -14.049 -30.695 1.00 86.38 389 LEU A N 1
ATOM 3178 C CA . LEU A 1 389 ? -18.490 -14.743 -31.603 1.00 86.38 389 LEU A CA 1
ATOM 3179 C C . LEU A 1 389 ? -19.742 -13.916 -31.920 1.00 86.38 389 LEU A C 1
ATOM 3181 O O . LEU A 1 389 ? -20.179 -13.885 -33.064 1.00 86.38 389 LEU A O 1
ATOM 3185 N N . ASN A 1 390 ? -20.278 -13.206 -30.927 1.00 84.44 390 ASN A N 1
ATOM 3186 C CA . ASN A 1 390 ? -21.474 -12.378 -31.085 1.00 84.44 390 ASN A CA 1
ATOM 3187 C C . ASN A 1 390 ? -21.196 -11.007 -31.727 1.00 84.44 390 ASN A C 1
ATOM 3189 O O . ASN A 1 390 ? -22.134 -10.252 -31.975 1.00 84.44 390 ASN A O 1
ATOM 3193 N N . ASN A 1 391 ? -19.932 -10.643 -31.965 1.00 85.56 391 ASN A N 1
ATOM 3194 C CA . ASN A 1 391 ? -19.563 -9.370 -32.575 1.00 85.56 391 ASN A CA 1
ATOM 3195 C C . ASN A 1 391 ? -18.985 -9.598 -33.975 1.00 85.56 391 ASN A C 1
ATOM 3197 O O . ASN A 1 391 ? -17.775 -9.765 -34.147 1.00 85.56 391 ASN A O 1
ATOM 3201 N N . GLU A 1 392 ? -19.863 -9.540 -34.977 1.00 79.56 392 GLU A N 1
ATOM 3202 C CA . GLU A 1 392 ? -19.543 -9.774 -36.392 1.00 79.56 392 GLU A CA 1
ATOM 3203 C C . GLU A 1 392 ? -18.397 -8.886 -36.903 1.00 79.56 392 GLU A C 1
ATOM 3205 O O . GLU A 1 392 ? -17.517 -9.343 -37.633 1.00 79.56 392 GLU A O 1
ATOM 3210 N N . SER A 1 393 ? -18.341 -7.628 -36.458 1.00 82.31 393 SER A N 1
ATOM 3211 C CA . SER A 1 393 ? -17.279 -6.698 -36.859 1.00 82.31 393 SER A CA 1
ATOM 3212 C C . SER A 1 393 ? -15.911 -7.077 -36.281 1.00 82.31 393 SER A C 1
ATOM 3214 O O . SER A 1 393 ? -14.882 -6.929 -36.943 1.00 82.31 393 SER A O 1
ATOM 3216 N N . LEU A 1 394 ? -15.887 -7.587 -35.046 1.00 80.56 394 LEU A N 1
ATOM 3217 C CA . LEU A 1 394 ? -14.661 -7.967 -34.355 1.00 80.56 394 LEU A CA 1
ATOM 3218 C C . LEU A 1 394 ? -14.137 -9.305 -34.875 1.00 80.56 394 LEU A C 1
ATOM 3220 O O . LEU A 1 394 ? -12.943 -9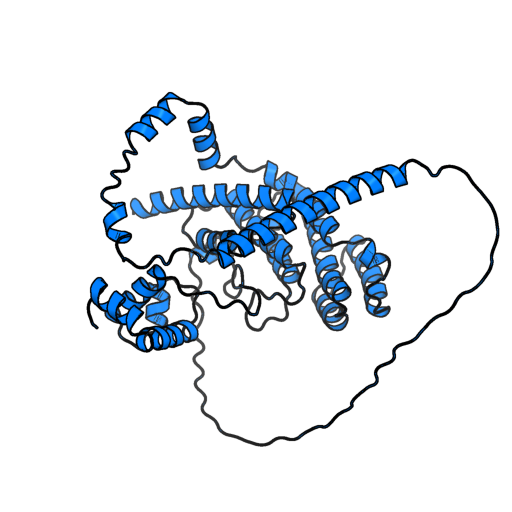.424 -35.140 1.00 80.56 394 LEU A O 1
ATOM 3224 N N . ILE A 1 395 ? -15.016 -10.290 -35.073 1.00 85.94 395 ILE A N 1
ATOM 3225 C CA . ILE A 1 395 ? -14.618 -11.591 -35.615 1.00 85.94 395 ILE A CA 1
ATOM 3226 C C . ILE A 1 395 ? -14.151 -11.480 -37.071 1.00 85.94 395 ILE A C 1
ATOM 3228 O O . ILE A 1 395 ? -13.144 -12.089 -37.418 1.00 85.94 395 ILE A O 1
ATOM 3232 N N . ALA A 1 396 ? -14.780 -10.633 -37.897 1.00 82.12 396 ALA A N 1
ATOM 3233 C CA . ALA A 1 396 ? -14.330 -10.384 -39.268 1.00 82.12 396 ALA A CA 1
ATOM 3234 C C . ALA A 1 396 ? -12.921 -9.768 -39.310 1.00 82.12 396 ALA A C 1
ATOM 3236 O O . ALA A 1 396 ? -12.084 -10.184 -40.115 1.00 82.12 396 ALA A O 1
ATOM 3237 N N . LYS A 1 397 ? -12.622 -8.824 -38.404 1.00 86.25 397 LYS A N 1
ATOM 3238 C CA . LYS A 1 397 ? -11.273 -8.252 -38.254 1.00 86.25 397 LYS A CA 1
ATOM 3239 C C . LYS A 1 397 ? -10.254 -9.304 -37.810 1.00 86.25 397 LYS A C 1
ATOM 3241 O O . LYS A 1 397 ? -9.195 -9.428 -38.422 1.00 86.25 397 LYS A O 1
ATOM 3246 N N . 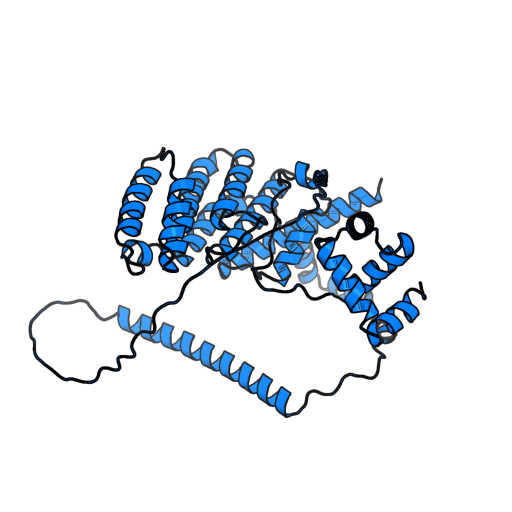LEU A 1 398 ? -10.596 -10.120 -36.813 1.00 86.56 398 LEU A N 1
ATOM 3247 C CA . LEU A 1 398 ? -9.723 -11.195 -36.332 1.00 86.56 398 LEU A CA 1
ATOM 3248 C C . LEU A 1 398 ? -9.490 -12.279 -37.396 1.00 86.56 398 LEU A C 1
ATOM 3250 O O . LEU A 1 398 ? -8.369 -12.764 -37.526 1.00 86.56 398 LEU A O 1
ATOM 3254 N N . TYR A 1 399 ? -10.495 -12.612 -38.209 1.00 87.50 399 TYR A N 1
ATOM 3255 C CA . TYR A 1 399 ? -10.356 -13.529 -39.344 1.00 87.50 399 TYR A CA 1
ATOM 3256 C C . TYR A 1 399 ? -9.436 -12.976 -40.426 1.00 87.50 399 TYR A C 1
ATOM 3258 O O . TYR A 1 399 ? -8.617 -13.723 -40.959 1.00 87.50 399 TYR A O 1
ATOM 3266 N N . LYS A 1 400 ? -9.537 -11.677 -40.726 1.00 81.00 400 LYS A N 1
ATOM 3267 C CA . LYS A 1 400 ? -8.670 -11.017 -41.705 1.00 81.00 400 LYS A CA 1
ATOM 3268 C C . LYS A 1 400 ? -7.204 -11.015 -41.261 1.00 81.00 400 LYS A C 1
ATOM 3270 O O . LYS A 1 400 ? -6.323 -11.186 -42.093 1.00 81.00 400 LYS A O 1
ATOM 3275 N N . GLU A 1 401 ? -6.941 -10.849 -39.965 1.00 81.94 401 GLU A N 1
ATOM 3276 C CA . GLU A 1 401 ? -5.575 -10.710 -39.441 1.00 81.94 401 GLU A CA 1
ATOM 3277 C C . GLU A 1 401 ? -4.929 -12.014 -38.953 1.00 81.94 401 GLU A C 1
ATOM 3279 O O . GLU A 1 401 ? -3.713 -12.158 -39.032 1.00 81.94 401 GLU A O 1
ATOM 3284 N N . CYS A 1 402 ? -5.705 -12.949 -38.402 1.00 81.81 402 CYS A N 1
ATOM 3285 C CA . CYS A 1 402 ? -5.199 -14.190 -37.795 1.00 81.81 402 CYS A CA 1
ATOM 3286 C C . CYS A 1 402 ? -5.650 -15.452 -38.556 1.00 81.81 402 CYS A C 1
ATOM 3288 O O . CYS A 1 402 ? -5.327 -16.582 -38.168 1.00 81.81 402 CYS A O 1
ATOM 3290 N N . GLY A 1 403 ? -6.404 -15.271 -39.642 1.00 75.50 403 GLY A N 1
ATOM 3291 C CA . GLY A 1 403 ? -7.049 -16.335 -40.397 1.00 75.50 403 GLY A CA 1
ATOM 3292 C C . GLY A 1 403 ? -8.292 -16.877 -39.691 1.00 75.50 403 GLY A C 1
ATOM 3293 O O . GLY A 1 403 ? -8.381 -16.909 -38.456 1.00 75.50 403 GLY A O 1
ATOM 3294 N N . LYS A 1 404 ? -9.244 -17.361 -40.491 1.00 79.19 404 LYS A N 1
ATOM 3295 C CA . LYS A 1 404 ? -10.395 -18.109 -39.980 1.00 79.19 404 LYS A CA 1
ATOM 3296 C C . LYS A 1 404 ? -9.897 -19.323 -39.177 1.00 79.19 404 LYS A C 1
ATOM 3298 O O . LYS A 1 404 ? -8.815 -19.852 -39.471 1.00 79.19 404 LYS A O 1
ATOM 3303 N N . MET A 1 405 ? -10.604 -19.644 -38.096 1.00 71.00 405 MET A N 1
ATOM 3304 C CA . MET A 1 405 ? -10.385 -20.893 -37.360 1.00 71.00 405 MET A CA 1
ATOM 3305 C C . MET A 1 405 ? -10.899 -22.080 -38.155 1.00 71.00 405 MET A C 1
ATOM 3307 O O . MET A 1 405 ? -11.920 -21.897 -38.862 1.00 71.00 405 MET A O 1
#

Foldseek 3Di:
DVVLVVQQDVLQLVLLVLLVVQLVCCLVPVAGPQPPSVVVLLVSLPGRYDDDLLSLLSNLVSLLSNLLRQLLDQQFAFFDPDNQGSLNVSLVSLVSNVVSDDPVLVVLSVVLSLLSLLSNLLSCLLVLNLVSSVVSCVVRLVDQDDPSSVVSNVVSVVSSVVSDSVDPVSVVSDSVVSSNSNSVSCVVVVVPDDDRPVVVVVVVCVVDVVNVVVVVVVPPPPVVPVVVVPPDPDDDDDDVVNVVVVVVVVVVVVVVVVVVVVVVVVVVVVVPDDDDDDDDDDDDDDDDDDDDDDDDDDDDDDDDDDDDDDDDDPDDDDDDPSCVVSVHDRRTNSRDDGPPDDDDQDLVNLLLLVLLCVVPPPPPQVSSCVVSVDPDDSVRSNVVVVVCVVDPVSVVVSCVPVNDD

Secondary structure (DSSP, 8-state):
-HHHHHHHHHHHHHHHHHHHHHHHHHHHHS---TTHHHHHHHHHTTS-----HHHHHHHHHHHHHHHHHHTT-TT--SSTT----HHHHHHHHHHHHGGGS-GGGHHHHHHHHHHHHHHHHHHHHHTT-HHHHHHHHHHH-SS--SHHHHHHHHHHHHHHHHT-TT-HHHHHT-HHHHHHHHHHHHHHHHTTSPPPHHHHHHHHHHH-HHHHHHHHHH----HHHHTTSS--S--PPPPHHHHHHHHHHHHHHHHHHHHHHHHHHHHHHHHSS-----------------------------------------------HHHHHTT--TTS-SSPPPTT---PPPHHHHHHHHHHHHHH-TT-HHHHHHHHT----HHHHHHHHHHHHT-HHHHHHHHHHH---

Radius of gyration: 27.77 Å; chains: 1; bounding box: 67×72×72 Å

Sequence (405 aa):
MAGTLEEERVNSWILDYSYQRAWKEFSSTSNIDLQTTRDFIQWIVTQPCMITTERKQKVQILLFLCRLSDGSDHTTRYSVNSDITALEEALKNIASIEPLVGKKHANCLESMRTSVKKQAVLVCCRADDFEAGKDVFKRLWKKPSSKVEKNAVENLQKVIASNDKDHSYIKFNTYERFLKKSVEYLSDIHDSFSIPYLLQQAESYEKNSHMQELMKGTIKFSNTEIQQYTTSNDIKSLTPKDQQNLETKLQRIRETKQIQESDMEEMEISVNNNNTESDETEPEENTSRLRKRKSGQQTSTPKKFDNGISDDESGSEKISPLRKRLGLEAESSILNPRKGQRIPWNYTESKDFYKQIKKHGVGNWSKIRDELHTFRTNVQLKDRWRCILNNESLIAKLYKECGKM

InterPro domains:
  IPR001005 SANT/Myb domain [PF00249] (344-386)
  IPR001005 SANT/Myb domain [PS50090] (341-389)
  IPR001005 SANT/Myb domain [SM00717] (341-391)
  IPR009057 Homedomain-like superfamily [SSF46689] (344-393)
  IPR017357 Telomeric repeat-binding factor 1/2 [PIRSF038016] (11-388)
  IPR017930 Myb domain [PS51294] (344-393)
  IPR030657 Telomeric repeat-binding factor 2 [PTHR46833] (6-294)
  IPR036507 Telomere repeat-binding factor, dimerisation domain superfamily [G3DSA:1.25.40.210] (6-205)
  IPR036507 Telomere repeat-binding factor, dimerisation domain superfamily [SSF63600] (7-204)

Organism: Mytilus edulis (NCBI:txid6550)

pLDDT: mean 72.68, std 23.82, range [21.09, 97.44]